Protein 8ES1 (pdb70)

Structure (mmCIF, N/CA/C/O backbone):
data_8ES1
#
_entry.id   8ES1
#
loop_
_atom_site.group_PDB
_atom_site.id
_atom_site.type_symbol
_atom_site.label_atom_id
_atom_site.label_alt_id
_atom_site.label_comp_id
_atom_site.label_asym_id
_atom_site.label_entity_id
_atom_site.label_seq_id
_atom_site.pdbx_PDB_ins_code
_atom_site.Cartn_x
_atom_site.Cartn_y
_atom_site.Cartn_z
_atom_site.occupancy
_atom_site.B_iso_or_equiv
_atom_site.auth_seq_id
_atom_site.auth_comp_id
_atom_site.auth_asym_id
_atom_site.auth_atom_id
_atom_site.pdbx_PDB_model_num
ATOM 7 N N . PRO A 1 2 ? 12.653 6.746 -1.863 1.00 0.81 1 PRO A N 1
ATOM 8 C CA . PRO A 1 2 ? 11.866 5.928 -0.945 1.00 0.60 1 PRO A CA 1
ATOM 9 C C . PRO A 1 2 ? 10.492 5.588 -1.531 1.00 0.54 1 PRO A C 1
ATOM 10 O O . PRO A 1 2 ? 9.908 6.392 -2.265 1.00 0.67 1 PRO A O 1
ATOM 21 N N . PRO A 1 3 ? 9.966 4.386 -1.232 1.00 0.36 2 PRO A N 1
ATOM 22 C CA . PRO A 1 3 ? 8.658 3.948 -1.737 1.00 0.33 2 PRO A CA 1
ATOM 23 C C . PRO A 1 3 ? 7.509 4.772 -1.150 1.00 0.33 2 PRO A C 1
ATOM 24 O O . PRO A 1 3 ? 7.521 5.116 0.035 1.00 0.36 2 PRO A O 1
ATOM 35 N N . LYS A 1 4 ? 6.525 5.089 -1.984 1.00 0.42 3 LYS A N 1
ATOM 36 C CA . LYS A 1 4 ? 5.409 5.939 -1.575 1.00 0.47 3 LYS A CA 1
ATOM 37 C C . LYS A 1 4 ? 4.412 5.178 -0.707 1.00 0.31 3 LYS A C 1
ATOM 38 O O . LYS A 1 4 ? 4.162 3.991 -0.922 1.00 0.29 3 LYS A O 1
ATOM 57 N N . LYS A 1 5 ? 3.853 5.872 0.278 1.00 0.32 4 LYS A N 1
ATOM 58 C CA . LYS A 1 5 ? 2.848 5.288 1.166 1.00 0.23 4 LYS A CA 1
ATOM 59 C C . LYS A 1 5 ? 1.474 5.344 0.501 1.00 0.19 4 LYS A C 1
ATOM 60 O O . LYS A 1 5 ? 0.974 6.434 0.202 1.00 0.24 4 LYS A O 1
ATOM 79 N N . PRO A 1 6 ? 0.853 4.178 0.238 1.00 0.15 5 PRO A N 1
ATOM 80 C CA . PRO A 1 6 ? -0.477 4.114 -0.382 1.00 0.18 5 PRO A CA 1
ATOM 81 C C . PRO A 1 6 ? -1.536 4.891 0.401 1.00 0.22 5 PRO A C 1
ATOM 82 O O . PRO A 1 6 ? -1.518 4.928 1.635 1.00 0.28 5 PRO A O 1
ATOM 93 N N . LYS A 1 7 ? -2.453 5.504 -0.335 1.00 0.30 6 LYS A N 1
ATOM 94 C CA . LYS A 1 7 ? -3.493 6.338 0.255 1.00 0.37 6 LYS A CA 1
ATOM 95 C C . LYS A 1 7 ? -4.629 5.495 0.833 1.00 0.29 6 LYS A C 1
ATOM 96 O O . LYS A 1 7 ? -4.967 4.434 0.305 1.00 0.32 6 LYS A O 1
ATOM 115 N N . LYS A 1 8 ? -5.200 5.980 1.931 1.00 0.34 7 LYS A N 1
ATOM 116 C CA . LYS A 1 8 ? -6.354 5.340 2.568 1.00 0.37 7 LYS A CA 1
ATOM 117 C C . LYS A 1 8 ? -7.634 5.700 1.816 1.00 0.35 7 LYS A C 1
ATOM 118 O O . LYS A 1 8 ? -8.026 6.869 1.779 1.00 0.40 7 LYS A O 1
ATOM 137 N N . PRO A 1 9 ? -8.294 4.713 1.185 1.00 0.34 8 PRO A N 1
ATOM 138 C CA . PRO A 1 9 ? -9.554 4.940 0.474 1.00 0.43 8 PRO A CA 1
ATOM 139 C C . PRO A 1 9 ? -10.702 5.241 1.437 1.00 0.56 8 PRO A C 1
ATOM 140 O O . PRO A 1 9 ? -11.247 4.335 2.071 1.00 0.72 8 PRO A O 1
ATOM 151 N N . GLY A 1 10 ? -11.049 6.516 1.561 1.00 0.64 9 GLY A N 1
ATOM 152 C CA . GLY A 1 10 ? -12.145 6.907 2.427 1.00 0.80 9 GLY A CA 1
ATOM 153 C C . GLY A 1 10 ? -13.368 7.320 1.632 1.00 0.83 9 GLY A C 1
ATOM 154 O O . GLY A 1 10 ? -13.241 7.806 0.506 1.00 1.14 9 GLY A O 1
ATOM 176 N N . ALA A 1 12 ? -15.543 2.863 1.277 1.00 0.57 11 ALA A N 1
ATOM 177 C CA . ALA A 1 12 ? -14.599 2.134 0.447 1.00 0.44 11 ALA A CA 1
ATOM 178 C C . ALA A 1 12 ? -15.124 0.744 0.117 1.00 0.39 11 ALA A C 1
ATOM 179 O O . ALA A 1 12 ? -15.746 0.087 0.953 1.00 0.44 11 ALA A O 1
ATOM 186 N N . THR A 1 13 ? -14.871 0.313 -1.104 1.00 0.33 12 THR A N 1
ATOM 187 C CA . THR A 1 13 ? -15.341 -0.975 -1.578 1.00 0.31 12 THR A CA 1
ATOM 188 C C . THR A 1 13 ? -14.271 -2.048 -1.367 1.00 0.24 12 THR A C 1
ATOM 189 O O . THR A 1 13 ? -13.087 -1.711 -1.296 1.00 0.21 12 THR A O 1
ATOM 200 N N . PRO A 1 14 ? -14.648 -3.338 -1.237 1.00 0.26 13 PRO A N 1
ATOM 201 C CA . PRO A 1 14 ? -13.677 -4.427 -1.048 1.00 0.26 13 PRO A CA 1
ATOM 202 C C . PRO A 1 14 ? -12.496 -4.368 -2.026 1.00 0.21 13 PRO A C 1
ATOM 203 O O . PRO A 1 14 ? -11.363 -4.654 -1.639 1.00 0.20 13 PRO A O 1
ATOM 214 N N . GLU A 1 15 ? -12.754 -3.979 -3.279 1.00 0.22 14 GLU A N 1
ATOM 215 C CA . GLU A 1 15 ? -11.682 -3.829 -4.272 1.00 0.24 14 GLU A CA 1
ATOM 216 C C . GLU A 1 15 ? -10.609 -2.867 -3.772 1.00 0.18 14 GLU A C 1
ATOM 217 O O . GLU A 1 15 ? -9.414 -3.138 -3.884 1.00 0.18 14 GLU A O 1
ATOM 229 N N . LYS A 1 16 ? -11.042 -1.755 -3.196 1.00 0.17 15 LYS A N 1
ATOM 230 C CA . LYS A 1 16 ? -10.126 -0.715 -2.764 1.00 0.18 15 LYS A CA 1
ATOM 231 C C . LYS A 1 16 ? -9.379 -1.155 -1.516 1.00 0.14 15 LYS A C 1
ATOM 232 O O . LYS A 1 16 ? -8.246 -0.748 -1.287 1.00 0.17 15 LYS A O 1
ATOM 251 N N . LEU A 1 17 ? -10.019 -1.998 -0.720 1.00 0.13 16 LEU A N 1
ATOM 252 C CA . LEU A 1 17 ? -9.383 -2.582 0.449 1.00 0.18 16 LEU A CA 1
ATOM 253 C C . LEU A 1 17 ? -8.332 -3.595 0.026 1.00 0.15 16 LEU A C 1
ATOM 254 O O . LEU A 1 17 ? -7.250 -3.658 0.600 1.00 0.17 16 LEU A O 1
ATOM 270 N N . ALA A 1 18 ? -8.666 -4.391 -0.980 1.00 0.15 17 ALA A N 1
ATOM 271 C CA . ALA A 1 18 ? -7.737 -5.368 -1.527 1.00 0.18 17 ALA A CA 1
ATOM 272 C C . ALA A 1 18 ? -6.532 -4.670 -2.142 1.00 0.16 17 ALA A C 1
ATOM 273 O O . ALA A 1 18 ? -5.392 -5.104 -1.970 1.00 0.18 17 ALA A O 1
ATOM 280 N N . ALA A 1 19 ? -6.800 -3.581 -2.851 1.00 0.13 18 ALA A N 1
ATOM 281 C CA . ALA A 1 19 ? -5.753 -2.771 -3.447 1.00 0.15 18 ALA A CA 1
ATOM 282 C C . ALA A 1 19 ? -4.908 -2.106 -2.370 1.00 0.13 18 ALA A C 1
ATOM 283 O O . ALA A 1 19 ? -3.687 -2.094 -2.454 1.00 0.16 18 ALA A O 1
ATOM 290 N N . TYR A 1 20 ? -5.569 -1.567 -1.354 1.00 0.09 19 TYR A N 1
ATOM 291 C CA . TYR A 1 20 ? -4.878 -0.943 -0.229 1.00 0.10 19 TYR A CA 1
ATOM 292 C C . TYR A 1 20 ? -3.997 -1.962 0.496 1.00 0.11 19 TYR A C 1
ATOM 293 O O . TYR A 1 20 ? -2.865 -1.658 0.879 1.00 0.11 19 TYR A O 1
ATOM 311 N N . GLU A 1 21 ? -4.504 -3.181 0.652 1.00 0.13 20 GLU A N 1
ATOM 312 C CA . GLU A 1 21 ? -3.745 -4.247 1.298 1.00 0.17 20 GLU A CA 1
ATOM 313 C C . GLU A 1 21 ? -2.550 -4.660 0.446 1.00 0.17 20 GLU A C 1
ATOM 314 O O . GLU A 1 21 ? -1.438 -4.798 0.956 1.00 0.18 20 GLU A O 1
ATOM 326 N N . LYS A 1 22 ? -2.773 -4.838 -0.852 1.00 0.18 21 LYS A N 1
ATOM 327 C CA . LYS A 1 22 ? -1.711 -5.258 -1.753 1.00 0.21 21 LYS A CA 1
ATOM 328 C C . LYS A 1 22 ? -0.653 -4.169 -1.882 1.00 0.18 21 LYS A C 1
ATOM 329 O O . LYS A 1 22 ? 0.542 -4.456 -1.913 1.00 0.17 21 LYS A O 1
ATOM 348 N N . GLU A 1 23 ? -1.095 -2.919 -1.939 1.00 0.17 22 GLU A N 1
ATOM 349 C CA . GLU A 1 23 ? -0.177 -1.789 -2.004 1.00 0.16 22 GLU A CA 1
ATOM 350 C C . GLU A 1 23 ? 0.589 -1.629 -0.698 1.00 0.14 22 GLU A C 1
ATOM 351 O O . GLU A 1 23 ? 1.750 -1.224 -0.703 1.00 0.14 22 GLU A O 1
ATOM 363 N N . LEU A 1 24 ? -0.061 -1.938 0.419 1.00 0.14 23 LEU A N 1
ATOM 364 C CA . LEU A 1 24 ? 0.600 -1.872 1.714 1.00 0.14 23 LEU A CA 1
ATOM 365 C C . LEU A 1 24 ? 1.648 -2.974 1.829 1.00 0.13 23 LEU A C 1
ATOM 366 O O . LEU A 1 24 ? 2.744 -2.750 2.339 1.00 0.12 23 LEU A O 1
ATOM 382 N N . ALA A 1 25 ? 1.312 -4.161 1.334 1.00 0.14 24 ALA A N 1
ATOM 383 C CA . ALA A 1 25 ? 2.249 -5.268 1.312 1.00 0.15 24 ALA A CA 1
ATOM 384 C C . ALA A 1 25 ? 3.418 -4.946 0.395 1.00 0.14 24 ALA A C 1
ATOM 385 O O . ALA A 1 25 ? 4.569 -5.249 0.706 1.00 0.14 24 ALA A O 1
ATOM 392 N N . ALA A 1 26 ? 3.107 -4.323 -0.733 1.00 0.14 25 ALA A N 1
ATOM 393 C CA . ALA A 1 26 ? 4.121 -3.872 -1.672 1.00 0.14 25 ALA A CA 1
ATOM 394 C C . ALA A 1 26 ? 5.015 -2.814 -1.032 1.00 0.11 25 ALA A C 1
ATOM 395 O O . ALA A 1 26 ? 6.226 -2.789 -1.253 1.00 0.11 25 ALA A O 1
ATOM 402 N N . TYR A 1 27 ? 4.402 -1.945 -0.238 1.00 0.10 26 TYR A N 1
ATOM 403 C CA . TYR A 1 27 ? 5.135 -0.922 0.502 1.00 0.10 26 TYR A CA 1
ATOM 404 C C . TYR A 1 27 ? 6.087 -1.567 1.505 1.00 0.08 26 TYR A C 1
ATOM 405 O O . TYR A 1 27 ? 7.246 -1.183 1.591 1.00 0.08 26 TYR A O 1
ATOM 423 N N . GLU A 1 28 ? 5.599 -2.560 2.246 1.00 0.10 27 GLU A N 1
ATOM 424 C CA . GLU A 1 28 ? 6.432 -3.271 3.217 1.00 0.13 27 GLU A CA 1
ATOM 425 C C . GLU A 1 28 ? 7.562 -4.027 2.515 1.00 0.12 27 GLU A C 1
ATOM 426 O O . GLU A 1 28 ? 8.706 -4.012 2.977 1.00 0.13 27 GLU A O 1
ATOM 438 N N . LYS A 1 29 ? 7.234 -4.674 1.398 1.00 0.13 28 LYS A N 1
ATOM 439 C CA . LYS A 1 29 ? 8.214 -5.400 0.600 1.00 0.16 28 LYS A CA 1
ATOM 440 C C . LYS A 1 29 ? 9.323 -4.468 0.107 1.00 0.13 28 LYS A C 1
ATOM 441 O O . LYS A 1 29 ? 10.509 -4.738 0.313 1.00 0.13 28 LYS A O 1
ATOM 460 N N . GLU A 1 30 ? 8.939 -3.360 -0.517 1.00 0.12 29 GLU A N 1
ATOM 461 C CA . GLU A 1 30 ? 9.925 -2.427 -1.058 1.00 0.15 29 GLU A CA 1
ATOM 462 C C . GLU A 1 30 ? 10.660 -1.679 0.049 1.00 0.12 29 GLU A C 1
ATOM 463 O O . GLU A 1 30 ? 11.833 -1.341 -0.099 1.00 0.14 29 GLU A O 1
ATOM 475 N N . LEU A 1 31 ? 9.981 -1.426 1.160 1.00 0.09 30 LEU A N 1
ATOM 476 C CA . LEU A 1 31 ? 10.602 -0.731 2.281 1.00 0.12 30 LEU A CA 1
ATOM 477 C C . LEU A 1 31 ? 11.675 -1.608 2.920 1.00 0.13 30 LEU A C 1
ATOM 478 O O . LEU A 1 31 ? 12.746 -1.123 3.284 1.00 0.17 30 LEU A O 1
ATOM 494 N N . ALA A 1 32 ? 11.386 -2.901 3.045 1.00 0.12 31 ALA A N 1
ATOM 495 C CA . ALA A 1 32 ? 12.363 -3.859 3.537 1.00 0.15 31 ALA A CA 1
ATOM 496 C C . ALA A 1 32 ? 13.527 -3.998 2.561 1.00 0.15 31 ALA A C 1
ATOM 497 O O . ALA A 1 32 ? 14.687 -4.031 2.968 1.00 0.19 31 ALA A O 1
ATOM 504 N N . ALA A 1 33 ? 13.207 -4.088 1.273 1.00 0.14 32 ALA A N 1
ATOM 505 C CA . ALA A 1 33 ? 14.222 -4.162 0.228 1.00 0.18 32 ALA A CA 1
ATOM 506 C C . ALA A 1 33 ? 15.107 -2.915 0.212 1.00 0.21 32 ALA A C 1
ATOM 507 O O . ALA A 1 33 ? 16.296 -2.988 -0.113 1.00 0.28 32 ALA A O 1
ATOM 514 N N . TYR A 1 34 ? 14.520 -1.775 0.549 1.00 0.18 33 TYR A N 1
ATOM 515 C CA . TYR A 1 34 ? 15.252 -0.517 0.582 1.00 0.25 33 TYR A CA 1
ATOM 516 C C . TYR A 1 34 ? 16.111 -0.438 1.844 1.00 0.28 33 TYR A C 1
ATOM 517 O O . TYR A 1 34 ? 17.338 -0.487 1.777 1.00 0.33 33 TYR A O 1
ATOM 544 N N . PRO A 1 2 ? 12.903 6.834 -2.008 1.00 0.81 1 PRO A N 2
ATOM 545 C CA . PRO A 1 2 ? 12.099 6.129 -1.009 1.00 0.60 1 PRO A CA 2
ATOM 546 C C . PRO A 1 2 ? 10.676 5.881 -1.512 1.00 0.54 1 PRO A C 2
ATOM 547 O O . PRO A 1 2 ? 10.072 6.764 -2.130 1.00 0.67 1 PRO A O 2
ATOM 558 N N . PRO A 1 3 ? 10.119 4.681 -1.267 1.00 0.36 2 PRO A N 2
ATOM 559 C CA . PRO A 1 3 ? 8.773 4.336 -1.731 1.00 0.33 2 PRO A CA 2
ATOM 560 C C . PRO A 1 3 ? 7.690 5.085 -0.954 1.00 0.33 2 PRO A C 2
ATOM 561 O O . PRO A 1 3 ? 7.740 5.167 0.276 1.00 0.36 2 PRO A O 2
ATOM 572 N N . LYS A 1 4 ? 6.721 5.635 -1.675 1.00 0.42 3 LYS A N 2
ATOM 573 C CA . LYS A 1 4 ? 5.659 6.422 -1.056 1.00 0.47 3 LYS A CA 2
ATOM 574 C C . LYS A 1 4 ? 4.567 5.514 -0.496 1.00 0.31 3 LYS A C 2
ATOM 575 O O . LYS A 1 4 ? 4.237 4.482 -1.084 1.00 0.29 3 LYS A O 2
ATOM 594 N N . LYS A 1 5 ? 4.019 5.910 0.645 1.00 0.32 4 LYS A N 2
ATOM 595 C CA . LYS A 1 5 ? 2.988 5.133 1.328 1.00 0.23 4 LYS A CA 2
ATOM 596 C C . LYS A 1 5 ? 1.642 5.275 0.615 1.00 0.19 4 LYS A C 2
ATOM 597 O O . LYS A 1 5 ? 1.210 6.392 0.327 1.00 0.24 4 LYS A O 2
ATOM 616 N N . PRO A 1 6 ? 0.972 4.148 0.298 1.00 0.15 5 PRO A N 2
ATOM 617 C CA . PRO A 1 6 ? -0.395 4.172 -0.236 1.00 0.18 5 PRO A CA 2
ATOM 618 C C . PRO A 1 6 ? -1.362 4.871 0.720 1.00 0.22 5 PRO A C 2
ATOM 619 O O . PRO A 1 6 ? -1.263 4.726 1.945 1.00 0.28 5 PRO A O 2
ATOM 630 N N . LYS A 1 7 ? -2.290 5.626 0.153 1.00 0.30 6 LYS A N 2
ATOM 631 C CA . LYS A 1 7 ? -3.231 6.410 0.935 1.00 0.37 6 LYS A CA 2
ATOM 632 C C . LYS A 1 7 ? -4.579 5.703 1.013 1.00 0.29 6 LYS A C 2
ATOM 633 O O . LYS A 1 7 ? -4.973 4.999 0.081 1.00 0.32 6 LYS A O 2
ATOM 652 N N . LYS A 1 8 ? -5.265 5.892 2.135 1.00 0.34 7 LYS A N 2
ATOM 653 C CA . LYS A 1 8 ? -6.605 5.334 2.338 1.00 0.37 7 LYS A CA 2
ATOM 654 C C . LYS A 1 8 ? -7.543 5.804 1.223 1.00 0.35 7 LYS A C 2
ATOM 655 O O . LYS A 1 8 ? -7.722 7.010 1.043 1.00 0.40 7 LYS A O 2
ATOM 674 N N . PRO A 1 9 ? -8.118 4.864 0.438 1.00 0.34 8 PRO A N 2
ATOM 675 C CA . PRO A 1 9 ? -9.045 5.194 -0.661 1.00 0.43 8 PRO A CA 2
ATOM 676 C C . PRO A 1 9 ? -10.341 5.854 -0.183 1.00 0.56 8 PRO A C 2
ATOM 677 O O . PRO A 1 9 ? -11.411 5.242 -0.223 1.00 0.72 8 PRO A O 2
ATOM 688 N N . GLY A 1 10 ? -10.232 7.103 0.256 1.00 0.64 9 GLY A N 2
ATOM 689 C CA . GLY A 1 10 ? -11.388 7.866 0.693 1.00 0.80 9 GLY A CA 2
ATOM 690 C C . GLY A 1 10 ? -12.164 7.181 1.794 1.00 0.83 9 GLY A C 2
ATOM 691 O O . GLY A 1 10 ? -11.599 6.441 2.604 1.00 1.14 9 GLY A O 2
ATOM 713 N N . ALA A 1 12 ? -15.319 3.096 0.652 1.00 0.57 11 ALA A N 2
ATOM 714 C CA . ALA A 1 12 ? -14.386 2.383 -0.219 1.00 0.44 11 ALA A CA 2
ATOM 715 C C . ALA A 1 12 ? -14.900 0.986 -0.550 1.00 0.39 11 ALA A C 2
ATOM 716 O O . ALA A 1 12 ? -15.483 0.298 0.292 1.00 0.44 11 ALA A O 2
ATOM 723 N N . THR A 1 13 ? -14.689 0.579 -1.788 1.00 0.33 12 THR A N 2
ATOM 724 C CA . THR A 1 13 ? -15.181 -0.700 -2.261 1.00 0.31 12 THR A CA 2
ATOM 725 C C . THR A 1 13 ? -14.202 -1.820 -1.901 1.00 0.24 12 THR A C 2
ATOM 726 O O . THR A 1 13 ? -13.003 -1.556 -1.800 1.00 0.21 12 THR A O 2
ATOM 737 N N . PRO A 1 14 ? -14.678 -3.061 -1.663 1.00 0.26 13 PRO A N 2
ATOM 738 C CA . PRO A 1 14 ? -13.806 -4.185 -1.281 1.00 0.26 13 PRO A CA 2
ATOM 739 C C . PRO A 1 14 ? -12.534 -4.284 -2.130 1.00 0.21 13 PRO A C 2
ATOM 740 O O . PRO A 1 14 ? -11.453 -4.567 -1.605 1.00 0.20 13 PRO A O 2
ATOM 751 N N . GLU A 1 15 ? -12.664 -4.033 -3.431 1.00 0.22 14 GLU A N 2
ATOM 752 C CA . GLU A 1 15 ? -11.521 -4.052 -4.346 1.00 0.24 14 GLU A CA 2
ATOM 753 C C . GLU A 1 15 ? -10.454 -3.041 -3.921 1.00 0.18 14 GLU A C 2
ATOM 754 O O . GLU A 1 15 ? -9.261 -3.320 -4.002 1.00 0.18 14 GLU A O 2
ATOM 766 N N . LYS A 1 16 ? -10.888 -1.879 -3.447 1.00 0.17 15 LYS A N 2
ATOM 767 C CA . LYS A 1 16 ? -9.964 -0.837 -3.019 1.00 0.18 15 LYS A CA 2
ATOM 768 C C . LYS A 1 16 ? -9.332 -1.187 -1.681 1.00 0.14 15 LYS A C 2
ATOM 769 O O . LYS A 1 16 ? -8.204 -0.797 -1.407 1.00 0.17 15 LYS A O 2
ATOM 788 N N . LEU A 1 17 ? -10.063 -1.917 -0.851 1.00 0.13 16 LEU A N 2
ATOM 789 C CA . LEU A 1 17 ? -9.521 -2.402 0.410 1.00 0.18 16 LEU A CA 2
ATOM 790 C C . LEU A 1 17 ? -8.462 -3.459 0.147 1.00 0.15 16 LEU A C 2
ATOM 791 O O . LEU A 1 17 ? -7.398 -3.461 0.766 1.00 0.17 16 LEU A O 2
ATOM 807 N N . ALA A 1 18 ? -8.767 -4.349 -0.784 1.00 0.15 17 ALA A N 2
ATOM 808 C CA . ALA A 1 18 ? -7.837 -5.389 -1.188 1.00 0.18 17 ALA A CA 2
ATOM 809 C C . ALA A 1 18 ? -6.609 -4.777 -1.849 1.00 0.16 17 ALA A C 2
ATOM 810 O O . ALA A 1 18 ? -5.477 -5.196 -1.598 1.00 0.18 17 ALA A O 2
ATOM 817 N N . ALA A 1 19 ? -6.845 -3.780 -2.690 1.00 0.13 18 ALA A N 2
ATOM 818 C CA . ALA A 1 19 ? -5.774 -3.055 -3.352 1.00 0.15 18 ALA A CA 2
ATOM 819 C C . ALA A 1 19 ? -4.926 -2.306 -2.340 1.00 0.13 18 ALA A C 2
ATOM 820 O O . ALA A 1 19 ? -3.707 -2.276 -2.449 1.00 0.16 18 ALA A O 2
ATOM 827 N N . TYR A 1 20 ? -5.586 -1.711 -1.357 1.00 0.09 19 TYR A N 2
ATOM 828 C CA . TYR A 1 20 ? -4.906 -1.026 -0.262 1.00 0.10 19 TYR A CA 2
ATOM 829 C C . TYR A 1 20 ? -4.027 -2.003 0.521 1.00 0.11 19 TYR A C 2
ATOM 830 O O . TYR A 1 20 ? -2.886 -1.688 0.859 1.00 0.11 19 TYR A O 2
ATOM 848 N N . GLU A 1 21 ? -4.546 -3.203 0.773 1.00 0.13 20 GLU A N 2
ATOM 849 C CA . GLU A 1 21 ? -3.780 -4.237 1.469 1.00 0.17 20 GLU A CA 2
ATOM 850 C C . GLU A 1 21 ? -2.595 -4.711 0.630 1.00 0.17 20 GLU A C 2
ATOM 851 O O . GLU A 1 21 ? -1.491 -4.883 1.148 1.00 0.18 20 GLU A O 2
ATOM 863 N N . LYS A 1 22 ? -2.823 -4.913 -0.663 1.00 0.18 21 LYS A N 2
ATOM 864 C CA . LYS A 1 22 ? -1.766 -5.363 -1.559 1.00 0.21 21 LYS A CA 2
ATOM 865 C C . LYS A 1 22 ? -0.698 -4.283 -1.719 1.00 0.18 21 LYS A C 2
ATOM 866 O O . LYS A 1 22 ? 0.493 -4.583 -1.738 1.00 0.17 21 LYS A O 2
ATOM 885 N N . GLU A 1 23 ? -1.126 -3.029 -1.811 1.00 0.17 22 GLU A N 2
ATOM 886 C CA . GLU A 1 23 ? -0.188 -1.918 -1.920 1.00 0.16 22 GLU A CA 2
ATOM 887 C C . GLU A 1 23 ? 0.575 -1.726 -0.621 1.00 0.14 22 GLU A C 2
ATOM 888 O O . GLU A 1 23 ? 1.730 -1.313 -0.633 1.00 0.14 22 GLU A O 2
ATOM 900 N N . LEU A 1 24 ? -0.073 -2.010 0.501 1.00 0.14 23 LEU A N 2
ATOM 901 C CA . LEU A 1 24 ? 0.592 -1.910 1.787 1.00 0.14 23 LEU A CA 2
ATOM 902 C C . LEU A 1 24 ? 1.636 -3.015 1.929 1.00 0.13 23 LEU A C 2
ATOM 903 O O . LEU A 1 24 ? 2.742 -2.774 2.410 1.00 0.12 23 LEU A O 2
ATOM 919 N N . ALA A 1 25 ? 1.288 -4.219 1.483 1.00 0.14 24 ALA A N 2
ATOM 920 C CA . ALA A 1 25 ? 2.223 -5.334 1.485 1.00 0.15 24 ALA A CA 2
ATOM 921 C C . ALA A 1 25 ? 3.390 -5.041 0.558 1.00 0.14 24 ALA A C 2
ATOM 922 O O . ALA A 1 25 ? 4.546 -5.331 0.878 1.00 0.14 24 ALA A O 2
ATOM 929 N N . ALA A 1 26 ? 3.071 -4.458 -0.590 1.00 0.14 25 ALA A N 2
ATOM 930 C CA . ALA A 1 26 ? 4.082 -4.033 -1.546 1.00 0.14 25 ALA A CA 2
ATOM 931 C C . ALA A 1 26 ? 4.960 -2.939 -0.949 1.00 0.11 25 ALA A C 2
ATOM 932 O O . ALA A 1 26 ? 6.166 -2.912 -1.165 1.00 0.11 25 ALA A O 2
ATOM 939 N N . TYR A 1 27 ? 4.343 -2.042 -0.192 1.00 0.10 26 TYR A N 2
ATOM 940 C CA . TYR A 1 27 ? 5.079 -0.985 0.494 1.00 0.10 26 TYR A CA 2
ATOM 941 C C . TYR A 1 27 ? 6.049 -1.585 1.501 1.00 0.08 26 TYR A C 2
ATOM 942 O O . TYR A 1 27 ? 7.198 -1.176 1.563 1.00 0.08 26 TYR A O 2
ATOM 960 N N . GLU A 1 28 ? 5.587 -2.563 2.274 1.00 0.10 27 GLU A N 2
ATOM 961 C CA . GLU A 1 28 ? 6.446 -3.225 3.253 1.00 0.13 27 GLU A CA 2
ATOM 962 C C . GLU A 1 28 ? 7.585 -3.979 2.563 1.00 0.12 27 GLU A C 2
ATOM 963 O O . GLU A 1 28 ? 8.730 -3.923 3.012 1.00 0.13 27 GLU A O 2
ATOM 975 N N . LYS A 1 29 ? 7.267 -4.666 1.467 1.00 0.13 28 LYS A N 2
ATOM 976 C CA . LYS A 1 29 ? 8.267 -5.398 0.697 1.00 0.16 28 LYS A CA 2
ATOM 977 C C . LYS A 1 29 ? 9.323 -4.447 0.129 1.00 0.13 28 LYS A C 2
ATOM 978 O O . LYS A 1 29 ? 10.522 -4.635 0.344 1.00 0.13 28 LYS A O 2
ATOM 997 N N . GLU A 1 30 ? 8.871 -3.419 -0.585 1.00 0.12 29 GLU A N 2
ATOM 998 C CA . GLU A 1 30 ? 9.783 -2.448 -1.190 1.00 0.15 29 GLU A CA 2
ATOM 999 C C . GLU A 1 30 ? 10.547 -1.666 -0.124 1.00 0.12 29 GLU A C 2
ATOM 1000 O O . GLU A 1 30 ? 11.710 -1.316 -0.315 1.00 0.14 29 GLU A O 2
ATOM 1012 N N . LEU A 1 31 ? 9.893 -1.401 1.000 1.00 0.09 30 LEU A N 2
ATOM 1013 C CA . LEU A 1 31 ? 10.521 -0.674 2.097 1.00 0.12 30 LEU A CA 2
ATOM 1014 C C . LEU A 1 31 ? 11.650 -1.500 2.706 1.00 0.13 30 LEU A C 2
ATOM 1015 O O . LEU A 1 31 ? 12.737 -0.981 2.975 1.00 0.17 30 LEU A O 2
ATOM 1031 N N . ALA A 1 32 ? 11.388 -2.786 2.917 1.00 0.12 31 ALA A N 2
ATOM 1032 C CA . ALA A 1 32 ? 12.392 -3.700 3.434 1.00 0.15 31 ALA A CA 2
ATOM 1033 C C . ALA A 1 32 ? 13.536 -3.871 2.438 1.00 0.15 31 ALA A C 2
ATOM 1034 O O . ALA A 1 32 ? 14.704 -3.937 2.826 1.00 0.19 31 ALA A O 2
ATOM 1041 N N . ALA A 1 33 ? 13.190 -3.954 1.157 1.00 0.14 32 ALA A N 2
ATOM 1042 C CA . ALA A 1 33 ? 14.181 -4.037 0.090 1.00 0.18 32 ALA A CA 2
ATOM 1043 C C . ALA A 1 33 ? 15.037 -2.771 0.022 1.00 0.21 32 ALA A C 2
ATOM 1044 O O . ALA A 1 33 ? 16.224 -2.833 -0.302 1.00 0.28 32 ALA A O 2
ATOM 1051 N N . TYR A 1 34 ? 14.430 -1.627 0.319 1.00 0.18 33 TYR A N 2
ATOM 1052 C CA . TYR A 1 34 ? 15.151 -0.358 0.335 1.00 0.25 33 TYR A CA 2
ATOM 1053 C C . TYR A 1 34 ? 16.122 -0.315 1.511 1.00 0.28 33 TYR A C 2
ATOM 1054 O O . TYR A 1 34 ? 17.335 -0.236 1.326 1.00 0.33 33 TYR A O 2
ATOM 1081 N N . PRO A 1 2 ? 12.805 5.971 -2.913 1.00 0.81 1 PRO A N 3
ATOM 1082 C CA . PRO A 1 2 ? 12.031 5.562 -1.743 1.00 0.60 1 PRO A CA 3
ATOM 1083 C C . PRO A 1 2 ? 10.607 5.161 -2.124 1.00 0.54 1 PRO A C 3
ATOM 1084 O O . PRO A 1 2 ? 9.982 5.805 -2.971 1.00 0.67 1 PRO A O 3
ATOM 1095 N N . PRO A 1 3 ? 10.073 4.091 -1.514 1.00 0.36 2 PRO A N 3
ATOM 1096 C CA . PRO A 1 3 ? 8.715 3.630 -1.805 1.00 0.33 2 PRO A CA 3
ATOM 1097 C C . PRO A 1 3 ? 7.656 4.572 -1.228 1.00 0.33 2 PRO A C 3
ATOM 1098 O O . PRO A 1 3 ? 7.775 5.038 -0.091 1.00 0.36 2 PRO A O 3
ATOM 1109 N N . LYS A 1 4 ? 6.633 4.864 -2.021 1.00 0.42 3 LYS A N 3
ATOM 1110 C CA . LYS A 1 4 ? 5.577 5.781 -1.604 1.00 0.47 3 LYS A CA 3
ATOM 1111 C C . LYS A 1 4 ? 4.537 5.068 -0.741 1.00 0.31 3 LYS A C 3
ATOM 1112 O O . LYS A 1 4 ? 4.208 3.902 -0.977 1.00 0.29 3 LYS A O 3
ATOM 1131 N N . LYS A 1 5 ? 4.025 5.780 0.258 1.00 0.32 4 LYS A N 3
ATOM 1132 C CA . LYS A 1 5 ? 3.033 5.224 1.176 1.00 0.23 4 LYS A CA 3
ATOM 1133 C C . LYS A 1 5 ? 1.628 5.361 0.587 1.00 0.19 4 LYS A C 3
ATOM 1134 O O . LYS A 1 5 ? 1.132 6.479 0.418 1.00 0.24 4 LYS A O 3
ATOM 1153 N N . PRO A 1 6 ? 0.972 4.233 0.258 1.00 0.15 5 PRO A N 3
ATOM 1154 C CA . PRO A 1 6 ? -0.399 4.244 -0.272 1.00 0.18 5 PRO A CA 3
ATOM 1155 C C . PRO A 1 6 ? -1.396 4.818 0.733 1.00 0.22 5 PRO A C 3
ATOM 1156 O O . PRO A 1 6 ? -1.266 4.608 1.943 1.00 0.28 5 PRO A O 3
ATOM 1167 N N . LYS A 1 7 ? -2.386 5.542 0.235 1.00 0.30 6 LYS A N 3
ATOM 1168 C CA . LYS A 1 7 ? -3.366 6.183 1.098 1.00 0.37 6 LYS A CA 3
ATOM 1169 C C . LYS A 1 7 ? -4.626 5.332 1.200 1.00 0.29 6 LYS A C 3
ATOM 1170 O O . LYS A 1 7 ? -4.974 4.609 0.267 1.00 0.32 6 LYS A O 3
ATOM 1189 N N . LYS A 1 8 ? -5.294 5.411 2.343 1.00 0.34 7 LYS A N 3
ATOM 1190 C CA . LYS A 1 8 ? -6.550 4.691 2.549 1.00 0.37 7 LYS A CA 3
ATOM 1191 C C . LYS A 1 8 ? -7.633 5.283 1.651 1.00 0.35 7 LYS A C 3
ATOM 1192 O O . LYS A 1 8 ? -7.861 6.496 1.678 1.00 0.40 7 LYS A O 3
ATOM 1211 N N . PRO A 1 9 ? -8.29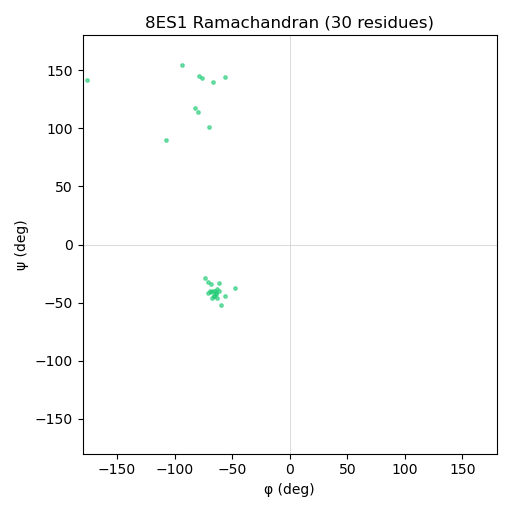0 4.443 0.826 1.00 0.34 8 PRO A N 3
ATOM 1212 C CA . PRO A 1 9 ? -9.351 4.892 -0.084 1.00 0.43 8 PRO A CA 3
ATOM 1213 C C . PRO A 1 9 ? -10.480 5.604 0.662 1.00 0.56 8 PRO A C 3
ATOM 1214 O O . PRO A 1 9 ? -11.340 4.962 1.270 1.00 0.72 8 PRO A O 3
ATOM 1225 N N . GLY A 1 10 ? -10.459 6.933 0.620 1.00 0.64 9 GLY A N 3
ATOM 1226 C CA . GLY A 1 10 ? -11.453 7.719 1.332 1.00 0.80 9 GLY A CA 3
ATOM 1227 C C . GLY A 1 10 ? -12.827 7.608 0.705 1.00 0.83 9 GLY A C 3
ATOM 1228 O O . GLY A 1 10 ? -12.949 7.426 -0.510 1.00 1.14 9 GLY A O 3
ATOM 1250 N N . ALA A 1 12 ? -15.719 3.185 0.177 1.00 0.57 11 ALA A N 3
ATOM 1251 C CA . ALA A 1 12 ? -14.763 2.375 -0.554 1.00 0.44 11 ALA A CA 3
ATOM 1252 C C . ALA A 1 12 ? -15.230 0.933 -0.620 1.00 0.39 11 ALA A C 3
ATOM 1253 O O . ALA A 1 12 ? -15.748 0.394 0.358 1.00 0.44 11 ALA A O 3
ATOM 1260 N N . THR A 1 13 ? -15.047 0.319 -1.771 1.00 0.33 12 THR A N 3
ATOM 1261 C CA . THR A 1 13 ? -15.492 -1.042 -1.990 1.00 0.31 12 THR A CA 3
ATOM 1262 C C . THR A 1 13 ? -14.396 -2.043 -1.614 1.00 0.24 12 THR A C 3
ATOM 1263 O O . THR A 1 13 ? -13.218 -1.689 -1.659 1.00 0.21 12 THR A O 3
ATOM 1274 N N . PRO A 1 14 ? -14.754 -3.279 -1.203 1.00 0.26 13 PRO A N 3
ATOM 1275 C CA . PRO A 1 14 ? -13.779 -4.312 -0.825 1.00 0.26 13 PRO A CA 3
ATOM 1276 C C . PRO A 1 14 ? -12.557 -4.378 -1.747 1.00 0.21 13 PRO A C 3
ATOM 1277 O O . PRO A 1 14 ? -11.430 -4.490 -1.271 1.00 0.20 13 PRO A O 3
ATOM 1288 N N . GLU A 1 15 ? -12.778 -4.282 -3.056 1.00 0.22 14 GLU A N 3
ATOM 1289 C CA . GLU A 1 15 ? -11.687 -4.346 -4.031 1.00 0.24 14 GLU A CA 3
ATOM 1290 C C . GLU A 1 15 ? -10.667 -3.231 -3.797 1.00 0.18 14 GLU A C 3
ATOM 1291 O O . GLU A 1 15 ? -9.465 -3.443 -3.945 1.00 0.18 14 GLU A O 3
ATOM 1303 N N . LYS A 1 16 ? -11.148 -2.054 -3.418 1.00 0.17 15 LYS A N 3
ATOM 1304 C CA . LYS A 1 16 ? -10.268 -0.926 -3.136 1.00 0.18 15 LYS A CA 3
ATOM 1305 C C . LYS A 1 16 ? -9.480 -1.174 -1.857 1.00 0.14 15 LYS A C 3
ATOM 1306 O O . LYS A 1 16 ? -8.317 -0.791 -1.752 1.00 0.17 15 LYS A O 3
ATOM 1325 N N . LEU A 1 17 ? -10.114 -1.829 -0.895 1.00 0.13 16 LEU A N 3
ATOM 1326 C CA . LEU A 1 17 ? -9.449 -2.190 0.347 1.00 0.18 16 LEU A CA 3
ATOM 1327 C C . LEU A 1 17 ? -8.393 -3.252 0.084 1.00 0.15 16 LEU A C 3
ATOM 1328 O O . LEU A 1 17 ? -7.302 -3.213 0.644 1.00 0.17 16 LEU A O 3
ATOM 1344 N N . ALA A 1 18 ? -8.731 -4.194 -0.785 1.00 0.15 17 ALA A N 3
ATOM 1345 C CA . ALA A 1 18 ? -7.803 -5.235 -1.198 1.00 0.18 17 ALA A CA 3
ATOM 1346 C C . ALA A 1 18 ? -6.613 -4.630 -1.929 1.00 0.16 17 ALA A C 3
ATOM 1347 O O . ALA A 1 18 ? -5.472 -5.044 -1.729 1.00 0.18 17 ALA A O 3
ATOM 1354 N N . ALA A 1 19 ? -6.894 -3.645 -2.774 1.00 0.13 18 ALA A N 3
ATOM 1355 C CA . ALA A 1 19 ? -5.853 -2.911 -3.476 1.00 0.15 18 ALA A CA 3
ATOM 1356 C C . ALA A 1 19 ? -4.979 -2.160 -2.485 1.00 0.13 18 ALA A C 3
ATOM 1357 O O . ALA A 1 19 ? -3.759 -2.132 -2.617 1.00 0.16 18 ALA A O 3
ATOM 1364 N N . TYR A 1 20 ? -5.619 -1.564 -1.487 1.00 0.09 19 TYR A N 3
ATOM 1365 C CA . TYR A 1 20 ? -4.909 -0.889 -0.407 1.00 0.10 19 TYR A CA 3
ATOM 1366 C C . TYR A 1 20 ? -4.007 -1.872 0.346 1.00 0.11 19 TYR A C 3
ATOM 1367 O O . TYR A 1 20 ? -2.867 -1.545 0.681 1.00 0.11 19 TYR A O 3
ATOM 1385 N N . GLU A 1 21 ? -4.506 -3.082 0.582 1.00 0.13 20 GLU A N 3
ATOM 1386 C CA . GLU A 1 21 ? -3.721 -4.108 1.267 1.00 0.17 20 GLU A CA 3
ATOM 1387 C C . GLU A 1 21 ? -2.555 -4.562 0.397 1.00 0.17 20 GLU A C 3
ATOM 1388 O O . GLU A 1 21 ? -1.434 -4.713 0.877 1.00 0.18 20 GLU A O 3
ATOM 1400 N N . LYS A 1 22 ? -2.821 -4.759 -0.886 1.00 0.18 21 LYS A N 3
ATOM 1401 C CA . LYS A 1 22 ? -1.800 -5.200 -1.823 1.00 0.21 21 LYS A CA 3
ATOM 1402 C C . LYS A 1 22 ? -0.706 -4.145 -1.969 1.00 0.18 21 LYS A C 3
ATOM 1403 O O . LYS A 1 22 ? 0.485 -4.472 -2.008 1.00 0.17 21 LYS A O 3
ATOM 1422 N N . GLU A 1 23 ? -1.111 -2.883 -2.026 1.00 0.17 22 GLU A N 3
ATOM 1423 C CA . GLU A 1 23 ? -0.161 -1.778 -2.104 1.00 0.16 22 GLU A CA 3
ATOM 1424 C C . GLU A 1 23 ? 0.601 -1.624 -0.795 1.00 0.14 22 GLU A C 3
ATOM 1425 O O . GLU A 1 23 ? 1.771 -1.252 -0.793 1.00 0.14 22 GLU A O 3
ATOM 1437 N N . LEU A 1 24 ? -0.058 -1.916 0.320 1.00 0.14 23 LEU A N 3
ATOM 1438 C CA . LEU A 1 24 ? 0.601 -1.843 1.615 1.00 0.14 23 LEU A CA 3
ATOM 1439 C C . LEU A 1 24 ? 1.637 -2.956 1.751 1.00 0.13 23 LEU A C 3
ATOM 1440 O O . LEU A 1 24 ? 2.728 -2.735 2.277 1.00 0.12 23 LEU A O 3
ATOM 1456 N N . ALA A 1 25 ? 1.300 -4.147 1.266 1.00 0.14 24 ALA A N 3
ATOM 1457 C CA . ALA A 1 25 ? 2.236 -5.258 1.260 1.00 0.15 24 ALA A CA 3
ATOM 1458 C C . ALA A 1 25 ? 3.413 -4.939 0.354 1.00 0.14 24 ALA A C 3
ATOM 1459 O O . ALA A 1 25 ? 4.564 -5.236 0.680 1.00 0.14 24 ALA A O 3
ATOM 1466 N N . ALA A 1 26 ? 3.111 -4.320 -0.779 1.00 0.14 25 ALA A N 3
ATOM 1467 C CA . ALA A 1 26 ? 4.141 -3.852 -1.695 1.00 0.14 25 ALA A CA 3
ATOM 1468 C C . ALA A 1 26 ? 5.045 -2.838 -1.006 1.00 0.11 25 ALA A C 3
ATOM 1469 O O . ALA A 1 26 ? 6.264 -2.890 -1.142 1.00 0.11 25 ALA A O 3
ATOM 1476 N N . TYR A 1 27 ? 4.431 -1.933 -0.255 1.00 0.10 26 TYR A N 3
ATOM 1477 C CA . TYR A 1 27 ? 5.163 -0.929 0.513 1.00 0.10 26 TYR A CA 3
ATOM 1478 C C . TYR A 1 27 ? 6.099 -1.593 1.518 1.00 0.08 26 TYR A C 3
ATOM 1479 O O . TYR A 1 27 ? 7.262 -1.219 1.623 1.00 0.08 26 TYR A O 3
ATOM 1497 N N . GLU A 1 28 ? 5.597 -2.593 2.239 1.00 0.10 27 GLU A N 3
ATOM 1498 C CA . GLU A 1 28 ? 6.413 -3.313 3.217 1.00 0.13 27 GLU A CA 3
ATOM 1499 C C . GLU A 1 28 ? 7.576 -4.026 2.528 1.00 0.12 27 GLU A C 3
ATOM 1500 O O . GLU A 1 28 ? 8.716 -3.964 2.999 1.00 0.13 27 GLU A O 3
ATOM 1512 N N . LYS A 1 29 ? 7.287 -4.689 1.410 1.00 0.13 28 LYS A N 3
ATOM 1513 C CA . LYS A 1 29 ? 8.303 -5.411 0.655 1.00 0.16 28 LYS A CA 3
ATOM 1514 C C . LYS A 1 29 ? 9.383 -4.459 0.137 1.00 0.13 28 LYS A C 3
ATOM 1515 O O . LYS A 1 29 ? 10.577 -4.697 0.334 1.00 0.13 28 LYS A O 3
ATOM 1534 N N . GLU A 1 30 ? 8.961 -3.373 -0.505 1.00 0.12 29 GLU A N 3
ATOM 1535 C CA . GLU A 1 30 ? 9.903 -2.394 -1.048 1.00 0.15 29 GLU A CA 3
ATOM 1536 C C . GLU A 1 30 ? 10.660 -1.674 0.064 1.00 0.12 29 GLU A C 3
ATOM 1537 O O . GLU A 1 30 ? 11.826 -1.316 -0.101 1.00 0.14 29 GLU A O 3
ATOM 1549 N N . LEU A 1 31 ? 9.994 -1.461 1.193 1.00 0.09 30 LEU A N 3
ATOM 1550 C CA . LEU A 1 31 ? 10.610 -0.784 2.331 1.00 0.12 30 LEU A CA 3
ATOM 1551 C C . LEU A 1 31 ? 11.712 -1.651 2.934 1.00 0.13 30 LEU A C 3
ATOM 1552 O O . LEU A 1 31 ? 12.795 -1.155 3.254 1.00 0.17 30 LEU A O 3
ATOM 1568 N N . ALA A 1 32 ? 11.437 -2.944 3.081 1.00 0.12 31 ALA A N 3
ATOM 1569 C CA . ALA A 1 32 ? 12.437 -3.885 3.559 1.00 0.15 31 ALA A CA 3
ATOM 1570 C C . ALA A 1 32 ? 13.592 -3.992 2.572 1.00 0.15 31 ALA A C 3
ATOM 1571 O O . ALA A 1 32 ? 14.760 -4.017 2.965 1.00 0.19 31 ALA A O 3
ATOM 1578 N N . ALA A 1 33 ? 13.255 -4.051 1.290 1.00 0.14 32 ALA A N 3
ATOM 1579 C CA . ALA A 1 33 ? 14.255 -4.091 0.233 1.00 0.18 32 ALA A CA 3
ATOM 1580 C C . ALA A 1 33 ? 15.141 -2.846 0.258 1.00 0.21 32 ALA A C 3
ATOM 1581 O O . ALA A 1 33 ? 16.348 -2.931 0.032 1.00 0.28 32 ALA A O 3
ATOM 1588 N N . TYR A 1 34 ? 14.539 -1.695 0.540 1.00 0.18 33 TYR A N 3
ATOM 1589 C CA . TYR A 1 34 ? 15.272 -0.433 0.571 1.00 0.25 33 TYR A CA 3
ATOM 1590 C C . TYR A 1 34 ? 16.188 -0.372 1.793 1.00 0.28 33 TYR A C 3
ATOM 1591 O O . TYR A 1 34 ? 17.412 -0.312 1.665 1.00 0.33 33 TYR A O 3
ATOM 1618 N N . PRO A 1 2 ? 13.042 6.268 -2.394 1.00 0.81 1 PRO A N 4
ATOM 1619 C CA . PRO A 1 2 ? 12.220 5.669 -1.338 1.00 0.60 1 PRO A CA 4
ATOM 1620 C C . PRO A 1 2 ? 10.779 5.435 -1.794 1.00 0.54 1 PRO A C 4
ATOM 1621 O O . PRO A 1 2 ? 10.214 6.247 -2.534 1.00 0.67 1 PRO A O 4
ATOM 1632 N N . PRO A 1 3 ? 10.169 4.319 -1.367 1.00 0.36 2 PRO A N 4
ATOM 1633 C CA . PRO A 1 3 ? 8.775 4.011 -1.694 1.00 0.33 2 PRO A CA 4
ATOM 1634 C C . PRO A 1 3 ? 7.811 4.881 -0.885 1.00 0.33 2 PRO A C 4
ATOM 1635 O O . PRO A 1 3 ? 8.030 5.119 0.305 1.00 0.36 2 PRO A O 4
ATOM 1646 N N . LYS A 1 4 ? 6.758 5.368 -1.528 1.00 0.42 3 LYS A N 4
ATOM 1647 C CA . LYS A 1 4 ? 5.817 6.264 -0.867 1.00 0.47 3 LYS A CA 4
ATOM 1648 C C . LYS A 1 4 ? 4.613 5.486 -0.340 1.00 0.31 3 LYS A C 4
ATOM 1649 O O . LYS A 1 4 ? 4.149 4.536 -0.975 1.00 0.29 3 LYS A O 4
ATOM 1668 N N . LYS A 1 5 ? 4.121 5.893 0.829 1.00 0.32 4 LYS A N 4
ATOM 1669 C CA . LYS A 1 5 ? 3.024 5.192 1.499 1.00 0.23 4 LYS A CA 4
ATOM 1670 C C . LYS A 1 5 ? 1.706 5.411 0.754 1.00 0.19 4 LYS A C 4
ATOM 1671 O O . LYS A 1 5 ? 1.278 6.554 0.574 1.00 0.24 4 LYS A O 4
ATOM 1690 N N . PRO A 1 6 ? 1.055 4.318 0.302 1.00 0.15 5 PRO A N 4
ATOM 1691 C CA . PRO A 1 6 ? -0.255 4.387 -0.361 1.00 0.18 5 PRO A CA 4
ATOM 1692 C C . PRO A 1 6 ? -1.305 5.081 0.504 1.00 0.22 5 PRO A C 4
ATOM 1693 O O . PRO A 1 6 ? -1.299 4.953 1.731 1.00 0.28 5 PRO A O 4
ATOM 1704 N N . LYS A 1 7 ? -2.203 5.816 -0.139 1.00 0.30 6 LYS A N 4
ATOM 1705 C CA . LYS A 1 7 ? -3.242 6.544 0.577 1.00 0.37 6 LYS A CA 4
ATOM 1706 C C . LYS A 1 7 ? -4.488 5.675 0.721 1.00 0.29 6 LYS A C 4
ATOM 1707 O O . LYS A 1 7 ? -4.805 4.880 -0.166 1.00 0.32 6 LYS A O 4
ATOM 1726 N N . LYS A 1 8 ? -5.176 5.821 1.846 1.00 0.34 7 LYS A N 4
ATOM 1727 C CA . LYS A 1 8 ? -6.376 5.027 2.124 1.00 0.37 7 LYS A CA 4
ATOM 1728 C C . LYS A 1 8 ? -7.544 5.504 1.267 1.00 0.35 7 LYS A C 4
ATOM 1729 O O . LYS A 1 8 ? -7.847 6.697 1.242 1.00 0.40 7 LYS A O 4
ATOM 1748 N N . PRO A 1 9 ? -8.203 4.586 0.536 1.00 0.34 8 PRO A N 4
ATOM 1749 C CA . PRO A 1 9 ? -9.389 4.919 -0.259 1.00 0.43 8 PRO A CA 4
ATOM 1750 C C . PRO A 1 9 ? -10.548 5.374 0.628 1.00 0.56 8 PRO A C 4
ATOM 1751 O O . PRO A 1 9 ? -11.232 4.554 1.242 1.00 0.72 8 PRO A O 4
ATOM 1762 N N . GLY A 1 10 ? -10.755 6.681 0.708 1.00 0.64 9 GLY A N 4
ATOM 1763 C CA . GLY A 1 10 ? -11.813 7.213 1.548 1.00 0.80 9 GLY A CA 4
ATOM 1764 C C . GLY A 1 10 ? -13.115 7.383 0.788 1.00 0.83 9 GLY A C 4
ATOM 1765 O O . GLY A 1 10 ? -13.107 7.550 -0.433 1.00 1.14 9 GLY A O 4
ATOM 1787 N N . ALA A 1 12 ? -15.167 2.762 0.956 1.00 0.57 11 ALA A N 4
ATOM 1788 C CA . ALA A 1 12 ? -14.336 2.033 0.016 1.00 0.44 11 ALA A CA 4
ATOM 1789 C C . ALA A 1 12 ? -14.870 0.629 -0.216 1.00 0.39 11 ALA A C 4
ATOM 1790 O O . ALA A 1 12 ? -15.303 -0.047 0.719 1.00 0.44 11 ALA A O 4
ATOM 1797 N N . THR A 1 13 ? -14.837 0.199 -1.461 1.00 0.33 12 THR A N 4
ATOM 1798 C CA . THR A 1 13 ? -15.326 -1.115 -1.832 1.00 0.31 12 THR A CA 4
ATOM 1799 C C . THR A 1 13 ? -14.269 -2.183 -1.539 1.00 0.24 12 THR A C 4
ATOM 1800 O O . THR A 1 13 ? -13.080 -1.861 -1.498 1.00 0.21 12 THR A O 4
ATOM 1811 N N . PRO A 1 14 ? -14.668 -3.450 -1.298 1.00 0.26 13 PRO A N 4
ATOM 1812 C CA . PRO A 1 14 ? -13.723 -4.533 -0.984 1.00 0.26 13 PRO A CA 4
ATOM 1813 C C . PRO A 1 14 ? -12.487 -4.557 -1.889 1.00 0.21 13 PRO A C 4
ATOM 1814 O O . PRO A 1 14 ? -11.367 -4.718 -1.402 1.00 0.20 13 PRO A O 4
ATOM 1825 N N . GLU A 1 15 ? -12.681 -4.376 -3.195 1.00 0.22 14 GLU A N 4
ATOM 1826 C CA . GLU A 1 15 ? -11.563 -4.398 -4.145 1.00 0.24 14 GLU A CA 4
ATOM 1827 C C . GLU A 1 15 ? -10.571 -3.271 -3.866 1.00 0.18 14 GLU A C 4
ATOM 1828 O O . GLU A 1 15 ? -9.367 -3.439 -4.058 1.00 0.18 14 GLU A O 4
ATOM 1840 N N . LYS A 1 16 ? -11.073 -2.130 -3.412 1.00 0.17 15 LYS A N 4
ATOM 1841 C CA . LYS A 1 16 ? -10.216 -1.004 -3.056 1.00 0.18 15 LYS A CA 4
ATOM 1842 C C . LYS A 1 16 ? -9.466 -1.285 -1.759 1.00 0.14 15 LYS A C 4
ATOM 1843 O O . LYS A 1 16 ? -8.323 -0.866 -1.599 1.00 0.17 15 LYS A O 4
ATOM 1862 N N . LEU A 1 17 ? -10.110 -1.991 -0.836 1.00 0.13 16 LEU A N 4
ATOM 1863 C CA . LEU A 1 17 ? -9.453 -2.407 0.397 1.00 0.18 16 LEU A CA 4
ATOM 1864 C C . LEU A 1 17 ? -8.358 -3.409 0.091 1.00 0.15 16 LEU A C 4
ATOM 1865 O O . LEU A 1 17 ? -7.267 -3.339 0.645 1.00 0.17 16 LEU A O 4
ATOM 1881 N N . ALA A 1 18 ? -8.662 -4.338 -0.801 1.00 0.15 17 ALA A N 4
ATOM 1882 C CA . ALA A 1 18 ? -7.696 -5.337 -1.229 1.00 0.18 17 ALA A CA 4
ATOM 1883 C C . ALA A 1 18 ? -6.534 -4.679 -1.962 1.00 0.16 17 ALA A C 4
ATOM 1884 O O . ALA A 1 18 ? -5.380 -5.066 -1.790 1.00 0.18 17 ALA A O 4
ATOM 1891 N N . ALA A 1 19 ? -6.854 -3.679 -2.776 1.00 0.13 18 ALA A N 4
ATOM 1892 C CA . ALA A 1 19 ? -5.843 -2.897 -3.470 1.00 0.15 18 ALA A CA 4
ATOM 1893 C C . ALA A 1 19 ? -4.974 -2.155 -2.469 1.00 0.13 18 ALA A C 4
ATOM 1894 O O . ALA A 1 19 ? -3.754 -2.115 -2.604 1.00 0.16 18 ALA A O 4
ATOM 1901 N N . TYR A 1 20 ? -5.615 -1.583 -1.460 1.00 0.09 19 TYR A N 4
ATOM 1902 C CA . TYR A 1 20 ? -4.910 -0.901 -0.380 1.00 0.10 19 TYR A CA 4
ATOM 1903 C C . TYR A 1 20 ? -4.016 -1.882 0.383 1.00 0.11 19 TYR A C 4
ATOM 1904 O O . TYR A 1 20 ? -2.890 -1.548 0.750 1.00 0.11 19 TYR A O 4
ATOM 1922 N N . GLU A 1 21 ? -4.509 -3.100 0.592 1.00 0.13 20 GLU A N 4
ATOM 1923 C CA . GLU A 1 21 ? -3.736 -4.130 1.285 1.00 0.17 20 GLU A CA 4
ATOM 1924 C C . GLU A 1 21 ? -2.544 -4.571 0.443 1.00 0.17 20 GLU A C 4
ATOM 1925 O O . GLU A 1 21 ? -1.448 -4.771 0.968 1.00 0.18 20 GLU A O 4
ATOM 1937 N N . LYS A 1 22 ? -2.760 -4.725 -0.857 1.00 0.18 21 LYS A N 4
ATOM 1938 C CA . LYS A 1 22 ? -1.702 -5.133 -1.767 1.00 0.21 21 LYS A CA 4
ATOM 1939 C C . LYS A 1 22 ? -0.660 -4.029 -1.914 1.00 0.18 21 LYS A C 4
ATOM 1940 O O . LYS A 1 22 ? 0.537 -4.300 -1.929 1.00 0.17 21 LYS A O 4
ATOM 1959 N N . GLU A 1 23 ? -1.116 -2.786 -1.998 1.00 0.17 22 GLU A N 4
ATOM 1960 C CA . GLU A 1 23 ? -0.204 -1.648 -2.066 1.00 0.16 22 GLU A CA 4
ATOM 1961 C C . GLU A 1 23 ? 0.565 -1.497 -0.760 1.00 0.14 22 GLU A C 4
ATOM 1962 O O . GLU A 1 23 ? 1.735 -1.119 -0.762 1.00 0.14 22 GLU A O 4
ATOM 1974 N N . LEU A 1 24 ? -0.093 -1.793 0.355 1.00 0.14 23 LEU A N 4
ATOM 1975 C CA . LEU A 1 24 ? 0.551 -1.712 1.657 1.00 0.14 23 LEU A CA 4
ATOM 1976 C C . LEU A 1 24 ? 1.580 -2.827 1.817 1.00 0.13 23 LEU A C 4
ATOM 1977 O O . LEU A 1 24 ? 2.663 -2.610 2.360 1.00 0.12 23 LEU A O 4
ATOM 1993 N N . ALA A 1 25 ? 1.245 -4.015 1.329 1.00 0.14 24 ALA A N 4
ATOM 1994 C CA . ALA A 1 25 ? 2.166 -5.136 1.353 1.00 0.15 24 ALA A CA 4
ATOM 1995 C C . ALA A 1 25 ? 3.356 -4.852 0.457 1.00 0.14 24 ALA A C 4
ATOM 1996 O O . ALA A 1 25 ? 4.498 -5.153 0.802 1.00 0.14 24 ALA A O 4
ATOM 2003 N N . ALA A 1 26 ? 3.074 -4.264 -0.696 1.00 0.14 25 ALA A N 4
ATOM 2004 C CA . ALA A 1 26 ? 4.113 -3.840 -1.619 1.00 0.14 25 ALA A CA 4
ATOM 2005 C C . ALA A 1 26 ? 5.000 -2.784 -0.974 1.00 0.11 25 ALA A C 4
ATOM 2006 O O . ALA A 1 26 ? 6.215 -2.790 -1.149 1.00 0.11 25 ALA A O 4
ATOM 2013 N N . TYR A 1 27 ? 4.380 -1.883 -0.220 1.00 0.10 26 TYR A N 4
ATOM 2014 C CA . TYR A 1 27 ? 5.115 -0.868 0.528 1.00 0.10 26 TYR A CA 4
ATOM 2015 C C . TYR A 1 27 ? 6.038 -1.520 1.552 1.00 0.08 26 TYR A C 4
ATOM 2016 O O . TYR A 1 27 ? 7.199 -1.144 1.667 1.00 0.08 26 TYR A O 4
ATOM 2034 N N . GLU A 1 28 ? 5.525 -2.505 2.282 1.00 0.10 27 GLU A N 4
ATOM 2035 C CA . GLU A 1 28 ? 6.332 -3.222 3.268 1.00 0.13 27 GLU A CA 4
ATOM 2036 C C . GLU A 1 28 ? 7.484 -3.970 2.590 1.00 0.12 27 GLU A C 4
ATOM 2037 O O . GLU A 1 28 ? 8.624 -3.913 3.056 1.00 0.13 27 GLU A O 4
ATOM 2049 N N . LYS A 1 29 ? 7.186 -4.655 1.488 1.00 0.13 28 LYS A N 4
ATOM 2050 C CA . LYS A 1 29 ? 8.200 -5.401 0.753 1.00 0.16 28 LYS A CA 4
ATOM 2051 C C . LYS A 1 29 ? 9.277 -4.470 0.196 1.00 0.13 28 LYS A C 4
ATOM 2052 O O . LYS A 1 29 ? 10.468 -4.708 0.387 1.00 0.13 28 LYS A O 4
ATOM 2071 N N . GLU A 1 30 ? 8.855 -3.403 -0.478 1.00 0.12 29 GLU A N 4
ATOM 2072 C CA . GLU A 1 30 ? 9.802 -2.456 -1.073 1.00 0.15 29 GLU A CA 4
ATOM 2073 C C . GLU A 1 30 ? 10.576 -1.698 0.001 1.00 0.12 29 GLU A C 4
ATOM 2074 O O . GLU A 1 30 ? 11.745 -1.360 -0.189 1.00 0.14 29 GLU A O 4
ATOM 2086 N N . LEU A 1 31 ? 9.923 -1.433 1.126 1.00 0.09 30 LEU A N 4
ATOM 2087 C CA . LEU A 1 31 ? 10.571 -0.751 2.240 1.00 0.12 30 LEU A CA 4
ATOM 2088 C C . LEU A 1 31 ? 11.661 -1.639 2.832 1.00 0.13 30 LEU A C 4
ATOM 2089 O O . LEU A 1 31 ? 12.766 -1.172 3.123 1.00 0.17 30 LEU A O 4
ATOM 2105 N N . ALA A 1 32 ? 11.346 -2.921 2.991 1.00 0.12 31 ALA A N 4
ATOM 2106 C CA . ALA A 1 32 ? 12.314 -3.902 3.452 1.00 0.15 31 ALA A CA 4
ATOM 2107 C C . ALA A 1 32 ? 13.471 -4.028 2.469 1.00 0.15 31 ALA A C 4
ATOM 2108 O O . ALA A 1 32 ? 14.634 -4.012 2.864 1.00 0.19 31 ALA A O 4
ATOM 2115 N N . ALA A 1 33 ? 13.140 -4.149 1.187 1.00 0.14 32 ALA A N 4
ATOM 2116 C CA . ALA A 1 33 ? 14.140 -4.238 0.130 1.00 0.18 32 ALA A CA 4
ATOM 2117 C C . ALA A 1 33 ? 15.036 -3.002 0.100 1.00 0.21 32 ALA A C 4
ATOM 2118 O O . ALA A 1 33 ? 16.223 -3.094 -0.211 1.00 0.28 32 ALA A O 4
ATOM 2125 N N . TYR A 1 34 ? 14.461 -1.850 0.422 1.00 0.18 33 TYR A N 4
ATOM 2126 C CA . TYR A 1 34 ? 15.212 -0.601 0.448 1.00 0.25 33 TYR A CA 4
ATOM 2127 C C . TYR A 1 34 ? 16.205 -0.607 1.608 1.00 0.28 33 TYR A C 4
ATOM 2128 O O . TYR A 1 34 ? 17.419 -0.533 1.407 1.00 0.33 33 TYR A O 4
ATOM 2155 N N . PRO A 1 2 ? 12.917 6.432 -2.158 1.00 0.81 1 PRO A N 5
ATOM 2156 C CA . PRO A 1 2 ? 12.132 5.852 -1.071 1.00 0.60 1 PRO A CA 5
ATOM 2157 C C . PRO A 1 2 ? 10.714 5.519 -1.536 1.00 0.54 1 PRO A C 5
ATOM 2158 O O . PRO A 1 2 ? 10.104 6.291 -2.281 1.00 0.67 1 PRO A O 5
ATOM 2169 N N . PRO A 1 3 ? 10.175 4.359 -1.128 1.00 0.36 2 PRO A N 5
ATOM 2170 C CA . PRO A 1 3 ? 8.837 3.931 -1.546 1.00 0.33 2 PRO A CA 5
ATOM 2171 C C . PRO A 1 3 ? 7.737 4.768 -0.894 1.00 0.33 2 PRO A C 5
ATOM 2172 O O . PRO A 1 3 ? 7.762 5.011 0.316 1.00 0.36 2 PRO A O 5
ATOM 2183 N N . LYS A 1 4 ? 6.780 5.215 -1.698 1.00 0.42 3 LYS A N 5
ATOM 2184 C CA . LYS A 1 4 ? 5.709 6.074 -1.205 1.00 0.47 3 LYS A CA 5
ATOM 2185 C C . LYS A 1 4 ? 4.578 5.250 -0.591 1.00 0.31 3 LYS A C 5
ATOM 2186 O O . LYS A 1 4 ? 4.235 4.173 -1.088 1.00 0.29 3 LYS A O 5
ATOM 2205 N N . LYS A 1 5 ? 4.016 5.765 0.498 1.00 0.32 4 LYS A N 5
ATOM 2206 C CA . LYS A 1 5 ? 2.940 5.085 1.222 1.00 0.23 4 LYS A CA 5
ATOM 2207 C C . LYS A 1 5 ? 1.601 5.302 0.511 1.00 0.19 4 LYS A C 5
ATOM 2208 O O . LYS A 1 5 ? 1.196 6.443 0.287 1.00 0.24 4 LYS A O 5
ATOM 2227 N N . PRO A 1 6 ? 0.912 4.212 0.125 1.00 0.15 5 PRO A N 5
ATOM 2228 C CA . PRO A 1 6 ? -0.416 4.293 -0.504 1.00 0.18 5 PRO A CA 5
ATOM 2229 C C . PRO A 1 6 ? -1.427 5.051 0.360 1.00 0.22 5 PRO A C 5
ATOM 2230 O O . PRO A 1 6 ? -1.419 4.941 1.586 1.00 0.28 5 PRO A O 5
ATOM 2241 N N . LYS A 1 7 ? -2.301 5.812 -0.292 1.00 0.30 6 LYS A N 5
ATOM 2242 C CA . LYS A 1 7 ? -3.293 6.614 0.416 1.00 0.37 6 LYS A CA 5
ATOM 2243 C C . LYS A 1 7 ? -4.589 5.830 0.611 1.00 0.29 6 LYS A C 5
ATOM 2244 O O . LYS A 1 7 ? -4.967 5.012 -0.233 1.00 0.32 6 LYS A O 5
ATOM 2263 N N . LYS A 1 8 ? -5.255 6.093 1.729 1.00 0.34 7 LYS A N 5
ATOM 2264 C CA . LYS A 1 8 ? -6.520 5.433 2.073 1.00 0.37 7 LYS A CA 5
ATOM 2265 C C . LYS A 1 8 ? -7.619 5.839 1.091 1.00 0.35 7 LYS A C 5
ATOM 2266 O O . LYS A 1 8 ? -7.918 7.025 0.954 1.00 0.40 7 LYS A O 5
ATOM 2285 N N . PRO A 1 9 ? -8.221 4.863 0.380 1.00 0.34 8 PRO A N 5
ATOM 2286 C CA . PRO A 1 9 ? -9.345 5.130 -0.528 1.00 0.43 8 PRO A CA 5
ATOM 2287 C C . PRO A 1 9 ? -10.542 5.727 0.213 1.00 0.56 8 PRO A C 5
ATOM 2288 O O . PRO A 1 9 ? -11.236 5.029 0.954 1.00 0.72 8 PRO A O 5
ATOM 2299 N N . GLY A 1 10 ? -10.771 7.021 0.024 1.00 0.64 9 GLY A N 5
ATOM 2300 C CA . GLY A 1 10 ? -11.863 7.691 0.710 1.00 0.80 9 GLY A CA 5
ATOM 2301 C C . GLY A 1 10 ? -13.101 7.793 -0.157 1.00 0.83 9 GLY A C 5
ATOM 2302 O O . GLY A 1 10 ? -12.993 7.937 -1.377 1.00 1.14 9 GLY A O 5
ATOM 2324 N N . ALA A 1 12 ? -15.237 3.109 0.812 1.00 0.57 11 ALA A N 5
ATOM 2325 C CA . ALA A 1 12 ? -14.327 2.224 0.106 1.00 0.44 11 ALA A CA 5
ATOM 2326 C C . ALA A 1 12 ? -14.884 0.810 0.032 1.00 0.39 11 ALA A C 5
ATOM 2327 O O . ALA A 1 12 ? -15.339 0.254 1.032 1.00 0.44 11 ALA A O 5
ATOM 2334 N N . THR A 1 13 ? -14.847 0.237 -1.158 1.00 0.33 12 THR A N 5
ATOM 2335 C CA . THR A 1 13 ? -15.366 -1.099 -1.378 1.00 0.31 12 THR A CA 5
ATOM 2336 C C . THR A 1 13 ? -14.265 -2.151 -1.202 1.00 0.24 12 THR A C 5
ATOM 2337 O O . THR A 1 13 ? -13.081 -1.806 -1.258 1.00 0.21 12 THR A O 5
ATOM 2348 N N . PRO A 1 14 ? -14.625 -3.428 -0.949 1.00 0.26 13 PRO A N 5
ATOM 2349 C CA . PRO A 1 14 ? -13.652 -4.513 -0.744 1.00 0.26 13 PRO A CA 5
ATOM 2350 C C . PRO A 1 14 ? -12.475 -4.496 -1.724 1.00 0.21 13 PRO A C 5
ATOM 2351 O O . PRO A 1 14 ? -11.332 -4.698 -1.317 1.00 0.20 13 PRO A O 5
ATOM 2362 N N . GLU A 1 15 ? -12.746 -4.239 -3.004 1.00 0.22 14 GLU A N 5
ATOM 2363 C CA . GLU A 1 15 ? -11.688 -4.221 -4.019 1.00 0.24 14 GLU A CA 5
ATOM 2364 C C . GLU A 1 15 ? -10.654 -3.136 -3.708 1.00 0.18 14 GLU A C 5
ATOM 2365 O O . GLU A 1 15 ? -9.454 -3.341 -3.895 1.00 0.18 14 GLU A O 5
ATOM 2377 N N . LYS A 1 16 ? -11.122 -1.997 -3.212 1.00 0.17 15 LYS A N 5
ATOM 2378 C CA . LYS A 1 16 ? -10.234 -0.901 -2.837 1.00 0.18 15 LYS A CA 5
ATOM 2379 C C . LYS A 1 16 ? -9.439 -1.248 -1.587 1.00 0.14 15 LYS A C 5
ATOM 2380 O O . LYS A 1 16 ? -8.290 -0.840 -1.444 1.00 0.17 15 LYS A O 5
ATOM 2399 N N . LEU A 1 17 ? -10.055 -1.996 -0.682 1.00 0.13 16 LEU A N 5
ATOM 2400 C CA . LEU A 1 17 ? -9.368 -2.474 0.509 1.00 0.18 16 LEU A CA 5
ATOM 2401 C C . LEU A 1 17 ? -8.296 -3.478 0.128 1.00 0.15 16 LEU A C 5
ATOM 2402 O O . LEU A 1 17 ? -7.194 -3.462 0.667 1.00 0.17 16 LEU A O 5
ATOM 2418 N N . ALA A 1 18 ? -8.633 -4.347 -0.811 1.00 0.15 17 ALA A N 5
ATOM 2419 C CA . ALA A 1 18 ? -7.696 -5.335 -1.315 1.00 0.18 17 ALA A CA 5
ATOM 2420 C C . ALA A 1 18 ? -6.545 -4.655 -2.046 1.00 0.16 17 ALA A C 5
ATOM 2421 O O . ALA A 1 18 ? -5.391 -5.054 -1.917 1.00 0.18 17 ALA A O 5
ATOM 2428 N N . ALA A 1 19 ? -6.872 -3.619 -2.808 1.00 0.13 18 ALA A N 5
ATOM 2429 C CA . ALA A 1 19 ? -5.865 -2.823 -3.493 1.00 0.15 18 ALA A CA 5
ATOM 2430 C C . ALA A 1 19 ? -4.973 -2.124 -2.480 1.00 0.13 18 ALA A C 5
ATOM 2431 O O . ALA A 1 19 ? -3.754 -2.101 -2.622 1.00 0.16 18 ALA A O 5
ATOM 2438 N N . TYR A 1 20 ? -5.597 -1.576 -1.448 1.00 0.09 19 TYR A N 5
ATOM 2439 C CA . TYR A 1 20 ? -4.878 -0.937 -0.353 1.00 0.10 19 TYR A CA 5
ATOM 2440 C C . TYR A 1 20 ? -3.965 -1.945 0.349 1.00 0.11 19 TYR A C 5
ATOM 2441 O O . TYR A 1 20 ? -2.845 -1.613 0.733 1.00 0.11 19 TYR A O 5
ATOM 2459 N N . GLU A 1 21 ? -4.433 -3.183 0.484 1.00 0.13 20 GLU A N 5
ATOM 2460 C CA . GLU A 1 21 ? -3.626 -4.242 1.087 1.00 0.17 20 GLU A CA 5
ATOM 2461 C C . GLU A 1 21 ? -2.459 -4.625 0.189 1.00 0.17 20 GLU A C 5
ATOM 2462 O O . GLU A 1 21 ? -1.345 -4.811 0.669 1.00 0.18 20 GLU A O 5
ATOM 2474 N N . LYS A 1 22 ? -2.716 -4.745 -1.111 1.00 0.18 21 LYS A N 5
ATOM 2475 C CA . LYS A 1 22 ? -1.675 -5.104 -2.062 1.00 0.21 21 LYS A CA 5
ATOM 2476 C C . LYS A 1 22 ? -0.612 -4.018 -2.133 1.00 0.18 21 LYS A C 5
ATOM 2477 O O . LYS A 1 22 ? 0.585 -4.310 -2.162 1.00 0.17 21 LYS A O 5
ATOM 2496 N N . GLU A 1 23 ? -1.053 -2.768 -2.144 1.00 0.17 22 GLU A N 5
ATOM 2497 C CA . GLU A 1 23 ? -0.131 -1.640 -2.182 1.00 0.16 22 GLU A CA 5
ATOM 2498 C C . GLU A 1 23 ? 0.613 -1.506 -0.862 1.00 0.14 22 GLU A C 5
ATOM 2499 O O . GLU A 1 23 ? 1.782 -1.128 -0.840 1.00 0.14 22 GLU A O 5
ATOM 2511 N N . LEU A 1 24 ? -0.058 -1.818 0.238 1.00 0.14 23 LEU A N 5
ATOM 2512 C CA . LEU A 1 24 ? 0.583 -1.770 1.544 1.00 0.14 23 LEU A CA 5
ATOM 2513 C C . LEU A 1 24 ? 1.604 -2.898 1.675 1.00 0.13 23 LEU A C 5
ATOM 2514 O O . LEU A 1 24 ? 2.682 -2.708 2.237 1.00 0.12 23 LEU A O 5
ATOM 2530 N N . ALA A 1 25 ? 1.271 -4.066 1.131 1.00 0.14 24 ALA A N 5
ATOM 2531 C CA . ALA A 1 25 ? 2.187 -5.191 1.112 1.00 0.15 24 ALA A CA 5
ATOM 2532 C C . ALA A 1 25 ? 3.382 -4.869 0.238 1.00 0.14 24 ALA A C 5
ATOM 2533 O O . ALA A 1 25 ? 4.519 -5.215 0.562 1.00 0.14 24 ALA A O 5
ATOM 2540 N N . ALA A 1 26 ? 3.107 -4.199 -0.875 1.00 0.14 25 ALA A N 5
ATOM 2541 C CA . ALA A 1 26 ? 4.148 -3.733 -1.774 1.00 0.14 25 ALA A CA 5
ATOM 2542 C C . ALA A 1 26 ? 5.031 -2.707 -1.079 1.00 0.11 25 ALA A C 5
ATOM 2543 O O . ALA A 1 26 ? 6.243 -2.677 -1.279 1.00 0.11 25 ALA A O 5
ATOM 2550 N N . TYR A 1 27 ? 4.410 -1.864 -0.265 1.00 0.10 26 TYR A N 5
ATOM 2551 C CA . TYR A 1 27 ? 5.138 -0.887 0.536 1.00 0.10 26 TYR A CA 5
ATOM 2552 C C . TYR A 1 27 ? 6.055 -1.588 1.534 1.00 0.08 26 TYR A C 5
ATOM 2553 O O . TYR A 1 27 ? 7.221 -1.233 1.653 1.00 0.08 26 TYR A O 5
ATOM 2571 N N . GLU A 1 28 ? 5.534 -2.594 2.229 1.00 0.10 27 GLU A N 5
ATOM 2572 C CA . GLU A 1 28 ? 6.338 -3.351 3.187 1.00 0.13 27 GLU A CA 5
ATOM 2573 C C . GLU A 1 28 ? 7.479 -4.085 2.476 1.00 0.12 27 GLU A C 5
ATOM 2574 O O . GLU A 1 28 ? 8.610 -4.109 2.969 1.00 0.13 27 GLU A O 5
ATOM 2586 N N . LYS A 1 29 ? 7.179 -4.665 1.313 1.00 0.13 28 LYS A N 5
ATOM 2587 C CA . LYS A 1 29 ? 8.177 -5.360 0.503 1.00 0.16 28 LYS A CA 5
ATOM 2588 C C . LYS A 1 29 ? 9.286 -4.400 0.057 1.00 0.13 28 LYS A C 5
ATOM 2589 O O . LYS A 1 29 ? 10.470 -4.664 0.278 1.00 0.13 28 LYS A O 5
ATOM 2608 N N . GLU A 1 30 ? 8.898 -3.279 -0.549 1.00 0.12 29 GLU A N 5
ATOM 2609 C CA . GLU A 1 30 ? 9.872 -2.302 -1.047 1.00 0.15 29 GLU A CA 5
ATOM 2610 C C . GLU A 1 30 ? 10.629 -1.637 0.099 1.00 0.12 29 GLU A C 5
ATOM 2611 O O . GLU A 1 30 ? 11.807 -1.315 -0.034 1.00 0.14 29 GLU A O 5
ATOM 2623 N N . LEU A 1 31 ? 9.953 -1.437 1.224 1.00 0.09 30 LEU A N 5
ATOM 2624 C CA . LEU A 1 31 ? 10.572 -0.795 2.380 1.00 0.12 30 LEU A CA 5
ATOM 2625 C C . LEU A 1 31 ? 11.631 -1.703 2.998 1.00 0.13 30 LEU A C 5
ATOM 2626 O O . LEU A 1 31 ? 12.733 -1.251 3.314 1.00 0.17 30 LEU A O 5
ATOM 2642 N N . ALA A 1 32 ? 11.302 -2.983 3.155 1.00 0.12 31 ALA A N 5
ATOM 2643 C CA . ALA A 1 32 ? 12.260 -3.957 3.659 1.00 0.15 31 ALA A CA 5
ATOM 2644 C C . ALA A 1 32 ? 13.434 -4.101 2.699 1.00 0.15 31 ALA A C 5
ATOM 2645 O O . ALA A 1 32 ? 14.589 -4.180 3.121 1.00 0.19 31 ALA A O 5
ATOM 2652 N N . ALA A 1 33 ? 13.126 -4.135 1.405 1.00 0.14 32 ALA A N 5
ATOM 2653 C CA . ALA A 1 33 ? 14.152 -4.187 0.374 1.00 0.18 32 ALA A CA 5
ATOM 2654 C C . ALA A 1 33 ? 15.080 -2.976 0.454 1.00 0.21 32 ALA A C 5
ATOM 2655 O O . ALA A 1 33 ? 16.297 -3.108 0.323 1.00 0.28 32 ALA A O 5
ATOM 2662 N N . TYR A 1 34 ? 14.501 -1.802 0.683 1.00 0.18 33 TYR A N 5
ATOM 2663 C CA . TYR A 1 34 ? 15.272 -0.563 0.759 1.00 0.25 33 TYR A CA 5
ATOM 2664 C C . TYR A 1 34 ? 16.166 -0.562 1.996 1.00 0.28 33 TYR A C 5
ATOM 2665 O O . TYR A 1 34 ? 17.393 -0.527 1.887 1.00 0.33 33 TYR A O 5
ATOM 2692 N N . PRO A 1 2 ? 12.976 6.020 -2.726 1.00 0.81 1 PRO A N 6
ATOM 2693 C CA . PRO A 1 2 ? 12.137 5.529 -1.628 1.00 0.60 1 PRO A CA 6
ATOM 2694 C C . PRO A 1 2 ? 10.700 5.260 -2.082 1.00 0.54 1 PRO A C 6
ATOM 2695 O O . PRO A 1 2 ? 10.147 6.005 -2.894 1.00 0.67 1 PRO A O 6
ATOM 2706 N N . PRO A 1 3 ? 10.079 4.180 -1.578 1.00 0.36 2 PRO A N 6
ATOM 2707 C CA . PRO A 1 3 ? 8.699 3.831 -1.927 1.00 0.33 2 PRO A CA 6
ATOM 2708 C C . PRO A 1 3 ? 7.679 4.743 -1.240 1.00 0.33 2 PRO A C 6
ATOM 2709 O O . PRO A 1 3 ? 7.840 5.099 -0.070 1.00 0.36 2 PRO A O 6
ATOM 2720 N N . LYS A 1 4 ? 6.635 5.122 -1.971 1.00 0.42 3 LYS A N 6
ATOM 2721 C CA . LYS A 1 4 ? 5.614 6.023 -1.443 1.00 0.47 3 LYS A CA 6
ATOM 2722 C C . LYS A 1 4 ? 4.592 5.264 -0.602 1.00 0.31 3 LYS A C 6
ATOM 2723 O O . LYS A 1 4 ? 4.333 4.081 -0.835 1.00 0.29 3 LYS A O 6
ATOM 2742 N N . LYS A 1 5 ? 4.022 5.957 0.375 1.00 0.32 4 LYS A N 6
ATOM 2743 C CA . LYS A 1 5 ? 3.010 5.377 1.253 1.00 0.23 4 LYS A CA 6
ATOM 2744 C C . LYS A 1 5 ? 1.624 5.510 0.614 1.00 0.19 4 LYS A C 6
ATOM 2745 O O . LYS A 1 5 ? 1.142 6.627 0.404 1.00 0.24 4 LYS A O 6
ATOM 2764 N N . PRO A 1 6 ? 0.974 4.377 0.278 1.00 0.15 5 PRO A N 6
ATOM 2765 C CA . PRO A 1 6 ? -0.367 4.374 -0.332 1.00 0.18 5 PRO A CA 6
ATOM 2766 C C . PRO A 1 6 ? -1.410 5.064 0.544 1.00 0.22 5 PRO A C 6
ATOM 2767 O O . PRO A 1 6 ? -1.308 5.059 1.772 1.00 0.28 5 PRO A O 6
ATOM 2778 N N . LYS A 1 7 ? -2.416 5.649 -0.094 1.00 0.30 6 LYS A N 6
ATOM 2779 C CA . LYS A 1 7 ? -3.433 6.420 0.612 1.00 0.37 6 LYS A CA 6
ATOM 2780 C C . LYS A 1 7 ? -4.588 5.535 1.072 1.00 0.29 6 LYS A C 6
ATOM 2781 O O . LYS A 1 7 ? -4.968 4.582 0.390 1.00 0.32 6 LYS A O 6
ATOM 2800 N N . LYS A 1 8 ? -5.132 5.859 2.236 1.00 0.34 7 LYS A N 6
ATOM 2801 C CA . LYS A 1 8 ? -6.326 5.192 2.752 1.00 0.37 7 LYS A CA 6
ATOM 2802 C C . LYS A 1 8 ? -7.556 5.670 1.984 1.00 0.35 7 LYS A C 6
ATOM 2803 O O . LYS A 1 8 ? -7.830 6.872 1.947 1.00 0.40 7 LYS A O 6
ATOM 2822 N N . PRO A 1 9 ? -8.293 4.749 1.334 1.00 0.34 8 PRO A N 6
ATOM 2823 C CA . PRO A 1 9 ? -9.540 5.093 0.642 1.00 0.43 8 PRO A CA 6
ATOM 2824 C C . PRO A 1 9 ? -10.593 5.624 1.616 1.00 0.56 8 PRO A C 6
ATOM 2825 O O . PRO A 1 9 ? -11.227 4.856 2.346 1.00 0.72 8 PRO A O 6
ATOM 2836 N N . GLY A 1 10 ? -10.754 6.947 1.636 1.00 0.64 9 GLY A N 6
ATOM 2837 C CA . GLY A 1 10 ? -11.697 7.579 2.547 1.00 0.80 9 GLY A CA 6
ATOM 2838 C C . GLY A 1 10 ? -13.133 7.210 2.237 1.00 0.83 9 GLY A C 6
ATOM 2839 O O . GLY A 1 10 ? -13.485 6.973 1.078 1.00 1.14 9 GLY A O 6
ATOM 2861 N N . ALA A 1 12 ? -15.335 2.268 1.873 1.00 0.57 11 ALA A N 6
ATOM 2862 C CA . ALA A 1 12 ? -14.590 1.780 0.727 1.00 0.44 11 ALA A CA 6
ATOM 2863 C C . ALA A 1 12 ? -15.017 0.368 0.362 1.00 0.39 11 ALA A C 6
ATOM 2864 O O . ALA A 1 12 ? -15.396 -0.427 1.228 1.00 0.44 11 ALA A O 6
ATOM 2871 N N . THR A 1 13 ? -14.949 0.061 -0.919 1.00 0.33 12 THR A N 6
ATOM 2872 C CA . THR A 1 13 ? -15.394 -1.225 -1.421 1.00 0.31 12 THR A CA 6
ATOM 2873 C C . THR A 1 13 ? -14.277 -2.264 -1.316 1.00 0.24 12 THR A C 6
ATOM 2874 O O . THR A 1 13 ? -13.105 -1.895 -1.393 1.00 0.21 12 THR A O 6
ATOM 2885 N N . PRO A 1 14 ? -14.606 -3.556 -1.106 1.00 0.26 13 PRO A N 6
ATOM 2886 C CA . PRO A 1 14 ? -13.603 -4.617 -0.924 1.00 0.26 13 PRO A CA 6
ATOM 2887 C C . PRO A 1 14 ? -12.434 -4.539 -1.910 1.00 0.21 13 PRO A C 6
ATOM 2888 O O . PRO A 1 14 ? -11.284 -4.711 -1.517 1.00 0.20 13 PRO A O 6
ATOM 2899 N N . GLU A 1 15 ? -12.729 -4.255 -3.178 1.00 0.22 14 GLU A N 6
ATOM 2900 C CA . GLU A 1 15 ? -11.692 -4.156 -4.206 1.00 0.24 14 GLU A CA 6
ATOM 2901 C C . GLU A 1 15 ? -10.660 -3.088 -3.830 1.00 0.18 14 GLU A C 6
ATOM 2902 O O . GLU A 1 15 ? -9.456 -3.294 -3.982 1.00 0.18 14 GLU A O 6
ATOM 2914 N N . LYS A 1 16 ? -11.135 -1.972 -3.292 1.00 0.17 15 LYS A N 6
ATOM 2915 C CA . LYS A 1 16 ? -10.255 -0.877 -2.897 1.00 0.18 15 LYS A CA 6
ATOM 2916 C C . LYS A 1 16 ? -9.457 -1.243 -1.649 1.00 0.14 15 LYS A C 6
ATOM 2917 O O . LYS A 1 16 ? -8.324 -0.803 -1.481 1.00 0.17 15 LYS A O 6
ATOM 2936 N N . LEU A 1 17 ? -10.051 -2.051 -0.779 1.00 0.13 16 LEU A N 6
ATOM 2937 C CA . LEU A 1 17 ? -9.356 -2.537 0.406 1.00 0.18 16 LEU A CA 6
ATOM 2938 C C . LEU A 1 17 ? -8.271 -3.524 0.015 1.00 0.15 16 LEU A C 6
ATOM 2939 O O . LEU A 1 17 ? -7.162 -3.473 0.532 1.00 0.17 16 LEU A O 6
ATOM 2955 N N . ALA A 1 18 ? -8.605 -4.417 -0.903 1.00 0.15 17 ALA A N 6
ATOM 2956 C CA . ALA A 1 18 ? -7.653 -5.390 -1.415 1.00 0.18 17 ALA A CA 6
ATOM 2957 C C . ALA A 1 18 ? -6.505 -4.683 -2.121 1.00 0.16 17 ALA A C 6
ATOM 2958 O O . ALA A 1 18 ? -5.346 -5.077 -1.998 1.00 0.18 17 ALA A O 6
ATOM 2965 N N . ALA A 1 19 ? -6.840 -3.629 -2.855 1.00 0.13 18 ALA A N 6
ATOM 2966 C CA . ALA A 1 19 ? -5.844 -2.810 -3.524 1.00 0.15 18 ALA A CA 6
ATOM 2967 C C . ALA A 1 19 ? -4.964 -2.105 -2.502 1.00 0.13 18 ALA A C 6
ATOM 2968 O O . ALA A 1 19 ? -3.743 -2.099 -2.625 1.00 0.16 18 ALA A O 6
ATOM 2975 N N . TYR A 1 20 ? -5.597 -1.529 -1.486 1.00 0.09 19 TYR A N 6
ATOM 2976 C CA . TYR A 1 20 ? -4.876 -0.884 -0.392 1.00 0.10 19 TYR A CA 6
ATOM 2977 C C . TYR A 1 20 ? -3.961 -1.885 0.318 1.00 0.11 19 TYR A C 6
ATOM 2978 O O . TYR A 1 20 ? -2.834 -1.555 0.681 1.00 0.11 19 TYR A O 6
ATOM 2996 N N . GLU A 1 21 ? -4.440 -3.114 0.488 1.00 0.13 20 GLU A N 6
ATOM 2997 C CA . GLU A 1 21 ? -3.652 -4.160 1.137 1.00 0.17 20 GLU A CA 6
ATOM 2998 C C . GLU A 1 21 ? -2.477 -4.581 0.267 1.00 0.17 20 GLU A C 6
ATOM 2999 O O . GLU A 1 21 ? -1.373 -4.787 0.770 1.00 0.18 20 GLU A O 6
ATOM 3011 N N . LYS A 1 22 ? -2.710 -4.707 -1.036 1.00 0.18 21 LYS A N 6
ATOM 3012 C CA . LYS A 1 22 ? -1.651 -5.068 -1.964 1.00 0.21 21 LYS A CA 6
ATOM 3013 C C . LYS A 1 22 ? -0.606 -3.960 -2.043 1.00 0.18 21 LYS A C 6
ATOM 3014 O O . LYS A 1 22 ? 0.595 -4.232 -2.067 1.00 0.17 21 LYS A O 6
ATOM 3033 N N . GLU A 1 23 ? -1.064 -2.713 -2.061 1.00 0.17 22 GLU A N 6
ATOM 3034 C CA . GLU A 1 23 ? -0.158 -1.570 -2.070 1.00 0.16 22 GLU A CA 6
ATOM 3035 C C . GLU A 1 23 ? 0.608 -1.483 -0.758 1.00 0.14 22 GLU A C 6
ATOM 3036 O O . GLU A 1 23 ? 1.784 -1.134 -0.742 1.00 0.14 22 GLU A O 6
ATOM 3048 N N . LEU A 1 24 ? -0.062 -1.799 0.342 1.00 0.14 23 LEU A N 6
ATOM 3049 C CA . LEU A 1 24 ? 0.572 -1.753 1.650 1.00 0.14 23 LEU A CA 6
ATOM 3050 C C . LEU A 1 24 ? 1.616 -2.856 1.783 1.00 0.13 23 LEU A C 6
ATOM 3051 O O . LEU A 1 24 ? 2.703 -2.630 2.311 1.00 0.12 23 LEU A O 6
ATOM 3067 N N . ALA A 1 25 ? 1.289 -4.043 1.286 1.00 0.14 24 ALA A N 6
ATOM 3068 C CA . ALA A 1 25 ? 2.223 -5.153 1.301 1.00 0.15 24 ALA A CA 6
ATOM 3069 C C . ALA A 1 25 ? 3.394 -4.856 0.382 1.00 0.14 24 ALA A C 6
ATOM 3070 O O . ALA A 1 25 ? 4.536 -5.197 0.683 1.00 0.14 24 ALA A O 6
ATOM 3077 N N . ALA A 1 26 ? 3.098 -4.209 -0.739 1.00 0.14 25 ALA A N 6
ATOM 3078 C CA . ALA A 1 26 ? 4.131 -3.756 -1.659 1.00 0.14 25 ALA A CA 6
ATOM 3079 C C . ALA A 1 26 ? 5.025 -2.727 -0.984 1.00 0.11 25 ALA A C 6
ATOM 3080 O O . ALA A 1 26 ? 6.239 -2.731 -1.161 1.00 0.11 25 ALA A O 6
ATOM 3087 N N . TYR A 1 27 ? 4.409 -1.844 -0.209 1.00 0.10 26 TYR A N 6
ATOM 3088 C CA . TYR A 1 27 ? 5.138 -0.834 0.548 1.00 0.10 26 TYR A CA 6
ATOM 3089 C C . TYR A 1 27 ? 6.066 -1.490 1.566 1.00 0.08 26 TYR A C 6
ATOM 3090 O O . TYR A 1 27 ? 7.233 -1.131 1.662 1.00 0.08 26 TYR A O 6
ATOM 3108 N N . GLU A 1 28 ? 5.550 -2.462 2.310 1.00 0.10 27 GLU A N 6
ATOM 3109 C CA . GLU A 1 28 ? 6.355 -3.168 3.304 1.00 0.13 27 GLU A CA 6
ATOM 3110 C C . GLU A 1 28 ? 7.485 -3.953 2.636 1.00 0.12 27 GLU A C 6
ATOM 3111 O O . GLU A 1 28 ? 8.632 -3.894 3.081 1.00 0.13 27 GLU A O 6
ATOM 3123 N N . LYS A 1 29 ? 7.155 -4.673 1.565 1.00 0.13 28 LYS A N 6
ATOM 3124 C CA . LYS A 1 29 ? 8.135 -5.453 0.819 1.00 0.16 28 LYS A CA 6
ATOM 3125 C C . LYS A 1 29 ? 9.240 -4.556 0.260 1.00 0.13 28 LYS A C 6
ATOM 3126 O O . LYS A 1 29 ? 10.429 -4.830 0.452 1.00 0.13 28 LYS A O 6
ATOM 3145 N N . GLU A 1 30 ? 8.847 -3.474 -0.407 1.00 0.12 29 GLU A N 6
ATOM 3146 C CA . GLU A 1 30 ? 9.812 -2.554 -1.010 1.00 0.15 29 GLU A CA 6
ATOM 3147 C C . GLU A 1 30 ? 10.596 -1.786 0.049 1.00 0.12 29 GLU A C 6
ATOM 3148 O O . GLU A 1 30 ? 11.775 -1.490 -0.141 1.00 0.14 29 GLU A O 6
ATOM 3160 N N . LEU A 1 31 ? 9.947 -1.467 1.161 1.00 0.09 30 LEU A N 6
ATOM 3161 C CA . LEU A 1 31 ? 10.602 -0.733 2.240 1.00 0.12 30 LEU A CA 6
ATOM 3162 C C . LEU A 1 31 ? 11.667 -1.605 2.893 1.00 0.13 30 LEU A C 6
ATOM 3163 O O . LEU A 1 31 ? 12.767 -1.139 3.195 1.00 0.17 30 LEU A O 6
ATOM 3179 N N . ALA A 1 32 ? 11.336 -2.874 3.094 1.00 0.12 31 ALA A N 6
ATOM 3180 C CA . ALA A 1 32 ? 12.285 -3.838 3.627 1.00 0.15 31 ALA A CA 6
ATOM 3181 C C . ALA A 1 32 ? 13.438 -4.057 2.654 1.00 0.15 31 ALA A C 6
ATOM 3182 O O . ALA A 1 32 ? 14.604 -4.084 3.055 1.00 0.19 31 ALA A O 6
ATOM 3189 N N . ALA A 1 33 ? 13.102 -4.209 1.376 1.00 0.14 32 ALA A N 6
ATOM 3190 C CA . ALA A 1 33 ? 14.101 -4.388 0.328 1.00 0.18 32 ALA A CA 6
ATOM 3191 C C . ALA A 1 33 ? 15.014 -3.170 0.207 1.00 0.21 32 ALA A C 6
ATOM 3192 O O . ALA A 1 33 ? 16.199 -3.302 -0.104 1.00 0.28 32 ALA A O 6
ATOM 3199 N N . TYR A 1 34 ? 14.460 -1.990 0.453 1.00 0.18 33 TYR A N 6
ATOM 3200 C CA . TYR A 1 34 ? 15.225 -0.751 0.368 1.00 0.25 33 TYR A CA 6
ATOM 3201 C C . TYR A 1 34 ? 16.140 -0.610 1.583 1.00 0.28 33 TYR A C 6
ATOM 3202 O O . TYR A 1 34 ? 17.363 -0.653 1.462 1.00 0.33 33 TYR A O 6
ATOM 3229 N N . PRO A 1 2 ? 12.549 6.890 -1.821 1.00 0.81 1 PRO A N 7
ATOM 3230 C CA . PRO A 1 2 ? 11.790 6.055 -0.894 1.00 0.60 1 PRO A CA 7
ATOM 3231 C C . PRO A 1 2 ? 10.374 5.783 -1.410 1.00 0.54 1 PRO A C 7
ATOM 3232 O O . PRO A 1 2 ? 9.762 6.646 -2.046 1.00 0.67 1 PRO A O 7
ATOM 3243 N N . PRO A 1 3 ? 9.837 4.578 -1.161 1.00 0.36 2 PRO A N 7
ATOM 3244 C CA . PRO A 1 3 ? 8.491 4.210 -1.610 1.00 0.33 2 PRO A CA 7
ATOM 3245 C C . PRO A 1 3 ? 7.404 4.957 -0.831 1.00 0.33 2 PRO A C 7
ATOM 3246 O O . PRO A 1 3 ? 7.400 4.960 0.399 1.00 0.36 2 PRO A O 7
ATOM 3257 N N . LYS A 1 4 ? 6.487 5.592 -1.555 1.00 0.42 3 LYS A N 7
ATOM 3258 C CA . LYS A 1 4 ? 5.432 6.396 -0.937 1.00 0.47 3 LYS A CA 7
ATOM 3259 C C . LYS A 1 4 ? 4.333 5.503 -0.364 1.00 0.31 3 LYS A C 7
ATOM 3260 O O . LYS A 1 4 ? 3.946 4.511 -0.985 1.00 0.29 3 LYS A O 7
ATOM 3279 N N . LYS A 1 5 ? 3.832 5.858 0.817 1.00 0.32 4 LYS A N 7
ATOM 3280 C CA . LYS A 1 5 ? 2.779 5.080 1.471 1.00 0.23 4 LYS A CA 7
ATOM 3281 C C . LYS A 1 5 ? 1.456 5.255 0.724 1.00 0.19 4 LYS A C 7
ATOM 3282 O O . LYS A 1 5 ? 0.962 6.377 0.597 1.00 0.24 4 LYS A O 7
ATOM 3301 N N . PRO A 1 6 ? 0.873 4.149 0.211 1.00 0.15 5 PRO A N 7
ATOM 3302 C CA . PRO A 1 6 ? -0.407 4.179 -0.518 1.00 0.18 5 PRO A CA 7
ATOM 3303 C C . PRO A 1 6 ? -1.512 4.900 0.250 1.00 0.22 5 PRO A C 7
ATOM 3304 O O . PRO A 1 6 ? -1.646 4.742 1.465 1.00 0.28 5 PRO A O 7
ATOM 3315 N N . LYS A 1 7 ? -2.297 5.688 -0.475 1.00 0.30 6 LYS A N 7
ATOM 3316 C CA . LYS A 1 7 ? -3.380 6.465 0.118 1.00 0.37 6 LYS A CA 7
ATOM 3317 C C . LYS A 1 7 ? -4.511 5.558 0.594 1.00 0.29 6 LYS A C 7
ATOM 3318 O O . LYS A 1 7 ? -4.847 4.565 -0.058 1.00 0.32 6 LYS A O 7
ATOM 3337 N N . LYS A 1 8 ? -5.090 5.908 1.731 1.00 0.34 7 LYS A N 7
ATOM 3338 C CA . LYS A 1 8 ? -6.203 5.153 2.292 1.00 0.37 7 LYS A CA 7
ATOM 3339 C C . LYS A 1 8 ? -7.504 5.575 1.614 1.00 0.35 7 LYS A C 7
ATOM 3340 O O . LYS A 1 8 ? -7.829 6.763 1.581 1.00 0.40 7 LYS A O 7
ATOM 3359 N N . PRO A 1 9 ? -8.250 4.621 1.033 1.00 0.34 8 PRO A N 7
ATOM 3360 C CA . PRO A 1 9 ? -9.534 4.913 0.389 1.00 0.43 8 PRO A CA 7
ATOM 3361 C C . PRO A 1 9 ? -10.613 5.282 1.409 1.00 0.56 8 PRO A C 7
ATOM 3362 O O . PRO A 1 9 ? -11.115 4.420 2.134 1.00 0.72 8 PRO A O 7
ATOM 3373 N N . GLY A 1 10 ? -10.956 6.563 1.474 1.00 0.64 9 GLY A N 7
ATOM 3374 C CA . GLY A 1 10 ? -11.960 7.011 2.421 1.00 0.80 9 GLY A CA 7
ATOM 3375 C C . GLY A 1 10 ? -13.276 7.349 1.745 1.00 0.83 9 GLY A C 7
ATOM 3376 O O . GLY A 1 10 ? -13.290 7.822 0.605 1.00 1.14 9 GLY A O 7
ATOM 3398 N N . ALA A 1 12 ? -15.310 2.693 1.367 1.00 0.57 11 ALA A N 7
ATOM 3399 C CA . ALA A 1 12 ? -14.425 2.044 0.419 1.00 0.44 11 ALA A CA 7
ATOM 3400 C C . ALA A 1 12 ? -14.948 0.667 0.043 1.00 0.39 11 ALA A C 7
ATOM 3401 O O . ALA A 1 12 ? -15.471 -0.065 0.886 1.00 0.44 11 ALA A O 7
ATOM 3408 N N . THR A 1 13 ? -14.804 0.327 -1.221 1.00 0.33 12 THR A N 7
ATOM 3409 C CA . THR A 1 13 ? -15.278 -0.941 -1.734 1.00 0.31 12 THR A CA 7
ATOM 3410 C C . THR A 1 13 ? -14.214 -2.027 -1.555 1.00 0.24 12 THR A C 7
ATOM 3411 O O . THR A 1 13 ? -13.025 -1.707 -1.531 1.00 0.21 12 THR A O 7
ATOM 3422 N N . PRO A 1 14 ? -14.609 -3.307 -1.379 1.00 0.26 13 PRO A N 7
ATOM 3423 C CA . PRO A 1 14 ? -13.665 -4.412 -1.150 1.00 0.26 13 PRO A CA 7
ATOM 3424 C C . PRO A 1 14 ? -12.418 -4.367 -2.042 1.00 0.21 13 PRO A C 7
ATOM 3425 O O . PRO A 1 14 ? -11.308 -4.586 -1.556 1.00 0.20 13 PRO A O 7
ATOM 3436 N N . GLU A 1 15 ? -12.590 -4.066 -3.332 1.00 0.22 14 GLU A N 7
ATOM 3437 C CA . GLU A 1 15 ? -11.449 -4.001 -4.250 1.00 0.24 14 GLU A CA 7
ATOM 3438 C C . GLU A 1 15 ? -10.454 -2.924 -3.811 1.00 0.18 14 GLU A C 7
ATOM 3439 O O . GLU A 1 15 ? -9.248 -3.108 -3.923 1.00 0.18 14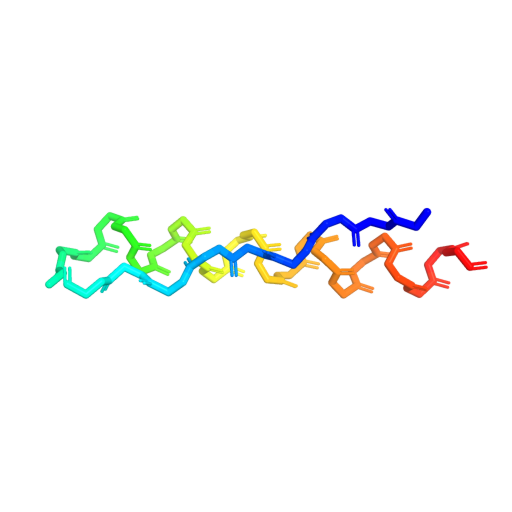 GLU A O 7
ATOM 3451 N N . LYS A 1 16 ? -10.963 -1.811 -3.296 1.00 0.17 15 LYS A N 7
ATOM 3452 C CA . LYS A 1 16 ? -10.107 -0.735 -2.810 1.00 0.18 15 LYS A CA 7
ATOM 3453 C C . LYS A 1 16 ? -9.377 -1.152 -1.540 1.00 0.14 15 LYS A C 7
ATOM 3454 O O . LYS A 1 16 ? -8.233 -0.765 -1.324 1.00 0.17 15 LYS A O 7
ATOM 3473 N N . LEU A 1 17 ? -10.041 -1.942 -0.703 1.00 0.13 16 LEU A N 7
ATOM 3474 C CA . LEU A 1 17 ? -9.417 -2.464 0.506 1.00 0.18 16 LEU A CA 7
ATOM 3475 C C . LEU A 1 17 ? -8.318 -3.447 0.151 1.00 0.15 16 LEU A C 7
ATOM 3476 O O . LEU A 1 17 ? -7.218 -3.382 0.687 1.00 0.17 16 LEU A O 7
ATOM 3492 N N . ALA A 1 18 ? -8.626 -4.345 -0.770 1.00 0.15 17 ALA A N 7
ATOM 3493 C CA . ALA A 1 18 ? -7.671 -5.345 -1.217 1.00 0.18 17 ALA A CA 7
ATOM 3494 C C . ALA A 1 18 ? -6.504 -4.689 -1.935 1.00 0.16 17 ALA A C 7
ATOM 3495 O O . ALA A 1 18 ? -5.359 -5.121 -1.809 1.00 0.18 17 ALA A O 7
ATOM 3502 N N . ALA A 1 19 ? -6.807 -3.647 -2.698 1.00 0.13 18 ALA A N 7
ATOM 3503 C CA . ALA A 1 19 ? -5.789 -2.865 -3.372 1.00 0.15 18 ALA A CA 7
ATOM 3504 C C . ALA A 1 19 ? -4.927 -2.138 -2.354 1.00 0.13 18 ALA A C 7
ATOM 3505 O O . ALA A 1 19 ? -3.711 -2.084 -2.487 1.00 0.16 18 ALA A O 7
ATOM 3512 N N . TYR A 1 20 ? -5.569 -1.592 -1.332 1.00 0.09 19 TYR A N 7
ATOM 3513 C CA . TYR A 1 20 ? -4.856 -0.933 -0.244 1.00 0.10 19 TYR A CA 7
ATOM 3514 C C . TYR A 1 20 ? -3.962 -1.935 0.489 1.00 0.11 19 TYR A C 7
ATOM 3515 O O . TYR A 1 20 ? -2.827 -1.621 0.841 1.00 0.11 19 TYR A O 7
ATOM 3533 N N . GLU A 1 21 ? -4.464 -3.151 0.681 1.00 0.13 20 GLU A N 7
ATOM 3534 C CA . GLU A 1 21 ? -3.692 -4.201 1.343 1.00 0.17 20 GLU A CA 7
ATOM 3535 C C . GLU A 1 21 ? -2.529 -4.661 0.469 1.00 0.17 20 GLU A C 7
ATOM 3536 O O . GLU A 1 21 ? -1.424 -4.878 0.964 1.00 0.18 20 GLU A O 7
ATOM 3548 N N . LYS A 1 22 ? -2.773 -4.800 -0.829 1.00 0.18 21 LYS A N 7
ATOM 3549 C CA . LYS A 1 22 ? -1.735 -5.227 -1.755 1.00 0.21 21 LYS A CA 7
ATOM 3550 C C . LYS A 1 22 ? -0.662 -4.155 -1.893 1.00 0.18 21 LYS A C 7
ATOM 3551 O O . LYS A 1 22 ? 0.528 -4.458 -1.889 1.00 0.17 21 LYS A O 7
ATOM 3570 N N . GLU A 1 23 ? -1.084 -2.901 -1.996 1.00 0.17 22 GLU A N 7
ATOM 3571 C CA . GLU A 1 23 ? -0.139 -1.797 -2.102 1.00 0.16 22 GLU A CA 7
ATOM 3572 C C . GLU A 1 23 ? 0.604 -1.604 -0.785 1.00 0.14 22 GLU A C 7
ATOM 3573 O O . GLU A 1 23 ? 1.750 -1.155 -0.775 1.00 0.14 22 GLU A O 7
ATOM 3585 N N . LEU A 1 24 ? -0.048 -1.940 0.325 1.00 0.14 23 LEU A N 7
ATOM 3586 C CA . LEU A 1 24 ? 0.594 -1.857 1.629 1.00 0.14 23 LEU A CA 7
ATOM 3587 C C . LEU A 1 24 ? 1.623 -2.973 1.790 1.00 0.13 23 LEU A C 7
ATOM 3588 O O . LEU A 1 24 ? 2.715 -2.748 2.313 1.00 0.12 23 LEU A O 7
ATOM 3604 N N . ALA A 1 25 ? 1.281 -4.172 1.328 1.00 0.14 24 ALA A N 7
ATOM 3605 C CA . ALA A 1 25 ? 2.204 -5.291 1.360 1.00 0.15 24 ALA A CA 7
ATOM 3606 C C . ALA A 1 25 ? 3.387 -5.016 0.450 1.00 0.14 24 ALA A C 7
ATOM 3607 O O . ALA A 1 25 ? 4.531 -5.333 0.783 1.00 0.14 24 ALA A O 7
ATOM 3614 N N . ALA A 1 26 ? 3.095 -4.416 -0.695 1.00 0.14 25 ALA A N 7
ATOM 3615 C CA . ALA A 1 26 ? 4.124 -3.984 -1.626 1.00 0.14 25 ALA A CA 7
ATOM 3616 C C . ALA A 1 26 ? 4.996 -2.904 -0.996 1.00 0.11 25 ALA A C 7
ATOM 3617 O O . ALA A 1 26 ? 6.210 -2.890 -1.178 1.00 0.11 25 ALA A O 7
ATOM 3624 N N . TYR A 1 27 ? 4.363 -2.005 -0.251 1.00 0.10 26 TYR A N 7
ATOM 3625 C CA . TYR A 1 27 ? 5.080 -0.964 0.485 1.00 0.10 26 TYR A CA 7
ATOM 3626 C C . TYR A 1 27 ? 6.032 -1.587 1.498 1.00 0.08 26 TYR A C 7
ATOM 3627 O O . TYR A 1 27 ? 7.187 -1.188 1.585 1.00 0.08 26 TYR A O 7
ATOM 3645 N N . GLU A 1 28 ? 5.553 -2.573 2.249 1.00 0.10 27 GLU A N 7
ATOM 3646 C CA . GLU A 1 28 ? 6.392 -3.259 3.229 1.00 0.13 27 GLU A CA 7
ATOM 3647 C C . GLU A 1 28 ? 7.535 -4.001 2.539 1.00 0.12 27 GLU A C 7
ATOM 3648 O O . GLU A 1 28 ? 8.686 -3.916 2.970 1.00 0.13 27 GLU A O 7
ATOM 3660 N N . LYS A 1 29 ? 7.217 -4.714 1.459 1.00 0.13 28 LYS A N 7
ATOM 3661 C CA . LYS A 1 29 ? 8.217 -5.461 0.707 1.00 0.16 28 LYS A CA 7
ATOM 3662 C C . LYS A 1 29 ? 9.299 -4.528 0.160 1.00 0.13 28 LYS A C 7
ATOM 3663 O O . LYS A 1 29 ? 10.493 -4.768 0.352 1.00 0.13 28 LYS A O 7
ATOM 3682 N N . GLU A 1 30 ? 8.875 -3.456 -0.502 1.00 0.12 29 GLU A N 7
ATOM 3683 C CA . GLU A 1 30 ? 9.815 -2.508 -1.101 1.00 0.15 29 GLU A CA 7
ATOM 3684 C C . GLU A 1 30 ? 10.559 -1.707 -0.034 1.00 0.12 29 GLU A C 7
ATOM 3685 O O . GLU A 1 30 ? 11.719 -1.338 -0.227 1.00 0.14 29 GLU A O 7
ATOM 3697 N N . LEU A 1 31 ? 9.896 -1.440 1.085 1.00 0.09 30 LEU A N 7
ATOM 3698 C CA . LEU A 1 31 ? 10.523 -0.723 2.194 1.00 0.12 30 LEU A CA 7
ATOM 3699 C C . LEU A 1 31 ? 11.637 -1.572 2.803 1.00 0.13 30 LEU A C 7
ATOM 3700 O O . LEU A 1 31 ? 12.729 -1.075 3.079 1.00 0.17 30 LEU A O 7
ATOM 3716 N N . ALA A 1 32 ? 11.356 -2.857 2.999 1.00 0.12 31 ALA A N 7
ATOM 3717 C CA . ALA A 1 32 ? 12.355 -3.797 3.486 1.00 0.15 31 ALA A CA 7
ATOM 3718 C C . ALA A 1 32 ? 13.493 -3.947 2.482 1.00 0.15 31 ALA A C 7
ATOM 3719 O O . ALA A 1 32 ? 14.662 -4.010 2.860 1.00 0.19 31 ALA A O 7
ATOM 3726 N N . ALA A 1 33 ? 13.140 -4.005 1.202 1.00 0.14 32 ALA A N 7
ATOM 3727 C CA . ALA A 1 33 ? 14.125 -4.066 0.130 1.00 0.18 32 ALA A CA 7
ATOM 3728 C C . ALA A 1 33 ? 14.989 -2.807 0.087 1.00 0.21 32 ALA A C 7
ATOM 3729 O O . ALA A 1 33 ? 16.150 -2.856 -0.321 1.00 0.28 32 ALA A O 7
ATOM 3736 N N . TYR A 1 34 ? 14.412 -1.679 0.481 1.00 0.18 33 TYR A N 7
ATOM 3737 C CA . TYR A 1 34 ? 15.156 -0.426 0.554 1.00 0.25 33 TYR A CA 7
ATOM 3738 C C . TYR A 1 34 ? 16.132 -0.468 1.726 1.00 0.28 33 TYR A C 7
ATOM 3739 O O . TYR A 1 34 ? 17.346 -0.483 1.536 1.00 0.33 33 TYR A O 7
ATOM 3766 N N . PRO A 1 2 ? 13.283 5.410 -2.725 1.00 0.81 1 PRO A N 8
ATOM 3767 C CA . PRO A 1 2 ? 12.286 5.474 -1.651 1.00 0.60 1 PRO A CA 8
ATOM 3768 C C . PRO A 1 2 ? 10.883 5.099 -2.142 1.00 0.54 1 PRO A C 8
ATOM 3769 O O . PRO A 1 2 ? 10.393 5.656 -3.129 1.00 0.67 1 PRO A O 8
ATOM 3780 N N . PRO A 1 3 ? 10.221 4.147 -1.469 1.00 0.36 2 PRO A N 8
ATOM 3781 C CA . PRO A 1 3 ? 8.883 3.697 -1.856 1.00 0.33 2 PRO A CA 8
ATOM 3782 C C . PRO A 1 3 ? 7.780 4.653 -1.389 1.00 0.33 2 PRO A C 8
ATOM 3783 O O . PRO A 1 3 ? 7.885 5.272 -0.328 1.00 0.36 2 PRO A O 8
ATOM 3794 N N . LYS A 1 4 ? 6.728 4.775 -2.193 1.00 0.42 3 LYS A N 8
ATOM 3795 C CA . LYS A 1 4 ? 5.605 5.656 -1.870 1.00 0.47 3 LYS A CA 8
ATOM 3796 C C . LYS A 1 4 ? 4.619 4.966 -0.929 1.00 0.31 3 LYS A C 8
ATOM 3797 O O . LYS A 1 4 ? 4.351 3.771 -1.069 1.00 0.29 3 LYS A O 8
ATOM 3816 N N . LYS A 1 5 ? 4.083 5.723 0.024 1.00 0.32 4 LYS A N 8
ATOM 3817 C CA . LYS A 1 5 ? 3.074 5.199 0.946 1.00 0.23 4 LYS A CA 8
ATOM 3818 C C . LYS A 1 5 ? 1.678 5.361 0.342 1.00 0.19 4 LYS A C 8
ATOM 3819 O O . LYS A 1 5 ? 1.233 6.484 0.103 1.00 0.24 4 LYS A O 8
ATOM 3838 N N . PRO A 1 6 ? 0.972 4.247 0.074 1.00 0.15 5 PRO A N 8
ATOM 3839 C CA . PRO A 1 6 ? -0.408 4.297 -0.428 1.00 0.18 5 PRO A CA 8
ATOM 3840 C C . PRO A 1 6 ? -1.352 4.972 0.566 1.00 0.22 5 PRO A C 8
ATOM 3841 O O . PRO A 1 6 ? -1.290 4.720 1.774 1.00 0.28 5 PRO A O 8
ATOM 3852 N N . LYS A 1 7 ? -2.227 5.823 0.050 1.00 0.30 6 LYS A N 8
ATOM 3853 C CA . LYS A 1 7 ? -3.123 6.609 0.888 1.00 0.37 6 LYS A CA 8
ATOM 3854 C C . LYS A 1 7 ? -4.375 5.815 1.240 1.00 0.29 6 LYS A C 8
ATOM 3855 O O . LYS A 1 7 ? -4.883 5.040 0.427 1.00 0.32 6 LYS A O 8
ATOM 3874 N N . LYS A 1 8 ? -4.850 6.007 2.464 1.00 0.34 7 LYS A N 8
ATOM 3875 C CA . LYS A 1 8 ? -6.081 5.375 2.936 1.00 0.37 7 LYS A CA 8
ATOM 3876 C C . LYS A 1 8 ? -7.275 5.884 2.131 1.00 0.35 7 LYS A C 8
ATOM 3877 O O . LYS A 1 8 ? -7.535 7.088 2.112 1.00 0.40 7 LYS A O 8
ATOM 3896 N N . PRO A 1 9 ? -7.996 4.984 1.432 1.00 0.34 8 PRO A N 8
ATOM 3897 C CA . PRO A 1 9 ? -9.219 5.351 0.706 1.00 0.43 8 PRO A CA 8
ATOM 3898 C C . PRO A 1 9 ? -10.243 6.000 1.638 1.00 0.56 8 PRO A C 8
ATOM 3899 O O . PRO A 1 9 ? -10.896 5.317 2.430 1.00 0.72 8 PRO A O 8
ATOM 3910 N N . GLY A 1 10 ? -10.352 7.322 1.559 1.00 0.64 9 GLY A N 8
ATOM 3911 C CA . GLY A 1 10 ? -11.220 8.057 2.457 1.00 0.80 9 GLY A CA 8
ATOM 3912 C C . GLY A 1 10 ? -12.686 7.846 2.161 1.00 0.83 9 GLY A C 8
ATOM 3913 O O . GLY A 1 10 ? -13.150 8.121 1.050 1.00 1.14 9 GLY A O 8
ATOM 3935 N N . ALA A 1 12 ? -15.219 3.001 1.179 1.00 0.57 11 ALA A N 8
ATOM 3936 C CA . ALA A 1 12 ? -14.196 2.162 0.595 1.00 0.44 11 ALA A CA 8
ATOM 3937 C C . ALA A 1 12 ? -14.759 0.780 0.318 1.00 0.39 11 ALA A C 8
ATOM 3938 O O . ALA A 1 12 ? -15.276 0.119 1.219 1.00 0.44 11 ALA A O 8
ATOM 3945 N N . THR A 1 13 ? -14.681 0.357 -0.926 1.00 0.33 12 THR A N 8
ATOM 3946 C CA . THR A 1 13 ? -15.238 -0.921 -1.326 1.00 0.31 12 THR A CA 8
ATOM 3947 C C . THR A 1 13 ? -14.219 -2.040 -1.112 1.00 0.24 12 THR A C 8
ATOM 3948 O O . THR A 1 13 ? -13.018 -1.762 -1.064 1.00 0.21 12 THR A O 8
ATOM 3959 N N . PRO A 1 14 ? -14.658 -3.304 -0.939 1.00 0.26 13 PRO A N 8
ATOM 3960 C CA . PRO A 1 14 ? -13.741 -4.440 -0.771 1.00 0.26 13 PRO A CA 8
ATOM 3961 C C . PRO A 1 14 ? -12.584 -4.431 -1.777 1.00 0.21 13 PRO A C 8
ATOM 3962 O O . PRO A 1 14 ? -11.441 -4.722 -1.418 1.00 0.20 13 PRO A O 8
ATOM 3973 N N . GLU A 1 15 ? -1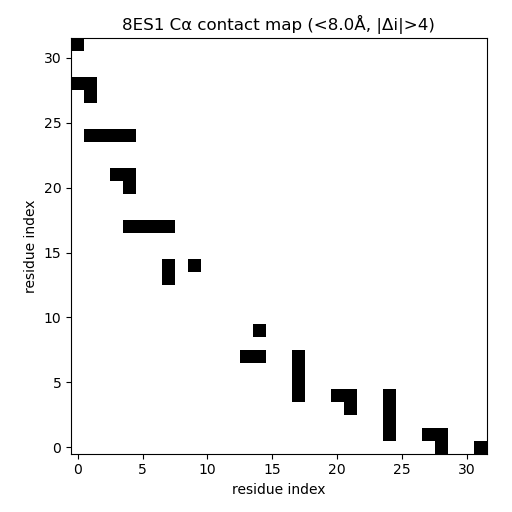2.883 -4.067 -3.026 1.00 0.22 14 GLU A N 8
ATOM 3974 C CA . GLU A 1 15 ? -11.863 -3.963 -4.073 1.00 0.24 14 GLU A CA 8
ATOM 3975 C C . GLU A 1 15 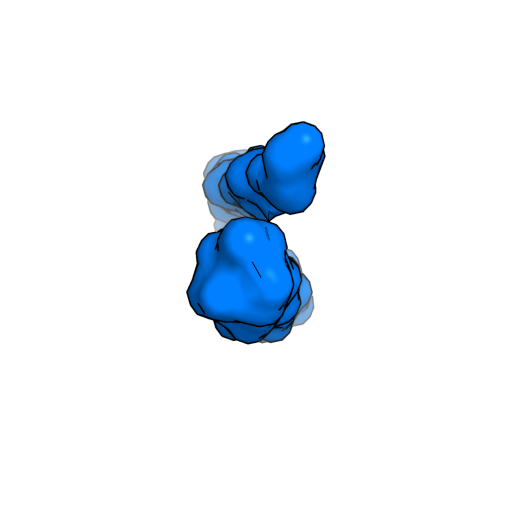? -10.739 -3.017 -3.654 1.00 0.18 14 GLU A C 8
ATOM 3976 O O . GLU A 1 15 ? -9.560 -3.318 -3.836 1.00 0.18 14 GLU A O 8
ATOM 3988 N N . LYS A 1 16 ? -11.112 -1.885 -3.071 1.00 0.17 15 LYS A N 8
ATOM 3989 C CA . LYS A 1 16 ? -10.146 -0.867 -2.697 1.00 0.18 15 LYS A CA 8
ATOM 3990 C C . LYS A 1 16 ? -9.392 -1.277 -1.443 1.00 0.14 15 LYS A C 8
ATOM 3991 O O . LYS A 1 16 ? -8.271 -0.837 -1.219 1.00 0.17 15 LYS A O 8
ATOM 4010 N N . LEU A 1 17 ? -10.014 -2.117 -0.630 1.00 0.13 16 LEU A N 8
ATOM 4011 C CA . LEU A 1 17 ? -9.345 -2.694 0.525 1.00 0.18 16 LEU A CA 8
ATOM 4012 C C . LEU A 1 17 ? -8.295 -3.691 0.072 1.00 0.15 16 LEU A C 8
ATOM 4013 O O . LEU A 1 17 ? -7.176 -3.696 0.574 1.00 0.17 16 LEU A O 8
ATOM 4029 N N . ALA A 1 18 ? -8.667 -4.526 -0.888 1.00 0.15 17 ALA A N 8
ATOM 4030 C CA . ALA A 1 18 ? -7.747 -5.497 -1.458 1.00 0.18 17 ALA A CA 8
ATOM 4031 C C . ALA A 1 18 ? -6.585 -4.789 -2.140 1.00 0.16 17 ALA A C 8
ATOM 4032 O O . ALA A 1 18 ? -5.429 -5.190 -2.005 1.00 0.18 17 ALA A O 8
ATOM 4039 N N . ALA A 1 19 ? -6.905 -3.728 -2.869 1.00 0.13 18 ALA A N 8
ATOM 4040 C CA . ALA A 1 19 ? -5.897 -2.915 -3.529 1.00 0.15 18 ALA A CA 8
ATOM 4041 C C . ALA A 1 19 ? -5.005 -2.232 -2.503 1.00 0.13 18 ALA A C 8
ATOM 4042 O O . ALA A 1 19 ? -3.788 -2.223 -2.641 1.00 0.16 18 ALA A O 8
ATOM 4049 N N . TYR A 1 20 ? -5.621 -1.674 -1.467 1.00 0.09 19 TYR A N 8
ATOM 4050 C CA . TYR A 1 20 ? -4.880 -1.035 -0.383 1.00 0.10 19 TYR A CA 8
ATOM 4051 C C . TYR A 1 20 ? -3.960 -2.042 0.309 1.00 0.11 19 TYR A C 8
ATOM 4052 O O . TYR A 1 20 ? -2.829 -1.715 0.659 1.00 0.11 19 TYR A O 8
ATOM 4070 N N . GLU A 1 21 ? -4.440 -3.270 0.483 1.00 0.13 20 GLU A N 8
ATOM 4071 C CA . GLU A 1 21 ? -3.638 -4.327 1.096 1.00 0.17 20 GLU A CA 8
ATOM 4072 C C . GLU A 1 21 ? -2.463 -4.708 0.201 1.00 0.17 20 GLU A C 8
ATOM 4073 O O . GLU A 1 21 ? -1.347 -4.877 0.681 1.00 0.18 20 GLU A O 8
ATOM 4085 N N . LYS A 1 22 ? -2.712 -4.830 -1.098 1.00 0.18 21 LYS A N 8
ATOM 4086 C CA . LYS A 1 22 ? -1.652 -5.178 -2.039 1.00 0.21 21 LYS A CA 8
ATOM 4087 C C . LYS A 1 22 ? -0.627 -4.055 -2.152 1.00 0.18 21 LYS A C 8
ATOM 4088 O O . LYS A 1 22 ? 0.578 -4.310 -2.188 1.00 0.17 21 LYS A O 8
ATOM 4107 N N . GLU A 1 23 ? -1.101 -2.820 -2.200 1.00 0.17 22 GLU A N 8
ATOM 4108 C CA . GLU A 1 23 ? -0.211 -1.664 -2.245 1.00 0.16 22 GLU A CA 8
ATOM 4109 C C . GLU A 1 23 ? 0.571 -1.539 -0.944 1.00 0.14 22 GL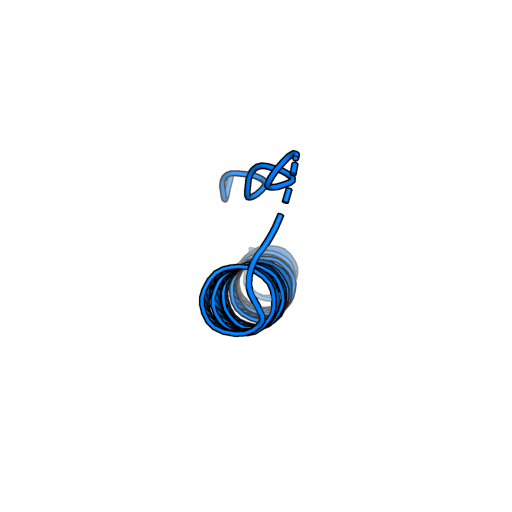U A C 8
ATOM 4110 O O . GLU A 1 23 ? 1.736 -1.148 -0.945 1.00 0.14 22 GLU A O 8
ATOM 4122 N N . LEU A 1 24 ? -0.072 -1.878 0.164 1.00 0.14 23 LEU A N 8
ATOM 4123 C CA . LEU A 1 24 ? 0.580 -1.819 1.463 1.00 0.14 23 LEU A CA 8
ATOM 4124 C C . LEU A 1 24 ? 1.629 -2.921 1.586 1.00 0.13 23 LEU A C 8
ATOM 4125 O O . LEU A 1 24 ? 2.704 -2.702 2.137 1.00 0.12 23 LEU A O 8
ATOM 4141 N N . ALA A 1 25 ? 1.314 -4.101 1.059 1.00 0.14 24 ALA A N 8
ATOM 4142 C CA . ALA A 1 25 ? 2.256 -5.205 1.040 1.00 0.15 24 ALA A CA 8
ATOM 4143 C C . ALA A 1 25 ? 3.439 -4.859 0.156 1.00 0.14 24 ALA A C 8
ATOM 4144 O O . ALA A 1 25 ? 4.582 -5.180 0.474 1.00 0.14 24 ALA A O 8
ATOM 4151 N N . ALA A 1 26 ? 3.150 -4.196 -0.956 1.00 0.14 25 ALA A N 8
ATOM 4152 C CA . ALA A 1 26 ? 4.185 -3.703 -1.848 1.00 0.14 25 ALA A CA 8
ATOM 4153 C C . ALA A 1 26 ? 5.056 -2.678 -1.135 1.00 0.11 25 ALA A C 8
ATOM 4154 O O . ALA A 1 26 ? 6.278 -2.686 -1.268 1.00 0.11 25 ALA A O 8
ATOM 4161 N N . TYR A 1 27 ? 4.414 -1.806 -0.367 1.00 0.10 26 TYR A N 8
ATOM 4162 C CA . TYR A 1 27 ? 5.123 -0.799 0.420 1.00 0.10 26 TYR A CA 8
ATOM 4163 C C . TYR A 1 27 ? 6.036 -1.459 1.450 1.00 0.08 26 TYR A C 8
ATOM 4164 O O . TYR A 1 27 ? 7.198 -1.090 1.570 1.00 0.08 26 TYR A O 8
ATOM 4182 N N . GLU A 1 28 ? 5.513 -2.444 2.175 1.00 0.10 27 GLU A N 8
ATOM 4183 C CA . GLU A 1 28 ? 6.298 -3.148 3.188 1.00 0.13 27 GLU A CA 8
ATOM 4184 C C . GLU A 1 28 ? 7.439 -3.938 2.541 1.00 0.12 27 GLU A C 8
ATOM 4185 O O . GLU A 1 28 ? 8.551 -3.981 3.072 1.00 0.13 27 GLU A O 8
ATOM 4197 N N . LYS A 1 29 ? 7.162 -4.558 1.396 1.00 0.13 28 LYS A N 8
ATOM 4198 C CA . LYS A 1 29 ? 8.173 -5.305 0.656 1.00 0.16 28 LYS A CA 8
ATOM 4199 C C . LYS A 1 29 ? 9.295 -4.382 0.181 1.00 0.13 28 LYS A C 8
ATOM 4200 O O . LYS A 1 29 ? 10.477 -4.653 0.420 1.00 0.13 28 LYS A O 8
ATOM 4219 N N . GLU A 1 30 ? 8.920 -3.287 -0.474 1.00 0.12 29 GLU A N 8
ATOM 4220 C CA . GLU A 1 30 ? 9.898 -2.330 -0.993 1.00 0.15 29 GLU A CA 8
ATOM 4221 C C . GLU A 1 30 ? 10.634 -1.624 0.143 1.00 0.12 29 GLU A C 8
ATOM 4222 O O . GLU A 1 30 ? 11.813 -1.298 0.019 1.00 0.14 29 GLU A O 8
ATOM 4234 N N . LEU A 1 31 ? 9.938 -1.394 1.249 1.00 0.09 30 LEU A N 8
ATOM 4235 C CA . LEU A 1 31 ? 10.538 -0.741 2.409 1.00 0.12 30 LEU A CA 8
ATOM 4236 C C . LEU A 1 31 ? 11.577 -1.654 3.060 1.00 0.13 30 LEU A C 8
ATOM 4237 O O . LEU A 1 31 ? 12.655 -1.200 3.454 1.00 0.17 30 LEU A O 8
ATOM 4253 N N . ALA A 1 32 ? 11.252 -2.941 3.167 1.00 0.12 31 ALA A N 8
ATOM 4254 C CA . ALA A 1 32 ? 12.187 -3.928 3.690 1.00 0.15 31 ALA A CA 8
ATOM 4255 C C . ALA A 1 32 ? 13.379 -4.105 2.753 1.00 0.15 31 ALA A C 8
ATOM 4256 O O . ALA A 1 32 ? 14.512 -4.286 3.201 1.00 0.19 31 ALA A O 8
ATOM 4263 N N . ALA A 1 33 ? 13.112 -4.069 1.450 1.00 0.14 32 ALA A N 8
ATOM 4264 C CA . ALA A 1 33 ? 14.167 -4.140 0.446 1.00 0.18 32 ALA A CA 8
ATOM 4265 C C . ALA A 1 33 ? 15.099 -2.933 0.533 1.00 0.21 32 ALA A C 8
ATOM 4266 O O . ALA A 1 33 ? 16.319 -3.074 0.445 1.00 0.28 32 ALA A O 8
ATOM 4273 N N . TYR A 1 34 ? 14.516 -1.752 0.709 1.00 0.18 33 TYR A N 8
ATOM 4274 C CA . TYR A 1 34 ? 15.291 -0.522 0.841 1.00 0.25 33 TYR A CA 8
ATOM 4275 C C . TYR A 1 34 ? 16.157 -0.584 2.096 1.00 0.28 33 TYR A C 8
ATOM 4276 O O . TYR A 1 34 ? 17.383 -0.555 2.020 1.00 0.33 33 TYR A O 8
ATOM 4303 N N . PRO A 1 2 ? 12.923 5.550 -3.242 1.00 0.81 1 PRO A N 9
ATOM 4304 C CA . PRO A 1 2 ? 12.065 5.378 -2.078 1.00 0.60 1 PRO A CA 9
ATOM 4305 C C . PRO A 1 2 ? 10.650 4.947 -2.467 1.00 0.54 1 PRO A C 9
ATOM 4306 O O . PRO A 1 2 ? 10.075 5.473 -3.421 1.00 0.67 1 PRO A O 9
ATOM 4317 N N . PRO A 1 3 ? 10.070 3.974 -1.746 1.00 0.36 2 PRO A N 9
ATOM 4318 C CA . PRO A 1 3 ? 8.710 3.508 -2.015 1.00 0.33 2 PRO A CA 9
ATOM 4319 C C . PRO A 1 3 ? 7.660 4.472 -1.462 1.00 0.33 2 PRO A C 9
ATOM 4320 O O . PRO A 1 3 ? 7.794 4.970 -0.343 1.00 0.36 2 PRO A O 9
ATOM 4331 N N . LYS A 1 4 ? 6.620 4.740 -2.245 1.00 0.42 3 LYS A N 9
ATOM 4332 C CA . LYS A 1 4 ? 5.590 5.691 -1.836 1.00 0.47 3 LYS A CA 9
ATOM 4333 C C . LYS A 1 4 ? 4.574 5.034 -0.908 1.00 0.31 3 LYS A C 9
ATOM 4334 O O . LYS A 1 4 ? 4.193 3.877 -1.103 1.00 0.29 3 LYS A O 9
ATOM 4353 N N . LYS A 1 5 ? 4.144 5.785 0.098 1.00 0.32 4 LYS A N 9
ATOM 4354 C CA . LYS A 1 5 ? 3.155 5.308 1.063 1.00 0.23 4 LYS A CA 9
ATOM 4355 C C . LYS A 1 5 ? 1.749 5.449 0.480 1.00 0.19 4 LYS A C 9
ATOM 4356 O O . LYS A 1 5 ? 1.290 6.565 0.225 1.00 0.24 4 LYS A O 9
ATOM 4375 N N . PRO A 1 6 ? 1.054 4.323 0.234 1.00 0.15 5 PRO A N 9
ATOM 4376 C CA . PRO A 1 6 ? -0.317 4.345 -0.293 1.00 0.18 5 PRO A CA 9
ATOM 4377 C C . PRO A 1 6 ? -1.300 4.998 0.676 1.00 0.22 5 PRO A C 9
ATOM 4378 O O . PRO A 1 6 ? -1.204 4.818 1.894 1.00 0.28 5 PRO A O 9
ATOM 4389 N N . LYS A 1 7 ? -2.242 5.754 0.130 1.00 0.30 6 LYS A N 9
ATOM 4390 C CA . LYS A 1 7 ? -3.245 6.435 0.941 1.00 0.37 6 LYS A CA 9
ATOM 4391 C C . LYS A 1 7 ? -4.457 5.539 1.173 1.00 0.29 6 LYS A C 9
ATOM 4392 O O . LYS A 1 7 ? -4.715 4.612 0.403 1.00 0.32 6 LYS A O 9
ATOM 4411 N N . LYS A 1 8 ? -5.182 5.821 2.246 1.00 0.34 7 LYS A N 9
ATOM 4412 C 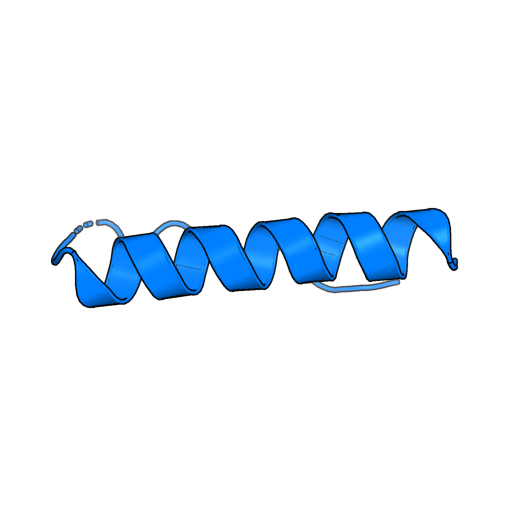CA . LYS A 1 8 ? -6.437 5.133 2.541 1.00 0.37 7 LYS A CA 9
ATOM 4413 C C . LYS A 1 8 ? -7.550 5.686 1.657 1.00 0.35 7 LYS A C 9
ATOM 4414 O O . LYS A 1 8 ? -7.899 6.864 1.765 1.00 0.40 7 LYS A O 9
ATOM 4433 N N . PRO A 1 9 ? -8.107 4.859 0.755 1.00 0.34 8 PRO A N 9
ATOM 4434 C CA . PRO A 1 9 ? -9.229 5.271 -0.084 1.00 0.43 8 PRO A CA 9
ATOM 4435 C C . PRO A 1 9 ? -10.467 5.551 0.768 1.00 0.56 8 PRO A C 9
ATOM 4436 O O . PRO A 1 9 ? -11.042 4.637 1.365 1.00 0.72 8 PRO A O 9
ATOM 4447 N N . GLY A 1 10 ? -10.849 6.817 0.855 1.00 0.64 9 GLY A N 9
ATOM 4448 C CA . GLY A 1 10 ? -11.961 7.200 1.705 1.00 0.80 9 GLY A CA 9
ATOM 4449 C C . GLY A 1 10 ? -13.217 7.485 0.910 1.00 0.83 9 GLY A C 9
ATOM 4450 O O . GLY A 1 10 ? -13.145 7.759 -0.288 1.00 1.14 9 GLY A O 9
ATOM 4472 N N . ALA A 1 12 ? -15.255 2.949 0.998 1.00 0.57 11 ALA A N 9
ATOM 4473 C CA . ALA A 1 12 ? -14.362 2.194 0.140 1.00 0.44 11 ALA A CA 9
ATOM 4474 C C . ALA A 1 12 ? -14.927 0.808 -0.141 1.00 0.39 11 ALA A C 9
ATOM 4475 O O . ALA A 1 12 ? -15.485 0.160 0.749 1.00 0.44 11 ALA A O 9
AT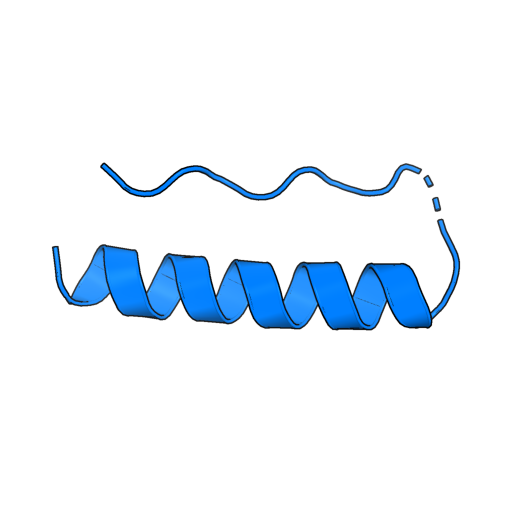OM 4482 N N . THR A 1 13 ? -14.792 0.368 -1.379 1.00 0.33 12 THR A N 9
ATOM 4483 C CA . THR A 1 13 ? -15.278 -0.939 -1.782 1.00 0.31 12 THR A CA 9
ATOM 4484 C C . THR A 1 13 ? -14.258 -2.021 -1.416 1.00 0.24 12 THR A C 9
ATOM 4485 O O . THR A 1 13 ? -13.071 -1.716 -1.288 1.00 0.21 12 THR A O 9
ATOM 4496 N N . PRO A 1 14 ? -14.685 -3.282 -1.212 1.00 0.26 13 PRO A N 9
ATOM 4497 C CA . PRO A 1 14 ? -13.760 -4.381 -0.901 1.00 0.26 13 PRO A CA 9
ATOM 4498 C C . PRO A 1 14 ? -12.550 -4.436 -1.846 1.00 0.21 13 PRO A C 9
ATOM 4499 O O . PRO A 1 14 ? -11.431 -4.693 -1.407 1.00 0.20 13 PRO A O 9
ATOM 4510 N N . GLU A 1 15 ? -12.775 -4.173 -3.135 1.00 0.22 14 GLU A N 9
ATOM 4511 C CA . GLU A 1 15 ? -11.686 -4.169 -4.118 1.00 0.24 14 GLU A CA 9
ATOM 4512 C C . GLU A 1 15 ? -10.644 -3.098 -3.776 1.00 0.18 14 GLU A C 9
ATOM 4513 O O . GLU A 1 15 ? -9.443 -3.336 -3.895 1.00 0.18 14 GLU A O 9
ATOM 4525 N N . LYS A 1 16 ? -11.105 -1.929 -3.334 1.00 0.17 15 LYS A N 9
ATOM 4526 C CA . LYS A 1 16 ? -10.203 -0.855 -2.922 1.00 0.18 15 LYS A CA 9
ATOM 4527 C C . LYS A 1 16 ? -9.448 -1.234 -1.656 1.00 0.14 15 LYS A C 9
ATOM 4528 O O . LYS A 1 16 ? -8.302 -0.837 -1.473 1.00 0.17 15 LYS A O 9
ATOM 4547 N N . LEU A 1 17 ? -10.096 -1.993 -0.783 1.00 0.13 16 LEU A N 9
ATOM 4548 C CA . LEU A 1 17 ? -9.448 -2.496 0.419 1.00 0.18 16 LEU A CA 9
ATOM 4549 C C . LEU A 1 17 ? -8.361 -3.488 0.055 1.00 0.15 16 LEU A C 9
ATOM 4550 O O . LEU A 1 17 ? -7.252 -3.417 0.569 1.00 0.17 16 LEU A O 9
ATOM 4566 N N . ALA A 1 18 ? -8.688 -4.406 -0.846 1.00 0.15 17 ALA A N 9
ATOM 4567 C CA . ALA A 1 18 ? -7.732 -5.401 -1.309 1.00 0.18 17 ALA A CA 9
ATOM 4568 C C . ALA A 1 18 ? -6.567 -4.731 -2.025 1.00 0.16 17 ALA A C 9
ATOM 4569 O O . ALA A 1 18 ? -5.417 -5.156 -1.901 1.00 0.18 17 ALA A O 9
ATOM 4576 N N . ALA A 1 19 ? -6.881 -3.678 -2.770 1.00 0.13 18 ALA A N 9
ATOM 4577 C CA . ALA A 1 19 ? -5.873 -2.888 -3.458 1.00 0.15 18 ALA A CA 9
ATOM 4578 C C . ALA A 1 19 ? -4.989 -2.168 -2.453 1.00 0.13 18 ALA A C 9
ATOM 4579 O O . ALA A 1 19 ? -3.768 -2.163 -2.585 1.00 0.16 18 ALA A O 9
ATOM 4586 N N . TYR A 1 20 ? -5.615 -1.575 -1.445 1.00 0.09 19 TYR A N 9
ATOM 4587 C CA . TYR A 1 20 ? -4.891 -0.919 -0.362 1.00 0.10 19 TYR A CA 9
ATOM 4588 C C . TYR A 1 20 ? -4.008 -1.928 0.379 1.00 0.11 19 TYR A C 9
ATOM 4589 O O . TYR A 1 20 ? -2.873 -1.625 0.738 1.00 0.11 19 TYR A O 9
ATOM 4607 N N . GLU A 1 21 ? -4.522 -3.140 0.563 1.00 0.13 20 GLU A N 9
ATOM 4608 C CA . GLU A 1 21 ? -3.774 -4.199 1.236 1.00 0.17 20 GLU A CA 9
ATOM 4609 C C . GLU A 1 21 ? -2.586 -4.645 0.390 1.00 0.17 20 GLU A C 9
ATOM 4610 O O . GLU A 1 21 ? -1.491 -4.856 0.913 1.00 0.18 20 GLU A O 9
ATOM 4622 N N . LYS A 1 22 ? -2.794 -4.783 -0.916 1.00 0.18 21 LYS A N 9
ATOM 4623 C CA . LYS A 1 22 ? -1.723 -5.203 -1.806 1.00 0.21 21 LYS A CA 9
ATOM 4624 C C . LYS A 1 22 ? -0.677 -4.105 -1.949 1.00 0.18 21 LYS A C 9
ATOM 4625 O O . LYS A 1 22 ? 0.520 -4.382 -1.995 1.00 0.17 21 LYS A O 9
ATOM 4644 N N . GLU A 1 23 ? -1.128 -2.862 -2.015 1.00 0.17 22 GLU A N 9
ATOM 4645 C CA . GLU A 1 23 ? -0.217 -1.729 -2.083 1.00 0.16 22 GLU A CA 9
ATOM 4646 C C . GLU A 1 23 ? 0.558 -1.585 -0.783 1.00 0.14 22 GLU A C 9
ATOM 4647 O O . GLU A 1 23 ? 1.728 -1.209 -0.791 1.00 0.14 22 GLU A O 9
ATOM 4659 N N . LEU A 1 24 ? -0.089 -1.889 0.331 1.00 0.14 23 LEU A N 9
ATOM 4660 C CA . LEU A 1 24 ? 0.574 -1.827 1.621 1.00 0.14 23 LEU A CA 9
ATOM 4661 C C . LEU A 1 24 ? 1.597 -2.953 1.755 1.00 0.13 23 LEU A C 9
ATOM 4662 O O . LEU A 1 24 ? 2.694 -2.745 2.270 1.00 0.12 23 LEU A O 9
ATOM 4678 N N . ALA A 1 25 ? 1.242 -4.140 1.272 1.00 0.14 24 ALA A N 9
ATOM 4679 C CA . ALA A 1 25 ? 2.163 -5.265 1.266 1.00 0.15 24 ALA A CA 9
ATOM 4680 C C . ALA A 1 25 ? 3.353 -4.961 0.372 1.00 0.14 24 ALA A C 9
ATOM 4681 O O . ALA A 1 25 ? 4.501 -5.260 0.716 1.00 0.14 24 ALA A O 9
ATOM 4688 N N . ALA A 1 26 ? 3.066 -4.361 -0.774 1.00 0.14 25 ALA A N 9
ATOM 4689 C CA . ALA A 1 26 ? 4.100 -3.924 -1.695 1.00 0.14 25 ALA A CA 9
ATOM 4690 C C . ALA A 1 26 ? 4.997 -2.886 -1.035 1.00 0.11 25 ALA A C 9
ATOM 4691 O O . ALA A 1 26 ? 6.215 -2.911 -1.197 1.00 0.11 25 ALA A O 9
ATOM 4698 N N . TYR A 1 27 ? 4.381 -1.987 -0.277 1.00 0.10 26 TYR A N 9
ATOM 4699 C CA . TYR A 1 27 ? 5.116 -0.974 0.470 1.00 0.10 26 TYR A CA 9
ATOM 4700 C C . TYR A 1 27 ? 6.049 -1.622 1.489 1.00 0.08 26 TYR A C 9
ATOM 4701 O O . TYR A 1 27 ? 7.199 -1.223 1.611 1.00 0.08 26 TYR A O 9
ATOM 4719 N N . GLU A 1 28 ? 5.559 -2.630 2.210 1.00 0.10 27 GLU A N 9
ATOM 4720 C CA . GLU A 1 28 ? 6.391 -3.334 3.188 1.00 0.13 27 GLU A CA 9
ATOM 4721 C C . GLU A 1 28 ? 7.542 -4.076 2.505 1.00 0.12 27 GLU A C 9
ATOM 4722 O O . GLU A 1 28 ? 8.677 -4.053 2.993 1.00 0.13 27 GLU A O 9
ATOM 4734 N N . LYS A 1 29 ? 7.252 -4.732 1.383 1.00 0.13 28 LYS A N 9
ATOM 4735 C CA . LYS A 1 29 ? 8.276 -5.448 0.629 1.00 0.16 28 LYS A CA 9
ATOM 4736 C C . LYS A 1 29 ? 9.351 -4.486 0.119 1.00 0.13 28 LYS A C 9
ATOM 4737 O O . LYS A 1 29 ? 10.547 -4.706 0.330 1.00 0.13 28 LYS A O 9
ATOM 4756 N N . GLU A 1 30 ? 8.925 -3.405 -0.530 1.00 0.12 29 GLU A N 9
ATOM 4757 C CA . GLU A 1 30 ? 9.865 -2.421 -1.061 1.00 0.15 29 GLU A CA 9
ATOM 4758 C C . GLU A 1 30 ? 10.594 -1.678 0.059 1.00 0.12 29 GLU A C 9
ATOM 4759 O O . GLU A 1 30 ? 11.757 -1.298 -0.098 1.00 0.14 29 GLU A O 9
ATOM 4771 N N . LEU A 1 31 ? 9.915 -1.476 1.182 1.00 0.09 30 LEU A N 9
ATOM 4772 C CA . LEU A 1 31 ? 10.515 -0.801 2.329 1.00 0.12 30 LEU A CA 9
ATOM 4773 C C . LEU A 1 31 ? 11.630 -1.659 2.920 1.00 0.13 30 LEU A C 9
ATOM 4774 O O . LEU A 1 31 ? 12.700 -1.152 3.259 1.00 0.17 30 LEU A O 9
ATOM 4790 N N . ALA A 1 32 ? 11.374 -2.960 3.030 1.00 0.12 31 ALA A N 9
ATOM 4791 C CA . ALA A 1 32 ? 12.384 -3.905 3.482 1.00 0.15 31 ALA A CA 9
ATOM 4792 C C . ALA A 1 32 ? 13.558 -3.942 2.511 1.00 0.15 31 ALA A C 9
ATOM 4793 O O . ALA A 1 32 ? 14.719 -3.916 2.923 1.00 0.19 31 ALA A O 9
ATOM 4800 N N . ALA A 1 33 ? 13.244 -3.999 1.220 1.00 0.14 32 ALA A N 9
ATOM 4801 C CA . ALA A 1 33 ? 14.262 -3.967 0.176 1.00 0.18 32 ALA A CA 9
ATOM 4802 C C . ALA A 1 33 ? 15.105 -2.692 0.250 1.00 0.21 32 ALA A C 9
ATOM 4803 O O . ALA A 1 33 ? 16.301 -2.709 -0.048 1.00 0.28 32 ALA A O 9
ATOM 4810 N N . TYR A 1 34 ? 14.476 -1.591 0.640 1.00 0.18 33 TYR A N 9
ATOM 4811 C CA . TYR A 1 34 ? 15.178 -0.322 0.790 1.00 0.25 33 TYR A CA 9
ATOM 4812 C C . TYR A 1 34 ? 16.083 -0.355 2.018 1.00 0.28 33 TYR A C 9
ATOM 4813 O O . TYR A 1 34 ? 17.305 -0.295 1.903 1.00 0.33 33 TYR A O 9
ATOM 4840 N N . PRO A 1 2 ? 12.628 6.254 -2.632 1.00 0.81 1 PRO A N 10
ATOM 4841 C CA . PRO A 1 2 ? 11.845 5.749 -1.497 1.00 0.60 1 PRO A CA 10
ATOM 4842 C C . PRO A 1 2 ? 10.420 5.391 -1.911 1.00 0.54 1 PRO A C 10
ATOM 4843 O O . PRO A 1 2 ? 9.771 6.149 -2.637 1.00 0.67 1 PRO A O 10
ATOM 4854 N N . PRO A 1 3 ? 9.912 4.232 -1.465 1.00 0.36 2 PRO A N 10
ATOM 4855 C CA . PRO A 1 3 ? 8.572 3.776 -1.832 1.00 0.33 2 PRO A CA 10
ATOM 4856 C C . PRO A 1 3 ? 7.484 4.616 -1.167 1.00 0.33 2 PRO A C 10
ATOM 4857 O O . PRO A 1 3 ? 7.541 4.892 0.033 1.00 0.36 2 PRO A O 10
ATOM 4868 N N . LYS A 1 4 ? 6.501 5.025 -1.954 1.00 0.42 3 LYS A N 10
ATOM 4869 C CA . LYS A 1 4 ? 5.436 5.891 -1.466 1.00 0.47 3 LYS A CA 10
ATOM 4870 C C . LYS A 1 4 ? 4.432 5.105 -0.635 1.00 0.31 3 LYS A C 10
ATOM 4871 O O . LYS A 1 4 ? 4.085 3.972 -0.970 1.00 0.29 3 LYS A O 10
ATOM 4890 N N . LYS A 1 5 ? 3.980 5.713 0.453 1.00 0.32 4 LYS A N 10
ATOM 4891 C CA . LYS A 1 5 ? 2.986 5.095 1.325 1.00 0.23 4 LYS A CA 10
ATOM 4892 C C . LYS A 1 5 ? 1.603 5.212 0.688 1.00 0.19 4 LYS A C 10
ATOM 4893 O O . LYS A 1 5 ? 1.100 6.322 0.508 1.00 0.24 4 LYS A O 10
ATOM 4912 N N . PRO A 1 6 ? 0.976 4.080 0.318 1.00 0.15 5 PRO A N 10
ATOM 4913 C CA . PRO A 1 6 ? -0.364 4.091 -0.275 1.00 0.18 5 PRO A CA 10
ATOM 4914 C C . PRO A 1 6 ? -1.391 4.724 0.658 1.00 0.22 5 PRO A C 10
ATOM 4915 O O . PRO A 1 6 ? -1.407 4.454 1.862 1.00 0.28 5 PRO A O 10
ATOM 4926 N N . LYS A 1 7 ? -2.240 5.566 0.097 1.00 0.30 6 LYS A N 10
ATOM 4927 C CA . LYS A 1 7 ? -3.222 6.296 0.884 1.00 0.37 6 LYS A CA 10
ATOM 4928 C C . LYS A 1 7 ? -4.468 5.444 1.083 1.00 0.29 6 LYS A C 10
ATOM 4929 O O . LYS A 1 7 ? -4.843 4.667 0.203 1.00 0.32 6 LYS A O 10
ATOM 4948 N N . LYS A 1 8 ? -5.094 5.581 2.244 1.00 0.34 7 LYS A N 10
ATOM 4949 C CA . LYS A 1 8 ? -6.313 4.833 2.546 1.00 0.37 7 LYS A CA 10
ATOM 4950 C C . LYS A 1 8 ? -7.478 5.427 1.763 1.00 0.35 7 LYS A C 10
ATOM 4951 O O . LYS A 1 8 ? -7.802 6.606 1.934 1.00 0.40 7 LYS A O 10
ATOM 4970 N N . PRO A 1 9 ? -8.102 4.626 0.874 1.00 0.34 8 PRO A N 10
ATOM 4971 C CA . PRO A 1 9 ? -9.190 5.097 0.005 1.00 0.43 8 PRO A CA 10
ATOM 4972 C C . PRO A 1 9 ? -10.356 5.680 0.804 1.00 0.56 8 PRO A C 10
ATOM 4973 O O . PRO A 1 9 ? -11.113 4.947 1.442 1.00 0.72 8 PRO A O 10
ATOM 4984 N N . GLY A 1 10 ? -10.488 7.002 0.776 1.00 0.64 9 GLY A N 10
ATOM 4985 C CA . GLY A 1 10 ? -11.530 7.663 1.542 1.00 0.80 9 GLY A CA 10
ATOM 4986 C C . GLY A 1 10 ? -12.748 7.980 0.697 1.00 0.83 9 GLY A C 10
ATOM 4987 O O . GLY A 1 10 ? -12.622 8.273 -0.497 1.00 1.14 9 GLY A O 10
ATOM 5009 N N . ALA A 1 12 ? -15.143 3.390 0.804 1.00 0.57 11 ALA A N 10
ATOM 5010 C CA . ALA A 1 12 ? -14.334 2.564 -0.072 1.00 0.44 11 ALA A CA 10
ATOM 5011 C C . ALA A 1 12 ? -14.930 1.173 -0.211 1.00 0.39 11 ALA A C 10
ATOM 5012 O O . ALA A 1 12 ? -15.466 0.616 0.747 1.00 0.44 11 ALA A O 10
ATOM 5019 N N . THR A 1 13 ? -14.830 0.620 -1.404 1.00 0.33 12 THR A N 10
ATOM 5020 C CA . THR A 1 13 ? -15.378 -0.693 -1.688 1.00 0.31 12 THR A CA 10
ATOM 5021 C C . THR A 1 13 ? -14.323 -1.777 -1.448 1.00 0.24 12 THR A C 10
ATOM 5022 O O . THR A 1 13 ? -13.128 -1.490 -1.545 1.00 0.21 12 THR A O 10
ATOM 5033 N N . PRO A 1 14 ? -14.732 -3.017 -1.101 1.00 0.26 13 PRO A N 10
ATOM 5034 C CA . PRO A 1 14 ? -13.797 -4.113 -0.792 1.00 0.26 13 PRO A CA 10
ATOM 5035 C C . PRO A 1 14 ? -12.603 -4.212 -1.749 1.00 0.21 13 PRO A C 10
ATOM 5036 O O . PRO A 1 14 ? -11.472 -4.402 -1.306 1.00 0.20 13 PRO A O 10
ATOM 5047 N N . GLU A 1 15 ? -12.848 -4.062 -3.051 1.00 0.22 14 GLU A N 10
ATOM 5048 C CA . GLU A 1 15 ? -11.778 -4.160 -4.049 1.00 0.24 14 GLU A CA 10
ATOM 5049 C C . GLU A 1 15 ? -10.708 -3.091 -3.825 1.00 0.18 14 GLU A C 10
ATOM 5050 O O . GLU A 1 15 ? -9.516 -3.346 -3.997 1.00 0.18 14 GLU A O 10
ATOM 5062 N N . LYS A 1 16 ? -11.136 -1.902 -3.422 1.00 0.17 15 LYS A N 10
ATOM 5063 C CA . LYS A 1 16 ? -10.211 -0.808 -3.163 1.00 0.18 15 LYS A CA 10
ATOM 5064 C C . LYS A 1 16 ? -9.399 -1.084 -1.903 1.00 0.14 15 LYS A C 10
ATOM 5065 O O . LYS A 1 16 ? -8.231 -0.705 -1.810 1.00 0.17 15 LYS A O 10
ATOM 5084 N N . LEU A 1 17 ? -10.022 -1.750 -0.937 1.00 0.13 16 LEU A N 10
ATOM 5085 C CA . LEU A 1 17 ? -9.335 -2.144 0.283 1.00 0.18 16 LEU A CA 10
ATOM 5086 C C . LEU A 1 17 ? -8.342 -3.256 -0.011 1.00 0.15 16 LEU A C 10
ATOM 5087 O O . LEU A 1 17 ? -7.246 -3.285 0.541 1.00 0.17 16 LEU A O 10
ATOM 5103 N N . ALA A 1 18 ? -8.739 -4.165 -0.890 1.00 0.15 17 ALA A N 10
ATOM 5104 C CA . ALA A 1 18 ? -7.865 -5.239 -1.336 1.00 0.18 17 ALA A CA 10
ATOM 5105 C C . ALA A 1 18 ? -6.643 -4.666 -2.041 1.00 0.16 17 ALA A C 10
ATOM 5106 O O . ALA A 1 18 ? -5.516 -5.120 -1.824 1.00 0.18 17 ALA A O 10
ATOM 5113 N N . ALA A 1 19 ? -6.878 -3.661 -2.876 1.00 0.13 18 ALA A N 10
ATOM 5114 C CA . ALA A 1 19 ? -5.802 -2.949 -3.546 1.00 0.15 18 ALA A CA 10
ATOM 5115 C C . ALA A 1 19 ? -4.913 -2.249 -2.528 1.00 0.13 18 ALA A C 10
ATOM 5116 O O . ALA A 1 19 ? -3.690 -2.262 -2.642 1.00 0.16 18 ALA A O 10
ATOM 5123 N N . TYR A 1 20 ? -5.541 -1.646 -1.525 1.00 0.09 19 TYR A N 10
ATOM 5124 C CA . TYR A 1 20 ? -4.815 -1.024 -0.423 1.00 0.10 19 TYR A CA 10
ATOM 5125 C C . TYR A 1 20 ? -3.963 -2.060 0.319 1.00 0.11 19 TYR A C 10
ATOM 5126 O O . TYR A 1 20 ? -2.839 -1.768 0.723 1.00 0.11 19 TYR A O 10
ATOM 5144 N N . GLU A 1 21 ? -4.488 -3.274 0.464 1.00 0.13 20 GLU A N 10
ATOM 5145 C CA . GLU A 1 21 ? -3.751 -4.351 1.123 1.00 0.17 20 GLU A CA 10
ATOM 5146 C C . GLU A 1 21 ? -2.555 -4.785 0.282 1.00 0.17 20 GLU A C 10
ATOM 5147 O O . GLU A 1 21 ? -1.448 -4.935 0.802 1.00 0.18 20 GLU A O 10
ATOM 5159 N N . LYS A 1 22 ? -2.769 -4.969 -1.018 1.00 0.18 21 LYS A N 10
ATOM 5160 C CA . LYS A 1 22 ? -1.688 -5.378 -1.908 1.00 0.21 21 LYS A CA 10
ATOM 5161 C C . LYS A 1 22 ? -0.611 -4.306 -1.974 1.00 0.18 21 LYS A C 10
ATOM 5162 O O . LYS A 1 22 ? 0.582 -4.609 -1.933 1.00 0.17 21 LYS A O 10
ATOM 5181 N N . GLU A 1 23 ? -1.036 -3.051 -2.054 1.00 0.17 22 GLU A N 10
ATOM 5182 C CA . GLU A 1 23 ? -0.096 -1.938 -2.085 1.00 0.16 22 GLU A CA 10
ATOM 5183 C C . GLU A 1 23 ? 0.614 -1.782 -0.747 1.00 0.14 22 GLU A C 10
ATOM 5184 O O . GLU A 1 23 ? 1.766 -1.360 -0.704 1.00 0.14 22 GLU A O 10
ATOM 5196 N N . LEU A 1 24 ? -0.064 -2.116 0.343 1.00 0.14 23 LEU A N 10
ATOM 5197 C CA . LEU A 1 24 ? 0.553 -2.033 1.658 1.00 0.14 23 LEU A CA 10
ATOM 5198 C C . LEU A 1 24 ? 1.619 -3.114 1.817 1.00 0.13 23 LEU A C 10
ATOM 5199 O O . LEU A 1 24 ? 2.699 -2.858 2.353 1.00 0.12 23 LEU A O 10
ATOM 5215 N N . ALA A 1 25 ? 1.319 -4.316 1.334 1.00 0.14 24 ALA A N 10
ATOM 5216 C CA . ALA A 1 25 ? 2.281 -5.402 1.355 1.00 0.15 24 ALA A CA 10
ATOM 5217 C C . ALA A 1 25 ? 3.462 -5.069 0.459 1.00 0.14 24 ALA A C 10
ATOM 5218 O O . ALA A 1 25 ? 4.616 -5.351 0.796 1.00 0.14 24 ALA A O 10
ATOM 5225 N N . ALA A 1 26 ? 3.161 -4.463 -0.684 1.00 0.14 25 ALA A N 10
ATOM 5226 C CA . ALA A 1 26 ? 4.186 -3.997 -1.604 1.00 0.14 25 ALA A CA 10
ATOM 5227 C C . ALA A 1 26 ? 5.038 -2.911 -0.957 1.00 0.11 25 ALA A C 10
ATOM 5228 O O . ALA A 1 26 ? 6.246 -2.856 -1.162 1.00 0.11 25 ALA A O 10
ATOM 5235 N N . TYR A 1 27 ? 4.393 -2.049 -0.183 1.00 0.10 26 TYR A N 10
ATOM 5236 C CA . TYR A 1 27 ? 5.096 -1.004 0.554 1.00 0.10 26 TYR A CA 10
ATOM 5237 C C . TYR A 1 27 ? 6.051 -1.613 1.570 1.00 0.08 26 TYR A C 10
ATOM 5238 O O . TYR A 1 27 ? 7.207 -1.214 1.644 1.00 0.08 26 TYR A O 10
ATOM 5256 N N . GLU A 1 28 ? 5.576 -2.590 2.336 1.00 0.10 27 GLU A N 10
ATOM 5257 C CA . GLU A 1 28 ? 6.421 -3.251 3.329 1.00 0.13 27 GLU A CA 10
ATOM 5258 C C . GLU A 1 28 ? 7.590 -3.972 2.659 1.00 0.12 27 GLU A C 10
ATOM 5259 O O . GLU A 1 28 ? 8.732 -3.869 3.113 1.00 0.13 27 GLU A O 10
ATOM 5271 N N . LYS A 1 29 ? 7.303 -4.688 1.573 1.00 0.13 28 LYS A N 10
ATOM 5272 C CA . LYS A 1 29 ? 8.328 -5.418 0.835 1.00 0.16 28 LYS A CA 10
ATOM 5273 C C . LYS A 1 29 ? 9.370 -4.461 0.248 1.00 0.13 28 LYS A C 10
ATOM 5274 O O . LYS A 1 29 ? 10.574 -4.659 0.422 1.00 0.13 28 LYS A O 10
ATOM 5293 N N . GLU A 1 30 ? 8.904 -3.415 -0.426 1.00 0.12 29 GLU A N 10
ATOM 5294 C CA . GLU A 1 30 ? 9.806 -2.436 -1.034 1.00 0.15 29 GLU A CA 10
ATOM 5295 C C . GLU A 1 30 ? 10.558 -1.634 0.024 1.00 0.12 29 GLU A C 10
ATOM 5296 O O . GLU A 1 30 ? 11.700 -1.228 -0.195 1.00 0.14 29 GLU A O 10
ATOM 5308 N N . LEU A 1 31 ? 9.923 -1.405 1.167 1.00 0.09 30 LEU A N 10
ATOM 5309 C CA . LEU A 1 31 ? 10.544 -0.645 2.246 1.00 0.12 30 LEU A CA 10
ATOM 5310 C C . LEU A 1 31 ? 11.657 -1.461 2.888 1.00 0.13 30 LEU A C 10
ATOM 5311 O O . LEU A 1 31 ? 12.720 -0.928 3.217 1.00 0.17 30 LEU A O 10
ATOM 5327 N N . ALA A 1 32 ? 11.410 -2.754 3.054 1.00 0.12 31 ALA A N 10
ATOM 5328 C CA . ALA A 1 32 ? 12.419 -3.665 3.563 1.00 0.15 31 ALA A CA 10
ATOM 5329 C C . ALA A 1 32 ? 13.577 -3.789 2.578 1.00 0.15 31 ALA A C 10
ATOM 5330 O O . ALA A 1 32 ? 14.743 -3.745 2.968 1.00 0.19 31 ALA A O 10
ATOM 5337 N N . ALA A 1 33 ? 13.244 -3.942 1.300 1.00 0.14 32 ALA A N 10
ATOM 5338 C CA . ALA A 1 33 ? 14.247 -4.010 0.245 1.00 0.18 32 ALA A CA 10
ATOM 5339 C C . ALA A 1 33 ? 15.080 -2.732 0.179 1.00 0.21 32 ALA A C 10
ATOM 5340 O O . ALA A 1 33 ? 16.284 -2.776 -0.073 1.00 0.28 32 ALA A O 10
ATOM 5347 N N . TYR A 1 34 ? 14.435 -1.593 0.410 1.00 0.18 33 TYR A N 10
ATOM 5348 C CA . TYR A 1 34 ? 15.119 -0.305 0.369 1.00 0.25 33 TYR A CA 10
ATOM 5349 C C . TYR A 1 34 ? 16.040 -0.162 1.577 1.00 0.28 33 TYR A C 10
ATOM 5350 O O . TYR A 1 34 ? 17.261 -0.140 1.440 1.00 0.33 33 TYR A O 10
ATOM 5377 N N . PRO A 1 2 ? 13.056 6.039 -2.480 1.00 0.81 1 PRO A N 11
ATOM 5378 C CA . PRO A 1 2 ? 12.186 5.466 -1.450 1.00 0.60 1 PRO A CA 11
ATOM 5379 C C . PRO A 1 2 ? 10.764 5.245 -1.973 1.00 0.54 1 PRO A C 11
ATOM 5380 O O . PRO A 1 2 ? 10.252 6.052 -2.754 1.00 0.67 1 PRO A O 11
ATOM 5391 N N . PRO A 1 3 ? 10.117 4.139 -1.565 1.00 0.36 2 PRO A N 11
ATOM 5392 C CA . PRO A 1 3 ? 8.749 3.816 -1.994 1.00 0.33 2 PRO A CA 11
ATOM 5393 C C . PRO A 1 3 ? 7.711 4.745 -1.359 1.00 0.33 2 PRO A C 11
ATOM 5394 O O . PRO A 1 3 ? 7.880 5.193 -0.222 1.00 0.36 2 PRO A O 11
ATOM 5405 N N . LYS A 1 4 ? 6.644 5.037 -2.096 1.00 0.42 3 LYS A N 11
ATOM 5406 C CA . LYS A 1 4 ? 5.595 5.925 -1.607 1.00 0.47 3 LYS A CA 11
ATOM 5407 C C . LYS A 1 4 ? 4.566 5.154 -0.784 1.00 0.31 3 LYS A C 11
ATOM 5408 O O . LYS A 1 4 ? 4.247 4.004 -1.086 1.00 0.29 3 LYS A O 11
ATOM 5427 N N . LYS A 1 5 ? 4.054 5.799 0.258 1.00 0.32 4 LYS A N 11
ATOM 5428 C CA . LYS A 1 5 ? 2.997 5.222 1.084 1.00 0.23 4 LYS A CA 11
ATOM 5429 C C . LYS A 1 5 ? 1.649 5.354 0.374 1.00 0.19 4 LYS A C 11
ATOM 5430 O O . LYS A 1 5 ? 1.262 6.457 -0.019 1.00 0.24 4 LYS A O 11
ATOM 5449 N N . PRO A 1 6 ? 0.935 4.232 0.159 1.00 0.15 5 PRO A N 11
ATOM 5450 C CA . PRO A 1 6 ? -0.432 4.258 -0.379 1.00 0.18 5 PRO A CA 11
ATOM 5451 C C . PRO A 1 6 ? -1.394 5.019 0.533 1.00 0.22 5 PRO A C 11
ATOM 5452 O O . PRO A 1 6 ? -1.186 5.099 1.750 1.00 0.28 5 PRO A O 11
ATOM 5463 N N . LYS A 1 7 ? -2.437 5.587 -0.058 1.00 0.30 6 LYS A N 11
ATOM 5464 C CA . LYS A 1 7 ? -3.427 6.346 0.695 1.00 0.37 6 LYS A CA 11
ATOM 5465 C C . LYS A 1 7 ? -4.524 5.425 1.229 1.00 0.29 6 LYS A C 11
ATOM 5466 O O . LYS A 1 7 ? -4.834 4.398 0.625 1.00 0.32 6 LYS A O 11
ATOM 5485 N N . LYS A 1 8 ? -5.087 5.794 2.370 1.00 0.34 7 LYS A N 11
ATOM 5486 C CA . LYS A 1 8 ? -6.217 5.067 2.949 1.00 0.37 7 LYS A CA 11
ATOM 5487 C C . LYS A 1 8 ? -7.514 5.500 2.273 1.00 0.35 7 LYS A C 11
ATOM 5488 O O . LYS A 1 8 ? -7.884 6.674 2.338 1.00 0.40 7 LYS A O 11
ATOM 5507 N N . PRO A 1 9 ? -8.216 4.575 1.596 1.00 0.34 8 PRO A N 11
ATOM 5508 C CA . PRO A 1 9 ? -9.517 4.869 0.996 1.00 0.43 8 PRO A CA 11
ATOM 5509 C C . PRO A 1 9 ? -10.593 5.042 2.066 1.00 0.56 8 PRO A C 11
ATOM 5510 O O . PRO A 1 9 ? -11.354 4.120 2.359 1.00 0.72 8 PRO A O 11
ATOM 5521 N N . GLY A 1 10 ? -10.629 6.221 2.669 1.00 0.64 9 GLY A N 11
ATOM 5522 C CA . GLY A 1 10 ? -11.603 6.493 3.707 1.00 0.80 9 GLY A CA 11
ATOM 5523 C C . GLY A 1 10 ? -12.859 7.121 3.143 1.00 0.83 9 GLY A C 11
ATOM 5524 O O . GLY A 1 10 ? -12.781 7.972 2.253 1.00 1.14 9 GLY A O 11
ATOM 5546 N N . ALA A 1 12 ? -15.354 2.607 1.782 1.00 0.57 11 ALA A N 11
ATOM 5547 C CA . ALA A 1 12 ? -14.516 2.027 0.747 1.00 0.44 11 ALA A CA 11
ATOM 5548 C C . ALA A 1 12 ? -15.084 0.702 0.269 1.00 0.39 11 ALA A C 11
ATOM 5549 O O . ALA A 1 12 ? -15.733 -0.016 1.031 1.00 0.44 11 ALA A O 11
ATOM 5556 N N . THR A 1 13 ? -14.846 0.390 -0.992 1.00 0.33 12 THR A N 11
ATOM 5557 C CA . THR A 1 13 ? -15.322 -0.851 -1.578 1.00 0.31 12 THR A CA 11
ATOM 5558 C C . THR A 1 13 ? -14.293 -1.967 -1.382 1.00 0.24 12 THR A C 11
ATOM 5559 O O . THR A 1 13 ? -13.102 -1.674 -1.252 1.00 0.21 12 THR A O 11
ATOM 5570 N N . PRO A 1 14 ? -14.714 -3.249 -1.326 1.00 0.26 13 PRO A N 11
ATOM 5571 C CA . PRO A 1 14 ? -13.786 -4.372 -1.122 1.00 0.26 13 PRO A CA 11
ATOM 5572 C C . PRO A 1 14 ? -12.548 -4.312 -2.027 1.00 0.21 13 PRO A C 11
ATOM 5573 O O . PRO A 1 14 ? -11.433 -4.590 -1.577 1.00 0.20 13 PRO A O 11
ATOM 5584 N N . GLU A 1 15 ? -12.742 -3.927 -3.290 1.00 0.22 14 GLU A N 11
ATOM 5585 C CA . GLU A 1 15 ? -11.631 -3.832 -4.240 1.00 0.24 14 GLU A CA 11
ATOM 5586 C C . GLU A 1 15 ? -10.597 -2.808 -3.771 1.00 0.18 14 GLU A C 11
ATOM 5587 O O . GLU A 1 15 ? -9.396 -3.020 -3.924 1.00 0.18 14 GLU A O 11
ATOM 5599 N N . LYS A 1 16 ? -11.062 -1.715 -3.178 1.00 0.17 15 LYS A N 11
ATOM 5600 C CA . LYS A 1 16 ? -10.165 -0.682 -2.673 1.00 0.18 15 LYS A CA 11
ATOM 5601 C C . LYS A 1 16 ? -9.398 -1.181 -1.457 1.00 0.14 15 LYS A C 11
ATOM 5602 O O . LYS A 1 16 ? -8.246 -0.818 -1.252 1.00 0.17 15 LYS A O 11
ATOM 5621 N N . LEU A 1 17 ? -10.045 -2.014 -0.653 1.00 0.13 16 LEU A N 11
ATOM 5622 C CA . LEU A 1 17 ? -9.404 -2.604 0.515 1.00 0.18 16 LEU A CA 11
ATOM 5623 C C . LEU A 1 17 ? -8.337 -3.597 0.093 1.00 0.15 16 LEU A C 11
ATOM 5624 O O . LEU A 1 17 ? -7.238 -3.610 0.640 1.00 0.17 16 LEU A O 11
ATOM 5640 N N . ALA A 1 18 ? -8.670 -4.426 -0.886 1.00 0.15 17 ALA A N 11
ATOM 5641 C CA . ALA A 1 18 ? -7.728 -5.406 -1.407 1.00 0.18 17 ALA A CA 11
ATOM 5642 C C . ALA A 1 18 ? -6.553 -4.709 -2.075 1.00 0.16 17 ALA A C 11
ATOM 5643 O O . ALA A 1 18 ? -5.400 -5.116 -1.916 1.00 0.18 17 ALA A O 11
ATOM 5650 N N . ALA A 1 19 ? -6.854 -3.648 -2.816 1.00 0.13 18 ALA A N 11
ATOM 5651 C CA . ALA A 1 19 ? -5.828 -2.836 -3.449 1.00 0.15 18 ALA A CA 11
ATOM 5652 C C . ALA A 1 19 ? -4.951 -2.177 -2.398 1.00 0.13 18 ALA A C 11
ATOM 5653 O O . ALA A 1 19 ? -3.730 -2.165 -2.519 1.00 0.16 18 ALA A O 11
ATOM 5660 N N . TYR A 1 20 ? -5.584 -1.645 -1.361 1.00 0.09 19 TYR A N 11
ATOM 5661 C CA . TYR A 1 20 ? -4.860 -1.035 -0.254 1.00 0.10 19 TYR A CA 11
ATOM 5662 C C . TYR A 1 20 ? -3.961 -2.063 0.435 1.00 0.11 19 TYR A C 11
ATOM 5663 O O . TYR A 1 20 ? -2.821 -1.758 0.781 1.00 0.11 19 TYR A O 11
ATOM 5681 N N . GLU A 1 21 ? -4.460 -3.285 0.601 1.00 0.13 20 GLU A N 11
ATOM 5682 C CA . GLU A 1 21 ? -3.678 -4.347 1.236 1.00 0.17 20 GLU A CA 11
ATOM 5683 C C . GLU A 1 21 ? -2.490 -4.747 0.371 1.00 0.17 20 GLU A C 11
ATOM 5684 O O . GLU A 1 21 ? -1.373 -4.874 0.871 1.00 0.18 20 GLU A O 11
ATOM 5696 N N . LYS A 1 22 ? -2.722 -4.932 -0.924 1.00 0.18 21 LYS A N 11
ATOM 5697 C CA . LYS A 1 22 ? -1.656 -5.338 -1.827 1.00 0.21 21 LYS A CA 11
ATOM 5698 C C . LYS A 1 22 ? -0.620 -4.229 -1.976 1.00 0.18 21 LYS A C 11
ATOM 5699 O O . LYS A 1 22 ? 0.581 -4.486 -1.969 1.00 0.17 21 LYS A O 11
ATOM 5718 N N . GLU A 1 23 ? -1.087 -2.992 -2.084 1.00 0.17 22 GLU A N 11
ATOM 5719 C CA . GLU A 1 23 ? -0.188 -1.847 -2.172 1.00 0.16 22 GLU A CA 11
ATOM 5720 C C . GLU A 1 23 ? 0.581 -1.661 -0.870 1.00 0.14 22 GLU A C 11
ATOM 5721 O O . GLU A 1 23 ? 1.741 -1.246 -0.879 1.00 0.14 22 GLU A O 11
ATOM 5733 N N . LEU A 1 24 ? -0.064 -1.972 0.247 1.00 0.14 23 LEU A N 11
ATOM 5734 C CA . LEU A 1 24 ? 0.580 -1.879 1.550 1.00 0.14 23 LEU A CA 11
ATOM 5735 C C . LEU A 1 24 ? 1.629 -2.976 1.714 1.00 0.13 23 LEU A C 11
ATOM 5736 O O . LEU A 1 24 ? 2.706 -2.739 2.259 1.00 0.12 23 LEU A O 11
ATOM 5752 N N . ALA A 1 25 ? 1.314 -4.177 1.240 1.00 0.14 24 ALA A N 11
ATOM 5753 C CA . ALA A 1 25 ? 2.257 -5.281 1.271 1.00 0.15 24 ALA A CA 11
ATOM 5754 C C . ALA A 1 25 ? 3.441 -4.977 0.372 1.00 0.14 24 ALA A C 11
ATOM 5755 O O . ALA A 1 25 ? 4.587 -5.258 0.716 1.00 0.14 24 ALA A O 11
ATOM 5762 N N . ALA A 1 26 ? 3.147 -4.383 -0.775 1.00 0.14 25 ALA A N 11
ATOM 5763 C CA . ALA A 1 26 ? 4.177 -3.929 -1.690 1.00 0.14 25 ALA A CA 11
ATOM 5764 C C . ALA A 1 26 ? 5.032 -2.847 -1.037 1.00 0.11 25 ALA A C 11
ATOM 5765 O O . ALA A 1 26 ? 6.245 -2.807 -1.223 1.00 0.11 25 ALA A O 11
ATOM 5772 N N . TYR A 1 27 ? 4.387 -1.974 -0.270 1.00 0.10 26 TYR A N 11
ATOM 5773 C CA . TYR A 1 27 ? 5.093 -0.936 0.475 1.00 0.10 26 TYR A CA 11
ATOM 5774 C C . TYR A 1 27 ? 6.033 -1.557 1.505 1.00 0.08 26 TYR A C 11
ATOM 5775 O O . TYR A 1 27 ? 7.188 -1.163 1.604 1.00 0.08 26 TYR A O 11
ATOM 5793 N N . GLU A 1 28 ? 5.542 -2.541 2.253 1.00 0.10 27 GLU A N 11
ATOM 5794 C CA . GLU A 1 28 ? 6.364 -3.215 3.258 1.00 0.13 27 GLU A CA 11
ATOM 5795 C C . GLU A 1 28 ? 7.526 -3.963 2.600 1.00 0.12 27 GLU A C 11
ATOM 5796 O O . GLU A 1 28 ? 8.667 -3.874 3.059 1.00 0.13 27 GLU A O 11
ATOM 5808 N N . LYS A 1 29 ? 7.230 -4.690 1.524 1.00 0.13 28 LYS A N 11
ATOM 5809 C CA . LYS A 1 29 ? 8.245 -5.422 0.776 1.00 0.16 28 LYS A CA 11
ATOM 5810 C C . LYS A 1 29 ? 9.318 -4.476 0.233 1.00 0.13 28 LYS A C 11
ATOM 5811 O O . LYS A 1 29 ? 10.514 -4.697 0.434 1.00 0.13 28 LYS A O 11
ATOM 5830 N N . GLU A 1 30 ? 8.886 -3.414 -0.438 1.00 0.12 29 GLU A N 11
ATOM 5831 C CA . GLU A 1 30 ? 9.818 -2.447 -1.018 1.00 0.15 29 GLU A CA 11
ATOM 5832 C C . GLU A 1 30 ? 10.571 -1.678 0.064 1.00 0.12 29 GLU A C 11
ATOM 5833 O O . GLU A 1 30 ? 11.734 -1.317 -0.120 1.00 0.14 29 GLU A O 11
ATOM 5845 N N . LEU A 1 31 ? 9.912 -1.431 1.188 1.00 0.09 30 LEU A N 11
ATOM 5846 C CA . LEU A 1 31 ? 10.529 -0.701 2.288 1.00 0.12 30 LEU A CA 11
ATOM 5847 C C . LEU A 1 31 ? 11.645 -1.534 2.909 1.00 0.13 30 LEU A C 11
ATOM 5848 O O . LEU A 1 31 ? 12.732 -1.025 3.181 1.00 0.17 30 LEU A O 11
ATOM 5864 N N . ALA A 1 32 ? 11.374 -2.820 3.111 1.00 0.12 31 ALA A N 11
ATOM 5865 C CA . ALA A 1 32 ? 12.379 -3.747 3.605 1.00 0.15 31 ALA A CA 11
ATOM 5866 C C . ALA A 1 32 ? 13.520 -3.892 2.604 1.00 0.15 31 ALA A C 11
ATOM 5867 O O . ALA A 1 32 ? 14.693 -3.885 2.976 1.00 0.19 31 ALA A O 11
ATOM 5874 N N . ALA A 1 33 ? 13.162 -4.019 1.329 1.00 0.14 32 ALA A N 11
ATOM 5875 C CA . ALA A 1 33 ? 14.144 -4.103 0.255 1.00 0.18 32 ALA A CA 11
ATOM 5876 C C . ALA A 1 33 ? 15.009 -2.848 0.184 1.00 0.21 32 ALA A C 11
ATOM 5877 O O . ALA A 1 33 ? 16.174 -2.909 -0.215 1.00 0.28 32 ALA A O 11
ATOM 5884 N N . TYR A 1 34 ? 14.438 -1.709 0.552 1.00 0.18 33 TYR A N 11
ATOM 5885 C CA . TYR A 1 34 ? 15.182 -0.459 0.553 1.00 0.25 33 TYR A CA 11
ATOM 5886 C C . TYR A 1 34 ? 16.089 -0.387 1.779 1.00 0.28 33 TYR A C 11
ATOM 5887 O O . TYR A 1 34 ? 17.310 -0.456 1.663 1.00 0.33 33 TYR A O 11
ATOM 5914 N N . PRO A 1 2 ? 12.541 6.066 -3.289 1.00 0.81 1 PRO A N 12
ATOM 5915 C CA . PRO A 1 2 ? 11.792 5.615 -2.122 1.00 0.60 1 PRO A CA 12
ATOM 5916 C C . PRO A 1 2 ? 10.379 5.171 -2.504 1.00 0.54 1 PRO A C 12
ATOM 5917 O O . PRO A 1 2 ? 9.726 5.815 -3.327 1.00 0.67 1 PRO A O 12
ATOM 5928 N N . PRO A 1 3 ? 9.889 4.063 -1.925 1.00 0.36 2 PRO A N 12
ATOM 5929 C CA . PRO A 1 3 ? 8.551 3.549 -2.235 1.00 0.33 2 PRO A CA 12
ATOM 5930 C C . PRO A 1 3 ? 7.445 4.432 -1.652 1.00 0.33 2 PRO A C 12
ATOM 5931 O O . PRO A 1 3 ? 7.539 4.886 -0.510 1.00 0.36 2 PRO A O 12
ATOM 5942 N N . LYS A 1 4 ? 6.406 4.677 -2.446 1.00 0.42 3 LYS A N 12
ATOM 5943 C CA . LYS A 1 4 ? 5.304 5.548 -2.033 1.00 0.47 3 LYS A CA 12
ATOM 5944 C C . LYS A 1 4 ? 4.443 4.893 -0.956 1.00 0.31 3 LYS A C 12
ATOM 5945 O O . LYS A 1 4 ? 4.178 3.687 -1.003 1.00 0.29 3 LYS A O 12
ATOM 5964 N N . LYS A 1 5 ? 4.005 5.700 0.005 1.00 0.32 4 LYS A N 12
ATOM 5965 C CA . LYS A 1 5 ? 3.093 5.237 1.047 1.00 0.23 4 LYS A CA 12
ATOM 5966 C C . LYS A 1 5 ? 1.648 5.368 0.561 1.00 0.19 4 LYS A C 12
ATOM 5967 O O . LYS A 1 5 ? 1.168 6.482 0.338 1.00 0.24 4 LYS A O 12
ATOM 5986 N N . PRO A 1 6 ? 0.941 4.239 0.368 1.00 0.15 5 PRO A N 12
ATOM 5987 C CA . PRO A 1 6 ? -0.464 4.254 -0.062 1.00 0.18 5 PRO A CA 12
ATOM 5988 C C . PRO A 1 6 ? -1.381 4.916 0.966 1.00 0.22 5 PRO A C 12
ATOM 5989 O O . PRO A 1 6 ? -1.116 4.884 2.172 1.00 0.28 5 PRO A O 12
ATOM 6000 N N . LYS A 1 7 ? -2.455 5.519 0.483 1.00 0.30 6 LYS A N 12
ATOM 6001 C CA . LYS A 1 7 ? -3.404 6.202 1.347 1.00 0.37 6 LYS A CA 12
ATOM 6002 C C . LYS A 1 7 ? -4.694 5.396 1.448 1.00 0.29 6 LYS A C 12
ATOM 6003 O O . LYS A 1 7 ? -5.115 4.759 0.480 1.00 0.32 6 LYS A O 12
ATOM 6022 N N . LYS A 1 8 ? -5.307 5.408 2.627 1.00 0.34 7 LYS A N 12
ATOM 6023 C CA . LYS A 1 8 ? -6.546 4.665 2.847 1.00 0.37 7 LYS A CA 12
ATOM 6024 C C . LYS A 1 8 ? -7.684 5.279 2.040 1.00 0.35 7 LYS A C 12
ATOM 6025 O O . LYS A 1 8 ? -7.929 6.485 2.126 1.00 0.40 7 LYS A O 12
ATOM 6044 N N . PRO A 1 9 ? -8.378 4.460 1.231 1.00 0.34 8 PRO A N 12
ATOM 6045 C CA . PRO A 1 9 ? -9.556 4.908 0.487 1.00 0.43 8 PRO A CA 12
ATOM 6046 C C . PRO A 1 9 ? -10.680 5.315 1.439 1.00 0.56 8 PRO A C 12
ATOM 6047 O O . PRO A 1 9 ? -11.343 4.461 2.034 1.00 0.72 8 PRO A O 12
ATOM 6058 N N . GLY A 1 10 ? -10.870 6.614 1.606 1.00 0.64 9 GLY A N 12
ATOM 6059 C CA . GLY A 1 10 ? -11.888 7.102 2.516 1.00 0.80 9 GLY A CA 12
ATOM 6060 C C . GLY A 1 10 ? -13.181 7.434 1.800 1.00 0.83 9 GLY A C 12
ATOM 6061 O O . GLY A 1 10 ? -13.159 7.874 0.649 1.00 1.14 9 GLY A O 12
ATOM 6083 N N . ALA A 1 12 ? -15.394 2.673 1.290 1.00 0.57 11 ALA A N 12
ATOM 6084 C CA . ALA A 1 12 ? -14.517 2.021 0.335 1.00 0.44 11 ALA A CA 12
ATOM 6085 C C . ALA A 1 12 ? -15.054 0.650 -0.046 1.00 0.39 11 ALA A C 12
ATOM 6086 O O . ALA A 1 12 ? -15.632 -0.054 0.784 1.00 0.44 11 ALA A O 12
ATOM 6093 N N . THR A 1 13 ? -14.865 0.280 -1.297 1.00 0.33 12 THR A N 12
ATOM 6094 C CA . THR A 1 13 ? -15.353 -0.992 -1.799 1.00 0.31 12 THR A CA 12
ATOM 6095 C C . THR A 1 13 ? -14.294 -2.085 -1.630 1.00 0.24 12 THR A C 12
ATOM 6096 O O . THR A 1 13 ? -13.101 -1.769 -1.585 1.00 0.21 12 THR A O 12
ATOM 6107 N N . PRO A 1 14 ? -14.694 -3.368 -1.501 1.00 0.26 13 PRO A N 12
ATOM 6108 C CA . PRO A 1 14 ? -13.750 -4.482 -1.306 1.00 0.26 13 PRO A CA 12
ATOM 6109 C C . PRO A 1 14 ? -12.512 -4.421 -2.213 1.00 0.21 13 PRO A C 12
ATOM 6110 O O . PRO A 1 14 ? -11.396 -4.684 -1.756 1.00 0.20 13 PRO A O 12
ATOM 6121 N N . GLU A 1 15 ? -12.705 -4.060 -3.484 1.00 0.22 14 GLU A N 12
ATOM 6122 C CA . GLU A 1 15 ? -11.590 -3.967 -4.434 1.00 0.24 14 GLU A CA 12
ATOM 6123 C C . GLU A 1 15 ? -10.553 -2.947 -3.963 1.00 0.18 14 GLU A C 12
ATOM 6124 O O . GLU A 1 15 ? -9.347 -3.172 -4.092 1.00 0.18 14 GLU A O 12
ATOM 6136 N N . LYS A 1 16 ? -11.020 -1.840 -3.397 1.00 0.17 15 LYS A N 12
ATOM 6137 C CA . LYS A 1 16 ? -10.131 -0.783 -2.939 1.00 0.18 15 LYS A CA 12
ATOM 6138 C C . LYS A 1 16 ? -9.420 -1.199 -1.660 1.00 0.14 15 LYS A C 12
ATOM 6139 O O . LYS A 1 16 ? -8.279 -0.812 -1.425 1.00 0.17 15 LYS A O 12
ATOM 6158 N N . LEU A 1 17 ? -10.096 -1.994 -0.839 1.00 0.13 16 LEU A N 12
ATOM 6159 C CA . LEU A 1 17 ? -9.484 -2.537 0.365 1.00 0.18 16 LEU A CA 12
ATOM 6160 C C . LEU A 1 17 ? -8.391 -3.521 -0.006 1.00 0.15 16 LEU A C 12
ATOM 6161 O O . LEU A 1 17 ? -7.311 -3.517 0.580 1.00 0.17 16 LEU A O 12
ATOM 6177 N N . ALA A 1 18 ? -8.684 -4.357 -0.990 1.00 0.15 17 ALA A N 12
ATOM 6178 C CA . ALA A 1 18 ? -7.722 -5.327 -1.485 1.00 0.18 17 ALA A CA 12
ATOM 6179 C C . ALA A 1 18 ? -6.525 -4.623 -2.109 1.00 0.16 17 ALA A C 12
ATOM 6180 O O . ALA A 1 18 ? -5.381 -5.024 -1.906 1.00 0.18 17 ALA A O 12
ATOM 6187 N N . ALA A 1 19 ? -6.799 -3.563 -2.862 1.00 0.13 18 ALA A N 12
ATOM 6188 C CA . ALA A 1 19 ? -5.748 -2.757 -3.467 1.00 0.15 18 ALA A CA 12
ATOM 6189 C C . ALA A 1 19 ? -4.914 -2.071 -2.391 1.00 0.13 18 ALA A C 12
ATOM 6190 O O . ALA A 1 19 ? -3.693 -2.000 -2.490 1.00 0.16 18 ALA A O 12
ATOM 6197 N N . TYR A 1 20 ? -5.589 -1.573 -1.365 1.00 0.09 19 TYR A N 12
ATOM 6198 C CA . TYR A 1 20 ? -4.921 -0.957 -0.222 1.00 0.10 19 TYR A CA 12
ATOM 6199 C C . TYR A 1 20 ? -4.018 -1.969 0.484 1.00 0.11 19 TYR A C 12
ATOM 6200 O O . TYR A 1 20 ? -2.875 -1.659 0.824 1.00 0.11 19 TYR A O 12
ATOM 6218 N N . GLU A 1 21 ? -4.519 -3.185 0.668 1.00 0.13 20 GLU A N 12
ATOM 6219 C CA . GLU A 1 21 ? -3.738 -4.245 1.300 1.00 0.17 20 GLU A CA 12
ATOM 6220 C C . GLU A 1 21 ? -2.545 -4.630 0.433 1.00 0.17 20 GLU A C 12
ATOM 6221 O O . GLU A 1 21 ? -1.429 -4.777 0.930 1.00 0.18 20 GLU A O 12
ATOM 6233 N N . LYS A 1 22 ? -2.783 -4.773 -0.866 1.00 0.18 21 LYS A N 12
ATOM 6234 C CA . LYS A 1 22 ? -1.734 -5.147 -1.802 1.00 0.21 21 LYS A CA 12
ATOM 6235 C C . LYS A 1 22 ? -0.647 -4.081 -1.854 1.00 0.18 21 LYS A C 12
ATOM 6236 O O . LYS A 1 22 ? 0.542 -4.398 -1.833 1.00 0.17 21 LYS A O 12
ATOM 6255 N N . GLU A 1 23 ? -1.056 -2.819 -1.902 1.00 0.17 22 GLU A N 12
ATOM 6256 C CA . GLU A 1 23 ? -0.103 -1.717 -1.951 1.00 0.16 22 GLU A CA 12
ATOM 6257 C C . GLU A 1 23 ? 0.620 -1.551 -0.622 1.00 0.14 22 GLU A C 12
ATOM 6258 O O . GLU A 1 23 ? 1.772 -1.125 -0.591 1.00 0.14 22 GLU A O 12
ATOM 6270 N N . LEU A 1 24 ? -0.050 -1.879 0.474 1.00 0.14 23 LEU A N 12
ATOM 6271 C CA . LEU A 1 24 ? 0.576 -1.792 1.784 1.00 0.14 23 LEU A CA 12
ATOM 6272 C C . LEU A 1 24 ? 1.602 -2.909 1.959 1.00 0.13 23 LEU A C 12
ATOM 6273 O O . LEU A 1 24 ? 2.695 -2.681 2.479 1.00 0.12 23 LEU A O 12
ATOM 6289 N N . ALA A 1 25 ? 1.260 -4.111 1.504 1.00 0.14 24 ALA A N 12
ATOM 6290 C CA . ALA A 1 25 ? 2.180 -5.231 1.555 1.00 0.15 24 ALA A CA 12
ATOM 6291 C C . ALA A 1 25 ? 3.359 -4.979 0.630 1.00 0.14 24 ALA A C 12
ATOM 6292 O O . ALA A 1 25 ? 4.505 -5.309 0.952 1.00 0.14 24 ALA A O 12
ATOM 6299 N N . ALA A 1 26 ? 3.063 -4.396 -0.524 1.00 0.14 25 ALA A N 12
ATOM 6300 C CA . ALA A 1 26 ? 4.092 -4.000 -1.471 1.00 0.14 25 ALA A CA 12
ATOM 6301 C C . ALA A 1 26 ? 4.990 -2.934 -0.862 1.00 0.11 25 ALA A C 12
ATOM 6302 O O . ALA A 1 26 ? 6.204 -2.971 -1.024 1.00 0.11 25 ALA A O 12
ATOM 6309 N N . TYR A 1 27 ? 4.379 -1.994 -0.150 1.00 0.10 26 TYR A N 12
ATOM 6310 C CA . TYR A 1 27 ? 5.123 -0.945 0.539 1.00 0.10 26 TYR A CA 12
ATOM 6311 C C . TYR A 1 27 ? 6.077 -1.544 1.566 1.00 0.08 26 TYR A C 12
ATOM 6312 O O . TYR A 1 27 ? 7.245 -1.179 1.611 1.00 0.08 26 TYR A O 12
ATOM 6330 N N . GLU A 1 28 ? 5.581 -2.475 2.374 1.00 0.10 27 GLU A N 12
ATOM 6331 C CA . GLU A 1 28 ? 6.409 -3.118 3.389 1.00 0.13 27 GLU A CA 12
ATOM 6332 C C . GLU A 1 28 ? 7.565 -3.883 2.744 1.00 0.12 27 GLU A C 12
ATOM 6333 O O . GLU A 1 28 ? 8.718 -3.746 3.160 1.00 0.13 27 GLU A O 12
ATOM 6345 N N . LYS A 1 29 ? 7.257 -4.667 1.712 1.00 0.13 28 LYS A N 12
ATOM 6346 C CA . LYS A 1 29 ? 8.272 -5.460 1.030 1.00 0.16 28 LYS A CA 12
ATOM 6347 C C . LYS A 1 29 ? 9.315 -4.564 0.354 1.00 0.13 28 LYS A C 12
ATOM 6348 O O . LYS A 1 29 ? 10.520 -4.765 0.524 1.00 0.13 28 LYS A O 12
ATOM 6367 N N . GLU A 1 30 ? 8.855 -3.562 -0.394 1.00 0.12 29 GLU A N 12
ATOM 6368 C CA . GLU A 1 30 ? 9.767 -2.642 -1.081 1.00 0.15 29 GLU A CA 12
ATOM 6369 C C . GLU A 1 30 ? 10.565 -1.810 -0.080 1.00 0.12 29 GLU A C 12
ATOM 6370 O O . GLU A 1 30 ? 11.732 -1.494 -0.319 1.00 0.14 29 GLU A O 12
ATOM 6382 N N . LEU A 1 31 ? 9.940 -1.461 1.038 1.00 0.09 30 LEU A N 12
ATOM 6383 C CA . LEU A 1 31 ? 10.604 -0.672 2.072 1.00 0.12 30 LEU A CA 12
ATOM 6384 C C . LEU A 1 31 ? 11.721 -1.481 2.723 1.00 0.13 30 LEU A C 12
ATOM 6385 O O . LEU A 1 31 ? 12.821 -0.968 2.944 1.00 0.17 30 LEU A O 12
ATOM 6401 N N . ALA A 1 32 ? 11.439 -2.744 3.021 1.00 0.12 31 ALA A N 12
ATOM 6402 C CA . ALA A 1 32 ? 12.443 -3.645 3.560 1.00 0.15 31 ALA A CA 12
ATOM 6403 C C . ALA A 1 32 ? 13.582 -3.845 2.566 1.00 0.15 31 ALA A C 12
ATOM 6404 O O . ALA A 1 32 ? 14.756 -3.794 2.933 1.00 0.19 31 ALA A O 12
ATOM 6411 N N . ALA A 1 33 ? 13.223 -4.070 1.306 1.00 0.14 32 ALA A N 12
ATOM 6412 C CA . ALA A 1 33 ? 14.205 -4.247 0.242 1.00 0.18 32 ALA A CA 12
ATOM 6413 C C . ALA A 1 33 ? 15.037 -2.983 0.017 1.00 0.21 32 ALA A C 12
ATOM 6414 O O . ALA A 1 33 ? 16.201 -3.061 -0.379 1.00 0.28 32 ALA A O 12
ATOM 6421 N N . TYR A 1 34 ? 14.437 -1.822 0.258 1.00 0.18 33 TYR A N 12
ATOM 6422 C CA . TYR A 1 34 ? 15.135 -0.551 0.080 1.00 0.25 33 TYR A CA 12
ATOM 6423 C C . TYR A 1 34 ? 16.126 -0.325 1.218 1.00 0.28 33 TYR A C 12
ATOM 6424 O O . TYR A 1 34 ? 17.332 -0.220 0.997 1.00 0.33 33 TYR A O 12
ATOM 6451 N N . PRO A 1 2 ? 12.635 6.659 -2.601 1.00 0.81 1 PRO A N 13
ATOM 6452 C CA . PRO A 1 2 ? 11.916 5.950 -1.543 1.00 0.60 1 PRO A CA 13
ATOM 6453 C C . PRO A 1 2 ? 10.505 5.564 -1.989 1.00 0.54 1 PRO A C 13
ATOM 6454 O O . PRO A 1 2 ? 9.855 6.315 -2.723 1.00 0.67 1 PRO A O 13
ATOM 6465 N N . PRO A 1 3 ? 10.009 4.387 -1.564 1.00 0.36 2 PRO A N 13
ATOM 6466 C CA . PRO A 1 3 ? 8.670 3.924 -1.936 1.00 0.33 2 PRO A CA 13
ATOM 6467 C C . PRO A 1 3 ? 7.575 4.756 -1.266 1.00 0.33 2 PRO A C 13
ATOM 6468 O O . PRO A 1 3 ? 7.615 4.988 -0.056 1.00 0.36 2 PRO A O 13
ATOM 6479 N N . LYS A 1 4 ? 6.605 5.207 -2.053 1.00 0.42 3 LYS A N 13
ATOM 6480 C CA . LYS A 1 4 ? 5.546 6.071 -1.538 1.00 0.47 3 LYS A CA 13
ATOM 6481 C C . LYS A 1 4 ? 4.508 5.265 -0.758 1.00 0.31 3 LYS A C 13
ATOM 6482 O O . LYS A 1 4 ? 4.149 4.148 -1.141 1.00 0.29 3 LYS A O 13
ATOM 6501 N N . LYS A 1 5 ? 4.039 5.848 0.337 1.00 0.32 4 LYS A N 13
ATOM 6502 C CA . LYS A 1 5 ? 3.081 5.194 1.228 1.00 0.23 4 LYS A CA 13
ATOM 6503 C C . LYS A 1 5 ? 1.663 5.337 0.676 1.00 0.19 4 LYS A C 13
ATOM 6504 O O . LYS A 1 5 ? 1.165 6.456 0.532 1.00 0.24 4 LYS A O 13
ATOM 6523 N N . PRO A 1 6 ? 0.997 4.215 0.344 1.00 0.15 5 PRO A N 13
ATOM 6524 C CA . PRO A 1 6 ? -0.386 4.238 -0.148 1.00 0.18 5 PRO A CA 13
ATOM 6525 C C . PRO A 1 6 ? -1.346 4.856 0.866 1.00 0.22 5 PRO A C 13
ATOM 6526 O O . PRO A 1 6 ? -1.203 4.653 2.074 1.00 0.28 5 PRO A O 13
ATOM 6537 N N . LYS A 1 7 ? -2.316 5.610 0.372 1.00 0.30 6 LYS A N 13
ATOM 6538 C CA . LYS A 1 7 ? -3.285 6.270 1.234 1.00 0.37 6 LYS A CA 13
ATOM 6539 C C . LYS A 1 7 ? -4.591 5.483 1.245 1.00 0.29 6 LYS A C 13
ATOM 6540 O O . LYS A 1 7 ? -5.003 4.942 0.218 1.00 0.32 6 LYS A O 13
ATOM 6559 N N . LYS A 1 8 ? -5.230 5.414 2.410 1.00 0.34 7 LYS A N 13
ATOM 6560 C CA . LYS A 1 8 ? -6.478 4.659 2.565 1.00 0.37 7 LYS A CA 13
ATOM 6561 C C . LYS A 1 8 ? -7.575 5.259 1.687 1.00 0.35 7 LYS A C 13
ATOM 6562 O O . LYS A 1 8 ? -7.899 6.440 1.826 1.00 0.40 7 LYS A O 13
ATOM 6581 N N . PRO A 1 9 ? -8.147 4.452 0.769 1.00 0.34 8 PRO A N 13
ATOM 6582 C CA . PRO A 1 9 ? -9.194 4.913 -0.153 1.00 0.43 8 PRO A CA 13
ATOM 6583 C C . PRO A 1 9 ? -10.400 5.485 0.589 1.00 0.56 8 PRO A C 13
ATOM 6584 O O . PRO A 1 9 ? -11.229 4.740 1.117 1.00 0.72 8 PRO A O 13
ATOM 6595 N N . GLY A 1 10 ? -10.482 6.804 0.645 1.00 0.64 9 GLY A N 13
ATOM 6596 C CA . GLY A 1 10 ? -11.582 7.449 1.330 1.00 0.80 9 GLY A CA 13
ATOM 6597 C C . GLY A 1 10 ? -12.653 7.906 0.365 1.00 0.83 9 GLY A C 13
ATOM 6598 O O . GLY A 1 10 ? -12.357 8.223 -0.789 1.00 1.14 9 GLY A O 13
ATOM 6620 N N . ALA A 1 12 ? -15.453 3.496 -0.085 1.00 0.57 11 ALA A N 13
ATOM 6621 C CA . ALA A 1 12 ? -14.539 2.588 -0.756 1.00 0.44 11 ALA A CA 13
ATOM 6622 C C . ALA A 1 12 ? -15.150 1.204 -0.910 1.00 0.39 11 ALA A C 13
ATOM 6623 O O . ALA A 1 12 ? -15.934 0.757 -0.068 1.00 0.44 11 ALA A O 13
ATOM 6630 N N . THR A 1 13 ? -14.789 0.533 -1.987 1.00 0.33 12 THR A N 13
ATOM 6631 C CA . THR A 1 13 ? -15.275 -0.805 -2.257 1.00 0.31 12 THR A CA 13
ATOM 6632 C C . THR A 1 13 ? -14.274 -1.848 -1.753 1.00 0.24 12 THR A C 13
ATOM 6633 O O . THR A 1 13 ? -13.085 -1.538 -1.636 1.00 0.21 12 THR A O 13
ATOM 6644 N N . PRO A 1 14 ? -14.718 -3.077 -1.421 1.00 0.26 13 PRO A N 13
ATOM 6645 C CA . PRO A 1 14 ? -13.812 -4.143 -0.969 1.00 0.26 13 PRO A CA 13
ATOM 6646 C C . PRO A 1 14 ? -12.576 -4.301 -1.865 1.00 0.21 13 PRO A C 13
ATOM 6647 O O . PRO A 1 14 ? -11.470 -4.505 -1.367 1.00 0.20 13 PRO A O 13
ATOM 6658 N N . GLU A 1 15 ? -12.763 -4.180 -3.180 1.00 0.22 14 GLU A N 13
ATOM 6659 C CA . GLU A 1 15 ? -11.653 -4.293 -4.130 1.00 0.24 14 GLU A CA 13
ATOM 6660 C C . GLU A 1 15 ? -10.582 -3.232 -3.861 1.00 0.18 14 GLU A C 13
ATOM 6661 O O . GLU A 1 15 ? -9.387 -3.514 -3.947 1.00 0.18 14 GLU A O 13
ATOM 6673 N N . LYS A 1 16 ? -11.012 -2.021 -3.518 1.00 0.17 15 LYS A N 13
ATOM 6674 C CA . LYS A 1 16 ? -10.082 -0.932 -3.234 1.00 0.18 15 LYS A CA 13
ATOM 6675 C C . LYS A 1 16 ? -9.369 -1.163 -1.908 1.00 0.14 15 LYS A C 13
ATOM 6676 O O . LYS A 1 16 ? -8.220 -0.763 -1.737 1.00 0.17 15 LYS A O 13
ATOM 6695 N N . LEU A 1 17 ? -10.050 -1.817 -0.975 1.00 0.13 16 LEU A N 13
ATOM 6696 C CA . LEU A 1 17 ? -9.442 -2.174 0.297 1.00 0.18 16 LEU A CA 13
ATOM 6697 C C . LEU A 1 17 ? -8.412 -3.275 0.098 1.00 0.15 16 LEU A C 13
ATOM 6698 O O . LEU A 1 17 ? -7.332 -3.239 0.680 1.00 0.17 16 LEU A O 13
ATOM 6714 N N . ALA A 1 18 ? -8.752 -4.245 -0.740 1.00 0.15 17 ALA A N 13
ATOM 6715 C CA . ALA A 1 18 ? -7.828 -5.316 -1.086 1.00 0.18 17 ALA A CA 13
ATOM 6716 C C . ALA A 1 18 ? -6.623 -4.748 -1.823 1.00 0.16 17 ALA A C 13
ATOM 6717 O O . ALA A 1 18 ? -5.493 -5.190 -1.627 1.00 0.18 17 ALA A O 13
ATOM 6724 N N . ALA A 1 19 ? -6.882 -3.761 -2.672 1.00 0.13 18 ALA A N 13
ATOM 6725 C CA . ALA A 1 19 ? -5.826 -3.046 -3.369 1.00 0.15 18 ALA A CA 13
ATOM 6726 C C . ALA A 1 19 ? -4.953 -2.299 -2.374 1.00 0.13 18 ALA A C 13
ATOM 6727 O O . ALA A 1 19 ? -3.735 -2.317 -2.477 1.00 0.16 18 ALA A O 13
ATOM 6734 N N . TYR A 1 20 ? -5.591 -1.664 -1.401 1.00 0.09 19 TYR A N 13
ATOM 6735 C CA . TYR A 1 20 ? -4.880 -0.976 -0.326 1.00 0.10 19 TYR A CA 13
ATOM 6736 C C . TYR A 1 20 ? -4.010 -1.961 0.461 1.00 0.11 19 TYR A C 13
ATOM 6737 O O . TYR A 1 20 ? -2.888 -1.638 0.846 1.00 0.11 19 TYR A O 13
ATOM 6755 N N . GLU A 1 21 ? -4.521 -3.171 0.666 1.00 0.13 20 GLU A N 13
ATOM 6756 C CA . GLU A 1 21 ? -3.772 -4.206 1.374 1.00 0.17 20 GLU A CA 13
ATOM 6757 C C . GLU A 1 21 ? -2.588 -4.689 0.539 1.00 0.17 20 GLU A C 13
ATOM 6758 O O . GLU A 1 21 ? -1.481 -4.841 1.053 1.00 0.18 20 GLU A O 13
ATOM 6770 N N . LYS A 1 22 ? -2.820 -4.916 -0.751 1.00 0.18 21 LYS A N 13
ATOM 6771 C CA . LYS A 1 22 ? -1.765 -5.363 -1.648 1.00 0.21 21 LYS A CA 13
ATOM 6772 C C . LYS A 1 22 ? -0.705 -4.280 -1.820 1.00 0.18 21 LYS A C 13
ATOM 6773 O O . LYS A 1 22 ? 0.490 -4.573 -1.861 1.00 0.17 21 LYS A O 13
ATOM 6792 N N . GLU A 1 23 ? -1.146 -3.032 -1.907 1.00 0.17 22 GLU A N 13
ATOM 6793 C CA . GLU A 1 23 ? -0.230 -1.903 -2.021 1.00 0.16 22 GLU A CA 13
ATOM 6794 C C . GLU A 1 23 ? 0.542 -1.703 -0.724 1.00 0.14 22 GLU A C 13
ATOM 6795 O O . GLU A 1 23 ? 1.704 -1.305 -0.744 1.00 0.14 22 GLU A O 13
ATOM 6807 N N . LEU A 1 24 ? -0.101 -1.978 0.404 1.00 0.14 23 LEU A N 13
ATOM 6808 C CA . LEU A 1 24 ? 0.575 -1.890 1.689 1.00 0.14 23 LEU A CA 13
ATOM 6809 C C . LEU A 1 24 ? 1.623 -2.993 1.811 1.00 0.13 23 LEU A C 13
ATOM 6810 O O . LEU A 1 24 ? 2.729 -2.758 2.299 1.00 0.12 23 LEU A O 13
ATOM 6826 N N . ALA A 1 25 ? 1.277 -4.190 1.349 1.00 0.14 24 ALA A N 13
ATOM 6827 C CA . ALA A 1 25 ? 2.214 -5.299 1.325 1.00 0.15 24 ALA A CA 13
ATOM 6828 C C . ALA A 1 25 ? 3.372 -4.990 0.388 1.00 0.14 24 ALA A C 13
ATOM 6829 O O . ALA A 1 25 ? 4.525 -5.327 0.666 1.00 0.14 24 ALA A O 13
ATOM 6836 N N . ALA A 1 26 ? 3.050 -4.350 -0.727 1.00 0.14 25 ALA A N 13
ATOM 6837 C CA . ALA A 1 26 ? 4.058 -3.902 -1.675 1.00 0.14 25 ALA A CA 13
ATOM 6838 C C . ALA A 1 26 ? 4.969 -2.867 -1.031 1.00 0.11 25 ALA A C 13
ATOM 6839 O O . ALA A 1 26 ? 6.183 -2.893 -1.217 1.00 0.11 25 ALA A O 13
ATOM 6846 N N . TYR A 1 27 ? 4.370 -1.970 -0.261 1.00 0.10 26 TYR A N 13
ATOM 6847 C CA . TYR A 1 27 ? 5.119 -0.956 0.475 1.00 0.10 26 TYR A CA 13
ATOM 6848 C C . TYR A 1 27 ? 6.072 -1.610 1.474 1.00 0.08 26 TYR A C 13
ATOM 6849 O O . TYR A 1 27 ? 7.234 -1.227 1.559 1.00 0.08 26 TYR A O 13
ATOM 6867 N N . GLU A 1 28 ? 5.584 -2.605 2.212 1.00 0.10 27 GLU A N 13
ATOM 6868 C CA . GLU A 1 28 ? 6.425 -3.330 3.166 1.00 0.13 27 GLU A CA 13
ATOM 6869 C C . GLU A 1 28 ? 7.569 -4.044 2.445 1.00 0.12 27 GLU A C 13
ATOM 6870 O O . GLU A 1 28 ? 8.720 -3.996 2.893 1.00 0.13 27 GLU A O 13
ATOM 6882 N N . LYS A 1 29 ? 7.250 -4.701 1.330 1.00 0.13 28 LYS A N 13
ATOM 6883 C CA . LYS A 1 29 ? 8.254 -5.385 0.519 1.00 0.16 28 LYS A CA 13
ATOM 6884 C C . LYS A 1 29 ? 9.340 -4.415 0.053 1.00 0.13 28 LYS A C 13
ATOM 6885 O O . LYS A 1 29 ? 10.532 -4.637 0.303 1.00 0.13 28 LYS A O 13
ATOM 6904 N N . GLU A 1 30 ? 8.928 -3.331 -0.598 1.00 0.12 29 GLU A N 13
ATOM 6905 C CA . GLU A 1 30 ? 9.877 -2.364 -1.150 1.00 0.15 29 GLU A CA 13
ATOM 6906 C C . GLU A 1 30 ? 10.645 -1.646 -0.043 1.00 0.12 29 GLU A C 13
ATOM 6907 O O . GLU A 1 30 ? 11.824 -1.337 -0.197 1.00 0.14 29 GLU A O 13
ATOM 6919 N N . LEU A 1 31 ? 9.975 -1.390 1.074 1.00 0.09 30 LEU A N 13
ATOM 6920 C CA . LEU A 1 31 ? 10.599 -0.693 2.194 1.00 0.12 30 LEU A CA 13
ATOM 6921 C C . LEU A 1 31 ? 11.694 -1.552 2.819 1.00 0.13 30 LEU A C 13
ATOM 6922 O O . LEU A 1 31 ? 12.791 -1.065 3.101 1.00 0.17 30 LEU A O 13
ATOM 6938 N N . ALA A 1 32 ? 11.396 -2.831 3.027 1.00 0.12 31 ALA A N 13
ATOM 6939 C CA . ALA A 1 32 ? 12.377 -3.762 3.558 1.00 0.15 31 ALA A CA 13
ATOM 6940 C C . ALA A 1 32 ? 13.543 -3.926 2.594 1.00 0.15 31 ALA A C 13
ATOM 6941 O O . ALA A 1 32 ? 14.698 -3.976 3.009 1.00 0.19 31 ALA A O 13
ATOM 6948 N N . ALA A 1 33 ? 13.232 -4.010 1.304 1.00 0.14 32 ALA A N 13
ATOM 6949 C CA . ALA A 1 33 ? 14.256 -4.095 0.273 1.00 0.18 32 ALA A CA 13
ATOM 6950 C C . ALA A 1 33 ? 15.138 -2.845 0.264 1.00 0.21 32 ALA A C 13
ATOM 6951 O O . ALA A 1 33 ? 16.351 -2.935 0.065 1.00 0.28 32 ALA A O 13
ATOM 6958 N N . TYR A 1 34 ? 14.527 -1.688 0.482 1.00 0.18 33 TYR A N 13
ATOM 6959 C CA . TYR A 1 34 ? 15.251 -0.420 0.472 1.00 0.25 33 TYR A CA 13
ATOM 6960 C C . TYR A 1 34 ? 16.162 -0.312 1.693 1.00 0.28 33 TYR A C 13
ATOM 6961 O O . TYR A 1 34 ? 17.386 -0.330 1.571 1.00 0.33 33 TYR A O 13
ATOM 6988 N N . PRO A 1 2 ? 12.548 5.654 -3.797 1.00 0.81 1 PRO A N 14
ATOM 6989 C CA . PRO A 1 2 ? 11.838 5.393 -2.550 1.00 0.60 1 PRO A CA 14
ATOM 6990 C C . PRO A 1 2 ? 10.377 5.008 -2.795 1.00 0.54 1 PRO A C 14
ATOM 6991 O O . PRO A 1 2 ? 9.709 5.592 -3.654 1.00 0.67 1 PRO A O 14
ATOM 7002 N N . PRO A 1 3 ? 9.859 4.014 -2.054 1.00 0.36 2 PRO A N 14
ATOM 7003 C CA . PRO A 1 3 ? 8.470 3.582 -2.192 1.00 0.33 2 PRO A CA 14
ATOM 7004 C C . PRO A 1 3 ? 7.496 4.517 -1.468 1.00 0.33 2 PRO A C 14
ATOM 7005 O O . PRO A 1 3 ? 7.642 4.780 -0.272 1.00 0.36 2 PRO A O 14
ATOM 7016 N N . LYS A 1 4 ? 6.509 5.020 -2.198 1.00 0.42 3 LYS A N 14
ATOM 7017 C CA . LYS A 1 4 ? 5.528 5.949 -1.636 1.00 0.47 3 LYS A CA 14
ATOM 7018 C C . LYS A 1 4 ? 4.511 5.207 -0.769 1.00 0.31 3 LYS A C 14
ATOM 7019 O O . LYS A 1 4 ? 4.098 4.096 -1.099 1.00 0.29 3 LYS A O 14
ATOM 7038 N N . LYS A 1 5 ? 4.117 5.825 0.338 1.00 0.32 4 LYS A N 14
ATOM 7039 C CA . LYS A 1 5 ? 3.129 5.232 1.242 1.00 0.23 4 LYS A CA 14
ATOM 7040 C C . LYS A 1 5 ? 1.720 5.403 0.667 1.00 0.19 4 LYS A C 14
ATOM 7041 O O . LYS A 1 5 ? 1.265 6.532 0.479 1.00 0.24 4 LYS A O 14
ATOM 7060 N N . PRO A 1 6 ? 1.017 4.291 0.362 1.00 0.15 5 PRO A N 14
ATOM 7061 C CA . PRO A 1 6 ? -0.352 4.336 -0.176 1.00 0.18 5 PRO A CA 14
ATOM 7062 C C . PRO A 1 6 ? -1.320 5.091 0.737 1.00 0.22 5 PRO A C 14
ATOM 7063 O O . PRO A 1 6 ? -1.169 5.090 1.962 1.00 0.28 5 PRO A O 14
ATOM 7074 N N . LYS A 1 7 ? -2.310 5.732 0.131 1.00 0.30 6 LYS A N 14
ATOM 7075 C CA . LYS A 1 7 ? -3.284 6.521 0.871 1.00 0.37 6 LYS A CA 14
ATOM 7076 C C . LYS A 1 7 ? -4.588 5.744 1.039 1.00 0.29 6 LYS A C 14
ATOM 7077 O O . LYS A 1 7 ? -4.947 4.925 0.189 1.00 0.32 6 LYS A O 14
ATOM 7096 N N . LYS A 1 8 ? -5.275 5.999 2.148 1.00 0.34 7 LYS A N 14
ATOM 7097 C CA . LYS A 1 8 ? -6.575 5.374 2.433 1.00 0.37 7 LYS A CA 14
ATOM 7098 C C . LYS A 1 8 ? -7.619 5.832 1.416 1.00 0.35 7 LYS A C 14
ATOM 7099 O O . LYS A 1 8 ? -7.909 7.025 1.324 1.00 0.40 7 LYS A O 14
ATOM 7118 N N . PRO A 1 9 ? -8.194 4.898 0.635 1.00 0.34 8 PRO A N 14
ATOM 7119 C CA . PRO A 1 9 ? -9.221 5.234 -0.354 1.00 0.43 8 PRO A CA 14
ATOM 7120 C C . PRO A 1 9 ? -10.573 5.526 0.298 1.00 0.56 8 PRO A C 14
ATOM 7121 O O . PRO A 1 9 ? -11.510 4.734 0.200 1.00 0.72 8 PRO A O 14
ATOM 7132 N N . GLY A 1 10 ? -10.666 6.671 0.960 1.00 0.64 9 GLY A N 14
ATOM 7133 C CA . GLY A 1 10 ? -11.899 7.049 1.628 1.00 0.80 9 GLY A CA 14
ATOM 7134 C C . GLY A 1 10 ? -12.964 7.500 0.649 1.00 0.83 9 GLY A C 14
ATOM 7135 O O . GLY A 1 10 ? -12.644 7.979 -0.443 1.00 1.14 9 GLY A O 14
ATOM 7157 N N . ALA A 1 12 ? -15.397 3.040 0.583 1.00 0.57 11 ALA A N 14
ATOM 7158 C CA . ALA A 1 12 ? -14.404 2.177 -0.034 1.00 0.44 11 ALA A CA 14
ATOM 7159 C C . ALA A 1 12 ? -14.942 0.766 -0.199 1.00 0.39 11 ALA A C 14
ATOM 7160 O O . ALA A 1 12 ? -15.459 0.169 0.749 1.00 0.44 11 ALA A O 14
ATOM 7167 N N . THR A 1 13 ? -14.822 0.241 -1.402 1.00 0.33 12 THR A N 14
ATOM 7168 C CA . THR A 1 13 ? -15.312 -1.088 -1.714 1.00 0.31 12 THR A CA 14
ATOM 7169 C C . THR A 1 13 ? -14.267 -2.141 -1.334 1.00 0.24 12 THR A C 14
ATOM 7170 O O . THR A 1 13 ? -13.082 -1.810 -1.237 1.00 0.21 12 THR A O 14
ATOM 7181 N N . PRO A 1 14 ? -14.664 -3.405 -1.080 1.00 0.26 13 PRO A N 14
ATOM 7182 C CA . PRO A 1 14 ? -13.710 -4.473 -0.750 1.00 0.26 13 PRO A CA 14
ATOM 7183 C C . PRO A 1 14 ? -12.517 -4.532 -1.709 1.00 0.21 13 PRO A C 14
ATOM 7184 O O . PRO A 1 14 ? -11.384 -4.739 -1.282 1.00 0.20 13 PRO A O 14
ATOM 7195 N N . GLU A 1 15 ? -12.771 -4.327 -2.999 1.00 0.22 14 GLU A N 14
ATOM 7196 C CA . GLU A 1 15 ? -11.709 -4.347 -4.007 1.00 0.24 14 GLU A CA 14
ATOM 7197 C C . GLU A 1 15 ? -10.686 -3.236 -3.760 1.00 0.18 14 GLU A C 14
ATOM 7198 O O . GLU A 1 15 ? -9.484 -3.442 -3.939 1.00 0.18 14 GLU A O 14
ATOM 7210 N N . LYS A 1 16 ? -11.162 -2.067 -3.340 1.00 0.17 15 LYS A N 14
ATOM 7211 C CA . LYS A 1 16 ? -10.277 -0.958 -2.989 1.00 0.18 15 LYS A CA 14
ATOM 7212 C C . LYS A 1 16 ? -9.473 -1.283 -1.737 1.00 0.14 15 LYS A C 14
ATOM 7213 O O . LYS A 1 16 ? -8.319 -0.876 -1.609 1.00 0.17 15 LYS A O 14
ATOM 7232 N N . LEU A 1 17 ? -10.091 -2.007 -0.812 1.00 0.13 16 LEU A N 14
ATOM 7233 C CA . LEU A 1 17 ? -9.401 -2.472 0.382 1.00 0.18 16 LEU A CA 14
ATOM 7234 C C . LEU A 1 17 ? -8.340 -3.488 0.008 1.00 0.15 16 LEU A C 14
ATOM 7235 O O . LEU A 1 17 ? -7.253 -3.510 0.580 1.00 0.17 16 LEU A O 14
ATOM 7251 N N . ALA A 1 18 ? -8.670 -4.336 -0.952 1.00 0.15 17 ALA A N 14
ATOM 7252 C CA . ALA A 1 18 ? -7.726 -5.311 -1.466 1.00 0.18 17 ALA A CA 14
ATOM 7253 C C . ALA A 1 18 ? -6.543 -4.607 -2.113 1.00 0.16 17 ALA A C 14
ATOM 7254 O O . ALA A 1 18 ? -5.395 -4.980 -1.895 1.00 0.18 17 ALA A O 14
ATOM 7261 N N . ALA A 1 19 ? -6.835 -3.572 -2.891 1.00 0.13 18 ALA A N 14
ATOM 7262 C CA . ALA A 1 19 ? -5.800 -2.773 -3.533 1.00 0.15 18 ALA A CA 14
ATOM 7263 C C . ALA A 1 19 ? -4.954 -2.050 -2.493 1.00 0.13 18 ALA A C 14
ATOM 7264 O O . ALA A 1 19 ? -3.737 -1.959 -2.626 1.00 0.16 18 ALA A O 14
ATOM 7271 N N . TYR A 1 20 ? -5.610 -1.547 -1.457 1.00 0.09 19 TYR A N 14
ATOM 7272 C CA . TYR A 1 20 ? -4.924 -0.893 -0.346 1.00 0.10 19 TYR A CA 14
ATOM 7273 C C . TYR A 1 20 ? -4.001 -1.882 0.374 1.00 0.11 19 TYR A C 14
ATOM 7274 O O . TYR A 1 20 ? -2.870 -1.543 0.723 1.00 0.11 19 TYR A O 14
ATOM 7292 N N . GLU A 1 21 ? -4.473 -3.111 0.556 1.00 0.13 20 GLU A N 14
ATOM 7293 C CA . GLU A 1 21 ? -3.676 -4.150 1.209 1.00 0.17 20 GLU A CA 14
ATOM 7294 C C . GLU A 1 21 ? -2.510 -4.584 0.332 1.00 0.17 20 GLU A C 14
ATOM 7295 O O . GLU A 1 21 ? -1.402 -4.787 0.824 1.00 0.18 20 GLU A O 14
ATOM 7307 N N . LYS A 1 22 ? -2.756 -4.723 -0.966 1.00 0.18 21 LYS A N 14
ATOM 7308 C CA . LYS A 1 22 ? -1.710 -5.115 -1.900 1.00 0.21 21 LYS A CA 14
ATOM 7309 C C . LYS A 1 22 ? -0.656 -4.026 -2.015 1.00 0.18 21 LYS A C 14
ATOM 7310 O O . LYS A 1 22 ? 0.539 -4.307 -2.033 1.00 0.17 21 LYS A O 14
ATOM 7329 N N . GLU A 1 23 ? -1.103 -2.781 -2.082 1.00 0.17 22 GLU A N 14
ATOM 7330 C CA . GLU A 1 23 ? -0.190 -1.648 -2.135 1.00 0.16 22 GLU A CA 14
ATOM 7331 C C . GLU A 1 23 ? 0.574 -1.497 -0.828 1.00 0.14 22 GLU A C 14
ATOM 7332 O O . GLU A 1 23 ? 1.734 -1.081 -0.827 1.00 0.14 22 GLU A O 14
ATOM 7344 N N . LEU A 1 24 ? -0.073 -1.832 0.281 1.00 0.14 23 LEU A N 14
ATOM 7345 C CA . LEU A 1 24 ? 0.585 -1.783 1.577 1.00 0.14 23 LEU A CA 14
ATOM 7346 C C . LEU A 1 24 ? 1.616 -2.901 1.703 1.00 0.13 23 LEU A C 14
ATOM 7347 O O . LEU A 1 24 ? 2.704 -2.692 2.237 1.00 0.12 23 LEU A O 14
ATOM 7363 N N . ALA A 1 25 ? 1.278 -4.084 1.197 1.00 0.14 24 ALA A N 14
ATOM 7364 C CA . ALA A 1 25 ? 2.202 -5.204 1.197 1.00 0.15 24 ALA A CA 14
ATOM 7365 C C . ALA A 1 25 ? 3.391 -4.897 0.309 1.00 0.14 24 ALA A C 14
ATOM 7366 O O . ALA A 1 25 ? 4.538 -5.167 0.664 1.00 0.14 24 ALA A O 14
ATOM 7373 N N . ALA A 1 26 ? 3.106 -4.310 -0.845 1.00 0.14 25 ALA A N 14
ATOM 7374 C CA . ALA A 1 26 ? 4.144 -3.870 -1.762 1.00 0.14 25 ALA A CA 14
ATOM 7375 C C . ALA A 1 26 ? 5.028 -2.825 -1.095 1.00 0.11 25 ALA A C 14
ATOM 7376 O O . ALA A 1 26 ? 6.246 -2.827 -1.265 1.00 0.11 25 ALA A O 14
ATOM 7383 N N . TYR A 1 27 ? 4.402 -1.939 -0.330 1.00 0.10 26 TYR A N 14
ATOM 7384 C CA . TYR A 1 27 ? 5.132 -0.927 0.428 1.00 0.10 26 TYR A CA 14
ATOM 7385 C C . TYR A 1 27 ? 6.058 -1.578 1.449 1.00 0.08 26 TYR A C 14
ATOM 7386 O O . TYR A 1 27 ? 7.222 -1.208 1.549 1.00 0.08 26 TYR A O 14
ATOM 7404 N N . GLU A 1 28 ? 5.549 -2.557 2.190 1.00 0.10 27 GLU A N 14
ATOM 7405 C CA . GLU A 1 28 ? 6.357 -3.252 3.190 1.00 0.13 27 GLU A CA 14
ATOM 7406 C C . GLU A 1 28 ? 7.515 -4.004 2.535 1.00 0.12 27 GLU A C 14
ATOM 7407 O O . GLU A 1 28 ? 8.653 -3.927 3.005 1.00 0.13 27 GLU A O 14
ATOM 7419 N N . LYS A 1 29 ? 7.223 -4.723 1.452 1.00 0.13 28 LYS A N 14
ATOM 7420 C CA . LYS A 1 29 ? 8.242 -5.472 0.728 1.00 0.16 28 LYS A CA 14
ATOM 7421 C C . LYS A 1 29 ? 9.330 -4.540 0.197 1.00 0.13 28 LYS A C 14
ATOM 7422 O O . LYS A 1 29 ? 10.518 -4.757 0.452 1.00 0.13 28 LYS A O 14
ATOM 7441 N N . GLU A 1 30 ? 8.921 -3.494 -0.518 1.00 0.12 29 GLU A N 14
ATOM 7442 C CA . GLU A 1 30 ? 9.870 -2.549 -1.103 1.00 0.15 29 GLU A CA 14
ATOM 7443 C C . GLU A 1 30 ? 10.632 -1.779 -0.026 1.00 0.12 29 GLU A C 14
ATOM 7444 O O . GLU A 1 30 ? 11.820 -1.498 -0.182 1.00 0.14 29 GLU A O 14
ATOM 7456 N N . LEU A 1 31 ? 9.951 -1.448 1.066 1.00 0.09 30 LEU A N 14
ATOM 7457 C CA . LEU A 1 31 ? 10.568 -0.690 2.149 1.00 0.12 30 LEU A CA 14
ATOM 7458 C C . LEU A 1 31 ? 11.630 -1.527 2.857 1.00 0.13 30 LEU A C 14
ATOM 7459 O O . LEU A 1 31 ? 12.714 -1.029 3.167 1.00 0.17 30 LEU A O 14
ATOM 7475 N N . ALA A 1 32 ? 11.316 -2.795 3.109 1.00 0.12 31 ALA A N 14
ATOM 7476 C CA . ALA A 1 32 ? 12.273 -3.712 3.709 1.00 0.15 31 ALA A CA 14
ATOM 7477 C C . ALA A 1 32 ? 13.451 -3.949 2.771 1.00 0.15 31 ALA A C 14
ATOM 7478 O O . ALA A 1 32 ? 14.604 -3.981 3.200 1.00 0.19 31 ALA A O 14
ATOM 7485 N N . ALA A 1 33 ? 13.149 -4.115 1.488 1.00 0.14 32 ALA A N 14
ATOM 7486 C CA . ALA A 1 33 ? 14.178 -4.276 0.470 1.00 0.18 32 ALA A CA 14
ATOM 7487 C C . ALA A 1 33 ? 15.078 -3.044 0.387 1.00 0.21 32 ALA A C 14
ATOM 7488 O O . ALA A 1 33 ? 16.281 -3.160 0.150 1.00 0.28 32 ALA A O 14
ATOM 7495 N N . TYR A 1 34 ? 14.490 -1.870 0.581 1.00 0.18 33 TYR A N 14
ATOM 7496 C CA . TYR A 1 34 ? 15.239 -0.617 0.543 1.00 0.25 33 TYR A CA 14
ATOM 7497 C C . TYR A 1 34 ? 16.132 -0.506 1.778 1.00 0.28 33 TYR A C 14
ATOM 7498 O O . TYR A 1 34 ? 17.358 -0.544 1.678 1.00 0.33 33 TYR A O 14
ATOM 7525 N N . PRO A 1 2 ? 12.848 5.747 -3.142 1.00 0.81 1 PRO A N 15
ATOM 7526 C CA . PRO A 1 2 ? 12.137 5.494 -1.882 1.00 0.60 1 PRO A CA 15
ATOM 7527 C C . PRO A 1 2 ? 10.637 5.276 -2.098 1.00 0.54 1 PRO A C 15
ATOM 7528 O O . PRO A 1 2 ? 9.989 6.046 -2.810 1.00 0.67 1 PRO A O 15
ATOM 7539 N N . PRO A 1 3 ? 10.067 4.224 -1.488 1.00 0.36 2 PRO A N 15
ATOM 7540 C CA . PRO A 1 3 ? 8.657 3.882 -1.676 1.00 0.33 2 PRO A CA 15
ATOM 7541 C C . PRO A 1 3 ? 7.724 4.840 -0.933 1.00 0.33 2 PRO A C 15
ATOM 7542 O O . PRO A 1 3 ? 7.992 5.231 0.206 1.00 0.36 2 PRO A O 15
ATOM 7553 N N . LYS A 1 4 ? 6.632 5.215 -1.583 1.00 0.42 3 LYS A N 15
ATOM 7554 C CA . LYS A 1 4 ? 5.670 6.141 -0.996 1.00 0.47 3 LYS A CA 15
ATOM 7555 C C . LYS A 1 4 ? 4.544 5.366 -0.318 1.00 0.31 3 LYS A C 15
ATOM 7556 O O . LYS A 1 4 ? 4.127 4.315 -0.805 1.00 0.29 3 LYS A O 15
ATOM 7575 N N . LYS A 1 5 ? 4.064 5.879 0.808 1.00 0.32 4 LYS A N 15
ATOM 7576 C CA . LYS A 1 5 ? 2.988 5.225 1.555 1.00 0.23 4 LYS A CA 15
ATOM 7577 C C . LYS A 1 5 ? 1.652 5.417 0.832 1.00 0.19 4 LYS A C 15
ATOM 7578 O O . LYS A 1 5 ? 1.206 6.552 0.649 1.00 0.24 4 LYS A O 15
ATOM 7597 N N . PRO A 1 6 ? 1.008 4.318 0.388 1.00 0.15 5 PRO A N 15
ATOM 7598 C CA . PRO A 1 6 ? -0.304 4.385 -0.272 1.00 0.18 5 PRO A CA 15
ATOM 7599 C C . PRO A 1 6 ? -1.373 5.018 0.619 1.00 0.22 5 PRO A C 15
ATOM 7600 O O . PRO A 1 6 ? -1.430 4.752 1.823 1.00 0.28 5 PRO A O 15
ATOM 7611 N N . LYS A 1 7 ? -2.214 5.854 0.021 1.00 0.30 6 LYS A N 15
ATOM 7612 C CA . LYS A 1 7 ? -3.280 6.531 0.756 1.00 0.37 6 LYS A CA 15
ATOM 7613 C C . LYS A 1 7 ? -4.492 5.618 0.896 1.00 0.29 6 LYS A C 15
ATOM 7614 O O . LYS A 1 7 ? -4.752 4.782 0.028 1.00 0.32 6 LYS A O 15
ATOM 7633 N N . LYS A 1 8 ? -5.227 5.783 1.988 1.00 0.34 7 LYS A N 15
ATOM 7634 C CA . LYS A 1 8 ? -6.447 5.010 2.204 1.00 0.37 7 LYS A CA 15
ATOM 7635 C C . LYS A 1 8 ? -7.569 5.549 1.324 1.00 0.35 7 LYS A C 15
ATOM 7636 O O . LYS A 1 8 ? -7.861 6.750 1.352 1.00 0.40 7 LYS A O 15
ATOM 7655 N N . PRO A 1 9 ? -8.205 4.674 0.528 1.00 0.34 8 PRO A N 15
ATOM 7656 C CA . PRO A 1 9 ? -9.353 5.056 -0.298 1.00 0.43 8 PRO A CA 15
ATOM 7657 C C . PRO A 1 9 ? -10.495 5.615 0.555 1.00 0.56 8 PRO A C 15
ATOM 7658 O O . PRO A 1 9 ? -11.038 4.917 1.417 1.00 0.72 8 PRO A O 15
ATOM 7669 N N . GLY A 1 10 ? -10.832 6.880 0.340 1.00 0.64 9 GLY A N 15
ATOM 7670 C CA . GLY A 1 10 ? -11.903 7.503 1.093 1.00 0.80 9 GLY A CA 15
ATOM 7671 C C . GLY A 1 10 ? -13.054 7.915 0.200 1.00 0.83 9 GLY A C 15
ATOM 7672 O O . GLY A 1 10 ? -12.836 8.325 -0.946 1.00 1.14 9 GLY A O 15
ATOM 7694 N N . ALA A 1 12 ? -15.421 3.194 0.137 1.00 0.57 11 ALA A N 15
ATOM 7695 C CA . ALA A 1 12 ? -14.409 2.361 -0.479 1.00 0.44 11 ALA A CA 15
ATOM 7696 C C . ALA A 1 12 ? -14.944 0.960 -0.719 1.00 0.39 11 ALA A C 15
ATOM 7697 O O . ALA A 1 12 ? -15.527 0.341 0.174 1.00 0.44 11 ALA A O 15
ATOM 7704 N N . THR A 1 13 ? -14.741 0.471 -1.924 1.00 0.33 12 THR A N 15
ATOM 7705 C CA . THR A 1 13 ? -15.234 -0.833 -2.315 1.00 0.31 12 THR A CA 15
ATOM 7706 C C . THR A 1 13 ? -14.247 -1.924 -1.898 1.00 0.24 12 THR A C 15
ATOM 7707 O O . THR A 1 13 ? -13.055 -1.639 -1.765 1.00 0.21 12 THR A O 15
ATOM 7718 N N . PRO A 1 14 ? -14.709 -3.166 -1.648 1.00 0.26 13 PRO A N 15
ATOM 7719 C CA . PRO A 1 14 ? -13.822 -4.270 -1.256 1.00 0.26 13 PRO A CA 15
ATOM 7720 C C . PRO A 1 14 ? -12.552 -4.364 -2.112 1.00 0.21 13 PRO A C 15
ATOM 7721 O O . PRO A 1 14 ? -11.461 -4.577 -1.583 1.00 0.20 13 PRO A O 15
ATOM 7732 N N . GLU A 1 15 ? -12.691 -4.177 -3.428 1.00 0.22 14 GLU A N 15
ATOM 7733 C CA . GLU A 1 15 ? -11.538 -4.215 -4.335 1.00 0.24 14 GLU A CA 15
ATOM 7734 C C . GLU A 1 15 ? -10.496 -3.169 -3.938 1.00 0.18 14 GLU A C 15
ATOM 7735 O O . GLU A 1 15 ? -9.296 -3.433 -3.978 1.00 0.18 14 GLU A O 15
ATOM 7747 N N . LYS A 1 16 ? -10.960 -1.992 -3.533 1.00 0.17 15 LYS A N 15
ATOM 7748 C CA . LYS A 1 16 ? -10.064 -0.908 -3.151 1.00 0.18 15 LYS A CA 15
ATOM 7749 C C . LYS A 1 16 ? -9.364 -1.215 -1.836 1.00 0.14 15 LYS A C 15
ATOM 7750 O O . LYS A 1 16 ? -8.216 -0.829 -1.639 1.00 0.17 15 LYS A O 15
ATOM 7769 N N . LEU A 1 17 ? -10.057 -1.905 -0.942 1.00 0.13 16 LEU A N 15
ATOM 7770 C CA . LEU A 1 17 ? -9.470 -2.302 0.328 1.00 0.18 16 LEU A CA 15
ATOM 7771 C C . LEU A 1 17 ? -8.431 -3.387 0.111 1.00 0.15 16 LEU A C 15
ATOM 7772 O O . LEU A 1 17 ? -7.337 -3.333 0.670 1.00 0.17 16 LEU A O 15
ATOM 7788 N N . ALA A 1 18 ? -8.776 -4.365 -0.715 1.00 0.15 17 ALA A N 15
ATOM 7789 C CA . ALA A 1 18 ? -7.854 -5.437 -1.057 1.00 0.18 17 ALA A CA 15
ATOM 7790 C C . ALA A 1 18 ? -6.623 -4.872 -1.754 1.00 0.16 17 ALA A C 15
ATOM 7791 O O . ALA A 1 18 ? -5.493 -5.291 -1.488 1.00 0.18 17 ALA A O 15
ATOM 7798 N N . ALA A 1 19 ? -6.857 -3.914 -2.643 1.00 0.13 18 ALA A N 15
ATOM 7799 C CA . ALA A 1 19 ? -5.781 -3.223 -3.329 1.00 0.15 18 ALA A CA 15
ATOM 7800 C C . ALA A 1 19 ? -4.934 -2.446 -2.338 1.00 0.13 18 ALA A C 15
ATOM 7801 O O . ALA A 1 19 ? -3.717 -2.501 -2.388 1.00 0.16 18 ALA A O 15
ATOM 7808 N N . TYR A 1 20 ? -5.591 -1.741 -1.424 1.00 0.09 19 TYR A N 15
ATOM 7809 C CA . TYR A 1 20 ? -4.897 -0.996 -0.374 1.00 0.10 19 TYR A CA 15
ATOM 7810 C C . TYR A 1 20 ? -4.028 -1.932 0.474 1.00 0.11 19 TYR A C 15
ATOM 7811 O O . TYR A 1 20 ? -2.897 -1.594 0.817 1.00 0.11 19 TYR A O 15
ATOM 7829 N N . GLU A 1 21 ? -4.547 -3.116 0.776 1.00 0.13 20 GLU A N 15
ATOM 7830 C CA . GLU A 1 21 ? -3.799 -4.105 1.552 1.00 0.17 20 GLU A CA 15
ATOM 7831 C C . GLU A 1 21 ? -2.595 -4.619 0.766 1.00 0.17 20 GLU A C 15
ATOM 7832 O O . GLU A 1 21 ? -1.487 -4.701 1.298 1.00 0.18 20 GLU A O 15
ATOM 7844 N N . LYS A 1 22 ? -2.803 -4.948 -0.505 1.00 0.18 21 LYS A N 15
ATOM 7845 C CA . LYS A 1 22 ? -1.727 -5.469 -1.334 1.00 0.21 21 LYS A CA 15
ATOM 7846 C C . LYS A 1 22 ? -0.691 -4.385 -1.635 1.00 0.18 21 LYS A C 15
ATOM 7847 O O . LYS A 1 22 ? 0.504 -4.663 -1.726 1.00 0.17 21 LYS A O 15
ATOM 7866 N N . GLU A 1 23 ? -1.155 -3.152 -1.781 1.00 0.17 22 GLU A N 15
ATOM 7867 C CA . GLU A 1 23 ? -0.263 -2.015 -1.984 1.00 0.16 22 GLU A CA 15
ATOM 7868 C C . GLU A 1 23 ? 0.496 -1.695 -0.701 1.00 0.14 22 GLU A C 15
ATOM 7869 O O . GLU A 1 23 ? 1.633 -1.228 -0.743 1.00 0.14 22 GLU A O 15
ATOM 7881 N N . LEU A 1 24 ? -0.132 -1.953 0.441 1.00 0.14 23 LEU A N 15
ATOM 7882 C CA . LEU A 1 24 ? 0.546 -1.818 1.721 1.00 0.14 23 LEU A CA 15
ATOM 7883 C C . LEU A 1 24 ? 1.614 -2.901 1.864 1.00 0.13 23 LEU A C 15
ATOM 7884 O O . LEU A 1 24 ? 2.708 -2.646 2.368 1.00 0.12 23 LEU A O 15
ATOM 7900 N N . ALA A 1 25 ? 1.294 -4.109 1.406 1.00 0.14 24 ALA A N 15
ATOM 7901 C CA . ALA A 1 25 ? 2.258 -5.197 1.374 1.00 0.15 24 ALA A CA 15
ATOM 7902 C C . ALA A 1 25 ? 3.401 -4.852 0.434 1.00 0.14 24 ALA A C 15
ATOM 7903 O O . ALA A 1 25 ? 4.558 -5.168 0.698 1.00 0.14 24 ALA A O 15
ATOM 7910 N N . ALA A 1 26 ? 3.057 -4.196 -0.669 1.00 0.14 25 ALA A N 15
ATOM 7911 C CA . ALA A 1 26 ? 4.047 -3.694 -1.610 1.00 0.14 25 ALA A CA 15
ATOM 7912 C C . ALA A 1 26 ? 4.955 -2.676 -0.935 1.00 0.11 25 ALA A C 15
ATOM 7913 O O . ALA A 1 26 ? 6.167 -2.685 -1.132 1.00 0.11 25 ALA A O 15
ATOM 7920 N N . TYR A 1 27 ? 4.352 -1.800 -0.139 1.00 0.10 26 TYR A N 15
ATOM 7921 C CA . TYR A 1 27 ? 5.102 -0.814 0.637 1.00 0.10 26 TYR A CA 15
ATOM 7922 C C . TYR A 1 27 ? 6.065 -1.506 1.600 1.00 0.08 26 TYR A C 15
ATOM 7923 O O . TYR A 1 27 ? 7.229 -1.133 1.686 1.00 0.08 26 TYR A O 15
ATOM 7941 N N . GLU A 1 28 ? 5.580 -2.523 2.308 1.00 0.10 27 GLU A N 15
ATOM 7942 C CA . GLU A 1 28 ? 6.420 -3.273 3.243 1.00 0.13 27 GLU A CA 15
ATOM 7943 C C . GLU A 1 28 ? 7.558 -3.984 2.505 1.00 0.12 27 GLU A C 15
ATOM 7944 O O . GLU A 1 28 ? 8.711 -3.938 2.937 1.00 0.13 27 GLU A O 15
ATOM 7956 N N . LYS A 1 29 ? 7.223 -4.631 1.391 1.00 0.13 28 LYS A N 15
ATOM 7957 C CA . LYS A 1 29 ? 8.202 -5.340 0.578 1.00 0.16 28 LYS A CA 15
ATOM 7958 C C . LYS A 1 29 ? 9.278 -4.389 0.052 1.00 0.13 28 LYS A C 15
ATOM 7959 O O . LYS A 1 29 ? 10.472 -4.632 0.230 1.00 0.13 28 LYS A O 15
ATOM 7978 N N . GLU A 1 30 ? 8.852 -3.296 -0.572 1.00 0.12 29 GLU A N 15
ATOM 7979 C CA . GLU A 1 30 ? 9.790 -2.334 -1.145 1.00 0.15 29 GLU A CA 15
ATOM 7980 C C . GLU A 1 30 ? 10.581 -1.612 -0.057 1.00 0.12 29 GLU A C 15
ATOM 7981 O O . GLU A 1 30 ? 11.751 -1.280 -0.250 1.00 0.14 29 GLU A O 15
ATOM 7993 N N . LEU A 1 31 ? 9.945 -1.373 1.083 1.00 0.09 30 LEU A N 15
ATOM 7994 C CA . LEU A 1 31 ? 10.607 -0.706 2.200 1.00 0.12 30 LEU A CA 15
ATOM 7995 C C . LEU A 1 31 ? 11.711 -1.590 2.775 1.00 0.13 30 LEU A C 15
ATOM 7996 O O . LEU A 1 31 ? 12.813 -1.111 3.062 1.00 0.17 30 LEU A O 15
ATOM 8012 N N . ALA A 1 32 ? 11.415 -2.876 2.934 1.00 0.12 31 ALA A N 15
ATOM 8013 C CA . ALA A 1 32 ? 12.402 -3.836 3.400 1.00 0.15 31 ALA A CA 15
ATOM 8014 C C . ALA A 1 32 ? 13.522 -4.008 2.378 1.00 0.15 31 ALA A C 15
ATOM 8015 O O . ALA A 1 32 ? 14.694 -4.096 2.740 1.00 0.19 31 ALA A O 15
ATOM 8022 N N . ALA A 1 33 ? 13.149 -4.063 1.101 1.00 0.14 32 ALA A N 15
ATOM 8023 C CA . ALA A 1 33 ? 14.118 -4.162 0.016 1.00 0.18 32 ALA A CA 15
ATOM 8024 C C . ALA A 1 33 ? 15.019 -2.931 -0.045 1.00 0.21 32 ALA A C 15
ATOM 8025 O O . ALA A 1 33 ? 16.187 -3.023 -0.423 1.00 0.28 32 ALA A O 15
ATOM 8032 N N . TYR A 1 34 ? 14.469 -1.777 0.314 1.00 0.18 33 TYR A N 15
ATOM 8033 C CA . TYR A 1 34 ? 15.237 -0.538 0.325 1.00 0.25 33 TYR A CA 15
ATOM 8034 C C . TYR A 1 34 ? 16.253 -0.560 1.464 1.00 0.28 33 TYR A C 15
ATOM 8035 O O . TYR A 1 34 ? 17.460 -0.601 1.232 1.00 0.33 33 TYR A O 15
ATOM 8062 N N . PRO A 1 2 ? 13.051 6.615 -1.422 1.00 0.81 1 PRO A N 16
ATOM 8063 C CA . PRO A 1 2 ? 12.160 5.912 -0.494 1.00 0.60 1 PRO A CA 16
ATOM 8064 C C . PRO A 1 2 ? 10.760 5.709 -1.083 1.00 0.54 1 PRO A C 16
ATOM 8065 O O . PRO A 1 2 ? 10.205 6.616 -1.709 1.00 0.67 1 PRO A O 16
ATOM 8076 N N . PRO A 1 3 ? 10.177 4.514 -0.896 1.00 0.36 2 PRO A N 16
ATOM 8077 C CA . PRO A 1 3 ? 8.855 4.187 -1.441 1.00 0.33 2 PRO A CA 16
ATOM 8078 C C . PRO A 1 3 ? 7.735 4.948 -0.733 1.00 0.33 2 PRO A C 16
ATOM 8079 O O . PRO A 1 3 ? 7.724 5.056 0.495 1.00 0.36 2 PRO A O 16
ATOM 8090 N N . LYS A 1 4 ? 6.796 5.476 -1.509 1.00 0.42 3 LYS A N 16
ATOM 8091 C CA . LYS A 1 4 ? 5.701 6.267 -0.949 1.00 0.47 3 LYS A CA 16
ATOM 8092 C C . LYS A 1 4 ? 4.637 5.366 -0.329 1.00 0.31 3 LYS A C 16
ATOM 8093 O O . LYS A 1 4 ? 4.356 4.280 -0.837 1.00 0.29 3 LYS A O 16
ATOM 8112 N N . LYS A 1 5 ? 4.058 5.820 0.781 1.00 0.32 4 LYS A N 16
ATOM 8113 C CA . LYS A 1 5 ? 2.994 5.072 1.453 1.00 0.23 4 LYS A CA 16
ATOM 8114 C C . LYS A 1 5 ? 1.683 5.232 0.681 1.00 0.19 4 LYS A C 16
ATOM 8115 O O . LYS A 1 5 ? 1.199 6.355 0.519 1.00 0.24 4 LYS A O 16
ATOM 8134 N N . PRO A 1 6 ? 1.099 4.123 0.181 1.00 0.15 5 PRO A N 16
ATOM 8135 C CA . PRO A 1 6 ? -0.179 4.157 -0.543 1.00 0.18 5 PRO A CA 16
ATOM 8136 C C . PRO A 1 6 ? -1.273 4.865 0.251 1.00 0.22 5 PRO A C 16
ATOM 8137 O O . PRO A 1 6 ? -1.402 4.677 1.463 1.00 0.28 5 PRO A O 16
ATOM 8148 N N . LYS A 1 7 ? -2.059 5.671 -0.444 1.00 0.30 6 LYS A N 16
ATOM 8149 C CA . LYS A 1 7 ? -3.089 6.477 0.191 1.00 0.37 6 LYS A CA 16
ATOM 8150 C C . LYS A 1 7 ? -4.325 5.630 0.466 1.00 0.29 6 LYS A C 16
ATOM 8151 O O . LYS A 1 7 ? -4.681 4.763 -0.334 1.00 0.32 6 LYS A O 16
ATOM 8170 N N . LYS A 1 8 ? -4.968 5.872 1.601 1.00 0.34 7 LYS A N 16
ATOM 8171 C CA . LYS A 1 8 ? -6.167 5.116 1.963 1.00 0.37 7 LYS A CA 16
ATOM 8172 C C . LYS A 1 8 ? -7.364 5.636 1.180 1.00 0.35 7 LYS A C 16
ATOM 8173 O O . LYS A 1 8 ? -7.625 6.839 1.181 1.00 0.40 7 LYS A O 16
ATOM 8192 N N . PRO A 1 9 ? -8.095 4.744 0.490 1.00 0.34 8 PRO A N 16
ATOM 8193 C CA . PRO A 1 9 ? -9.328 5.115 -0.207 1.00 0.43 8 PRO A CA 16
ATOM 8194 C C . PRO A 1 9 ? -10.418 5.555 0.774 1.00 0.56 8 PRO A C 16
ATOM 8195 O O . PRO A 1 9 ? -11.294 4.775 1.140 1.00 0.72 8 PRO A O 16
ATOM 8206 N N . GLY A 1 10 ? -10.345 6.804 1.211 1.00 0.64 9 GLY A N 16
ATOM 8207 C CA . GLY A 1 10 ? -11.308 7.317 2.170 1.00 0.80 9 GLY A CA 16
ATOM 8208 C C . GLY A 1 10 ? -12.575 7.804 1.500 1.00 0.83 9 GLY A C 16
ATOM 8209 O O . GLY A 1 10 ? -12.517 8.424 0.437 1.00 1.14 9 GLY A O 16
ATOM 8231 N N . ALA A 1 12 ? -15.090 3.195 1.260 1.00 0.57 11 ALA A N 16
ATOM 8232 C CA . ALA A 1 12 ? -14.326 2.427 0.291 1.00 0.44 11 ALA A CA 16
ATOM 8233 C C . ALA A 1 12 ? -14.961 1.069 0.051 1.00 0.39 11 ALA A C 16
ATOM 8234 O O . ALA A 1 12 ? -15.577 0.492 0.947 1.00 0.44 11 ALA A O 16
ATOM 8241 N N . THR A 1 13 ? -14.808 0.564 -1.158 1.00 0.33 12 THR A N 16
ATOM 8242 C CA . THR A 1 13 ? -15.353 -0.730 -1.512 1.00 0.31 12 THR A CA 16
ATOM 8243 C C . THR A 1 13 ? -14.322 -1.829 -1.242 1.00 0.24 12 THR A C 16
ATOM 8244 O O . THR A 1 13 ? -13.122 -1.559 -1.314 1.00 0.21 12 THR A O 16
ATOM 8255 N N . PRO A 1 14 ? -14.751 -3.058 -0.888 1.00 0.26 13 PRO A N 16
ATOM 8256 C CA . PRO A 1 14 ? -13.829 -4.166 -0.585 1.00 0.26 13 PRO A CA 16
ATOM 8257 C C . PRO A 1 14 ? -12.655 -4.283 -1.568 1.00 0.21 13 PRO A C 16
ATOM 8258 O O . PRO A 1 14 ? -11.518 -4.517 -1.150 1.00 0.20 13 PRO A O 16
ATOM 8269 N N . GLU A 1 15 ? -12.925 -4.102 -2.861 1.00 0.22 14 GLU A N 16
ATOM 8270 C CA . GLU A 1 15 ? -11.879 -4.191 -3.886 1.00 0.24 14 GLU A CA 16
ATOM 8271 C C . GLU A 1 15 ? -10.790 -3.137 -3.657 1.00 0.18 14 GLU A C 16
ATOM 8272 O O . GLU A 1 15 ? -9.603 -3.413 -3.831 1.00 0.18 14 GLU A O 16
ATOM 8284 N N . LYS A 1 16 ? -11.193 -1.942 -3.237 1.00 0.17 15 LYS A N 16
ATOM 8285 C CA . LYS A 1 16 ? -10.242 -0.874 -2.948 1.00 0.18 15 LYS A CA 16
ATOM 8286 C C . LYS A 1 16 ? -9.425 -1.202 -1.708 1.00 0.14 15 LYS A C 16
ATOM 8287 O O . LYS A 1 16 ? -8.256 -0.839 -1.612 1.00 0.17 15 LYS A O 16
ATOM 8306 N N . LEU A 1 17 ? -10.045 -1.890 -0.759 1.00 0.13 16 LEU A N 16
ATOM 8307 C CA . LEU A 1 17 ? -9.342 -2.338 0.434 1.00 0.18 16 LEU A CA 16
ATOM 8308 C C . LEU A 1 17 ? -8.335 -3.418 0.075 1.00 0.15 16 LEU A C 16
ATOM 8309 O O . LEU A 1 17 ? -7.238 -3.460 0.619 1.00 0.17 16 LEU A O 16
ATOM 8325 N N . ALA A 1 18 ? -8.718 -4.285 -0.854 1.00 0.15 17 ALA A N 16
ATOM 8326 C CA . ALA A 1 18 ? -7.822 -5.323 -1.343 1.00 0.18 17 ALA A CA 16
ATOM 8327 C C . ALA A 1 18 ? -6.634 -4.698 -2.062 1.00 0.16 17 ALA A C 16
ATOM 8328 O O . ALA A 1 18 ? -5.495 -5.134 -1.900 1.00 0.18 17 ALA A O 16
ATOM 8335 N N . ALA A 1 19 ? -6.913 -3.671 -2.853 1.00 0.13 18 ALA A N 16
ATOM 8336 C CA . ALA A 1 19 ? -5.874 -2.924 -3.542 1.00 0.15 18 ALA A CA 16
ATOM 8337 C C . ALA A 1 19 ? -4.968 -2.225 -2.539 1.00 0.13 18 ALA A C 16
ATOM 8338 O O . ALA A 1 19 ? -3.751 -2.217 -2.687 1.00 0.16 18 ALA A O 16
ATOM 8345 N N . TYR A 1 20 ? -5.578 -1.651 -1.510 1.00 0.09 19 TYR A N 16
ATOM 8346 C CA . TYR A 1 20 ? -4.833 -1.002 -0.437 1.00 0.10 19 TYR A CA 16
ATOM 8347 C C . TYR A 1 20 ? -3.949 -2.014 0.297 1.00 0.11 19 TYR A C 16
ATOM 8348 O O . TYR A 1 20 ? -2.811 -1.708 0.645 1.00 0.11 19 TYR A O 16
ATOM 8366 N N . GLU A 1 21 ? -4.463 -3.225 0.499 1.00 0.13 20 GLU A N 16
ATOM 8367 C CA . GLU A 1 21 ? -3.693 -4.283 1.154 1.00 0.17 20 GLU A CA 16
ATOM 8368 C C . GLU A 1 21 ? -2.539 -4.751 0.272 1.00 0.17 20 GLU A C 16
ATOM 8369 O O . GLU A 1 21 ? -1.429 -4.962 0.757 1.00 0.18 20 GLU A O 16
ATOM 8381 N N . LYS A 1 22 ? -2.796 -4.908 -1.023 1.00 0.18 21 LYS A N 16
ATOM 8382 C CA . LYS A 1 22 ? -1.755 -5.327 -1.954 1.00 0.21 21 LYS A CA 16
ATOM 8383 C C . LYS A 1 22 ? -0.673 -4.262 -2.071 1.00 0.18 21 LYS A C 16
ATOM 8384 O O . LYS A 1 22 ? 0.519 -4.570 -2.034 1.00 0.17 21 LYS A O 16
ATOM 8403 N N . GLU A 1 23 ? -1.092 -3.010 -2.189 1.00 0.17 22 GLU A N 16
ATOM 8404 C CA . GLU A 1 23 ? -0.152 -1.900 -2.267 1.00 0.16 22 GLU A CA 16
ATOM 8405 C C . GLU A 1 23 ? 0.602 -1.734 -0.953 1.00 0.14 22 GLU A C 16
ATOM 8406 O O . GLU A 1 23 ? 1.767 -1.344 -0.946 1.00 0.14 22 GLU A O 16
ATOM 8418 N N . LEU A 1 24 ? -0.061 -2.030 0.159 1.00 0.14 23 LEU A N 16
ATOM 8419 C CA . LEU A 1 24 ? 0.584 -1.944 1.461 1.00 0.14 23 LEU A CA 16
ATOM 8420 C C . LEU A 1 24 ? 1.614 -3.058 1.626 1.00 0.13 23 LEU A C 16
ATOM 8421 O O . LEU A 1 24 ? 2.695 -2.836 2.166 1.00 0.12 23 LEU A O 16
ATOM 8437 N N . ALA A 1 25 ? 1.282 -4.256 1.152 1.00 0.14 24 ALA A N 16
ATOM 8438 C CA . ALA A 1 25 ? 2.217 -5.367 1.171 1.00 0.15 24 ALA A CA 16
ATOM 8439 C C . ALA A 1 25 ? 3.408 -5.055 0.280 1.00 0.14 24 ALA A C 16
ATOM 8440 O O . ALA A 1 25 ? 4.556 -5.353 0.620 1.00 0.14 24 ALA A O 16
ATOM 8447 N N . ALA A 1 26 ? 3.122 -4.447 -0.863 1.00 0.14 25 ALA A N 16
ATOM 8448 C CA . ALA A 1 26 ? 4.162 -3.991 -1.771 1.00 0.14 25 ALA A CA 16
ATOM 8449 C C . ALA A 1 26 ? 5.030 -2.932 -1.100 1.00 0.11 25 ALA A C 16
ATOM 8450 O O . ALA A 1 26 ? 6.245 -2.920 -1.263 1.00 0.11 25 ALA A O 16
ATOM 8457 N N . TYR A 1 27 ? 4.391 -2.047 -0.340 1.00 0.10 26 TYR A N 16
ATOM 8458 C CA . TYR A 1 27 ? 5.106 -1.034 0.435 1.00 0.10 26 TYR A CA 16
ATOM 8459 C C . TYR A 1 27 ? 6.036 -1.685 1.452 1.00 0.08 26 TYR A C 16
ATOM 8460 O O . TYR A 1 27 ? 7.182 -1.274 1.591 1.00 0.08 26 TYR A O 16
ATOM 8478 N N . GLU A 1 28 ? 5.550 -2.705 2.154 1.00 0.10 27 GLU A N 16
ATOM 8479 C CA . GLU A 1 28 ? 6.376 -3.416 3.129 1.00 0.13 27 GLU A CA 16
ATOM 8480 C C . GLU A 1 28 ? 7.554 -4.109 2.440 1.00 0.12 27 GLU A C 16
ATOM 8481 O O . GLU A 1 28 ? 8.680 -4.070 2.940 1.00 0.13 27 GLU A O 16
ATOM 8493 N N . LYS A 1 29 ? 7.298 -4.734 1.291 1.00 0.13 28 LYS A N 16
ATOM 8494 C CA . LYS A 1 29 ? 8.356 -5.385 0.525 1.00 0.16 28 LYS A CA 16
ATOM 8495 C C . LYS A 1 29 ? 9.400 -4.365 0.058 1.00 0.13 28 LYS A C 16
ATOM 8496 O O . LYS A 1 29 ? 10.601 -4.558 0.267 1.00 0.13 28 LYS A O 16
ATOM 8515 N N . GLU A 1 30 ? 8.934 -3.275 -0.550 1.00 0.12 29 GLU A N 16
ATOM 8516 C CA . GLU A 1 30 ? 9.828 -2.211 -1.027 1.00 0.15 29 GLU A CA 16
ATOM 8517 C C . GLU A 1 30 ? 10.591 -1.571 0.129 1.00 0.12 29 GLU A C 16
ATOM 8518 O O . GLU A 1 30 ? 11.771 -1.235 -0.000 1.00 0.14 29 GLU A O 16
ATOM 8530 N N . LEU A 1 31 ? 9.913 -1.403 1.255 1.00 0.09 30 LEU A N 16
ATOM 8531 C CA . LEU A 1 31 ? 10.498 -0.731 2.406 1.00 0.12 30 LEU A CA 16
ATOM 8532 C C . LEU A 1 31 ? 11.592 -1.592 3.016 1.00 0.13 30 LEU A C 16
ATOM 8533 O O . LEU A 1 31 ? 12.653 -1.090 3.387 1.00 0.17 30 LEU A O 16
ATOM 8549 N N . ALA A 1 32 ? 11.332 -2.890 3.109 1.00 0.12 31 ALA A N 16
ATOM 8550 C CA . ALA A 1 32 ? 12.334 -3.833 3.578 1.00 0.15 31 ALA A CA 16
ATOM 8551 C C . ALA A 1 32 ? 13.525 -3.864 2.631 1.00 0.15 31 ALA A C 16
ATOM 8552 O O . ALA A 1 32 ? 14.677 -3.838 3.069 1.00 0.19 31 ALA A O 16
ATOM 8559 N N . ALA A 1 33 ? 13.236 -3.909 1.331 1.00 0.14 32 ALA A N 16
ATOM 8560 C CA . ALA A 1 33 ? 14.273 -3.892 0.307 1.00 0.18 32 ALA A CA 16
ATOM 8561 C C . ALA A 1 33 ? 15.141 -2.640 0.412 1.00 0.21 32 ALA A C 16
ATOM 8562 O O . ALA A 1 33 ? 16.358 -2.702 0.224 1.00 0.28 32 ALA A O 16
ATOM 8569 N N . TYR A 1 34 ? 14.514 -1.510 0.718 1.00 0.18 33 TYR A N 16
ATOM 8570 C CA . TYR A 1 34 ? 15.237 -0.249 0.854 1.00 0.25 33 TYR A CA 16
ATOM 8571 C C . TYR A 1 34 ? 16.043 -0.237 2.150 1.00 0.28 33 TYR A C 16
ATOM 8572 O O . TYR A 1 34 ? 17.274 -0.218 2.134 1.00 0.33 33 TYR A O 16
ATOM 8599 N N . PRO A 1 2 ? 12.897 6.638 -1.624 1.00 0.81 1 PRO A N 17
ATOM 8600 C CA . PRO A 1 2 ? 12.023 5.952 -0.685 1.00 0.60 1 PRO A CA 17
ATOM 8601 C C . PRO A 1 2 ? 10.688 5.561 -1.324 1.00 0.54 1 PRO A C 17
ATOM 8602 O O . PRO A 1 2 ? 10.104 6.339 -2.086 1.00 0.67 1 PRO A O 17
ATOM 8613 N N . PRO A 1 3 ? 10.183 4.352 -1.022 1.00 0.36 2 PRO A N 17
ATOM 8614 C CA . PRO A 1 3 ? 8.929 3.856 -1.601 1.00 0.33 2 PRO A CA 17
ATOM 8615 C C . PRO A 1 3 ? 7.721 4.676 -1.139 1.00 0.33 2 PRO A C 17
ATOM 8616 O O . PRO A 1 3 ? 7.657 5.115 0.016 1.00 0.36 2 PRO A O 17
ATOM 8627 N N . LYS A 1 4 ? 6.775 4.892 -2.049 1.00 0.42 3 LYS A N 17
ATOM 8628 C CA . LYS A 1 4 ? 5.612 5.732 -1.771 1.00 0.47 3 LYS A CA 17
ATOM 8629 C C . LYS A 1 4 ? 4.619 5.021 -0.852 1.00 0.31 3 LYS A C 17
ATOM 8630 O O . LYS A 1 4 ? 4.354 3.831 -1.014 1.00 0.29 3 LYS A O 17
ATOM 8649 N N . LYS A 1 5 ? 4.078 5.764 0.112 1.00 0.32 4 LYS A N 17
ATOM 8650 C CA . LYS A 1 5 ? 3.094 5.224 1.047 1.00 0.23 4 LYS A CA 17
ATOM 8651 C C . LYS A 1 5 ? 1.675 5.414 0.502 1.00 0.19 4 LYS A C 17
ATOM 8652 O O . LYS A 1 5 ? 1.200 6.547 0.383 1.00 0.24 4 LYS A O 17
ATOM 8671 N N . PRO A 1 6 ? 0.983 4.312 0.158 1.00 0.15 5 PRO A N 17
ATOM 8672 C CA . PRO A 1 6 ? -0.399 4.368 -0.340 1.00 0.18 5 PRO A CA 17
ATOM 8673 C C . PRO A 1 6 ? -1.364 4.970 0.682 1.00 0.22 5 PRO A C 17
ATOM 8674 O O . PRO A 1 6 ? -1.252 4.711 1.884 1.00 0.28 5 PRO A O 17
ATOM 8685 N N . LYS A 1 7 ? -2.311 5.766 0.205 1.00 0.30 6 LYS A N 17
ATOM 8686 C CA . LYS A 1 7 ? -3.297 6.388 1.081 1.00 0.37 6 LYS A CA 17
ATOM 8687 C C . LYS A 1 7 ? -4.537 5.508 1.196 1.00 0.29 6 LYS A C 17
ATOM 8688 O O . LYS A 1 7 ? -4.916 4.821 0.245 1.00 0.32 6 LYS A O 17
ATOM 8707 N N . LYS A 1 8 ? -5.155 5.525 2.369 1.00 0.34 7 LYS A N 17
ATOM 8708 C CA . LYS A 1 8 ? -6.360 4.736 2.620 1.00 0.37 7 LYS A CA 17
ATOM 8709 C C . LYS A 1 8 ? -7.552 5.363 1.903 1.00 0.35 7 LYS A C 17
ATOM 8710 O O . LYS A 1 8 ? -7.798 6.563 2.047 1.00 0.40 7 LYS A O 17
ATOM 8729 N N . PRO A 1 9 ? -8.289 4.569 1.102 1.00 0.34 8 PRO A N 17
ATOM 8730 C CA . PRO A 1 9 ? -9.489 5.048 0.406 1.00 0.43 8 PRO A CA 17
ATOM 8731 C C . PRO A 1 9 ? -10.557 5.528 1.391 1.00 0.56 8 PRO A C 17
ATOM 8732 O O . PRO A 1 9 ? -11.253 4.720 2.009 1.00 0.72 8 PRO A O 17
ATOM 8743 N N . GLY A 1 10 ? -10.668 6.843 1.544 1.00 0.64 9 GLY A N 17
ATOM 8744 C CA . GLY A 1 10 ? -11.598 7.409 2.508 1.00 0.80 9 GLY A CA 17
ATOM 8745 C C . GLY A 1 10 ? -13.040 7.275 2.060 1.00 0.83 9 GLY A C 17
ATOM 8746 O O . GLY A 1 10 ? -13.332 7.368 0.868 1.00 1.14 9 GLY A O 17
ATOM 8768 N N . ALA A 1 12 ? -15.620 2.616 1.091 1.00 0.57 11 ALA A N 17
ATOM 8769 C CA . ALA A 1 12 ? -14.754 2.038 0.080 1.00 0.44 11 ALA A CA 17
ATOM 8770 C C . ALA A 1 12 ? -15.116 0.582 -0.155 1.00 0.39 11 ALA A C 17
ATOM 8771 O O . ALA A 1 12 ? -15.472 -0.140 0.779 1.00 0.44 11 ALA A O 17
ATOM 8778 N N . THR A 1 13 ? -15.015 0.153 -1.398 1.00 0.33 12 THR A N 17
ATOM 8779 C CA . THR A 1 13 ? -15.412 -1.190 -1.775 1.00 0.31 12 THR A CA 17
ATOM 8780 C C . THR A 1 13 ? -14.305 -2.192 -1.446 1.00 0.24 12 THR A C 17
ATOM 8781 O O . THR A 1 13 ? -13.132 -1.816 -1.461 1.00 0.21 12 THR A O 17
ATOM 8792 N N . PRO A 1 14 ? -14.638 -3.456 -1.108 1.00 0.26 13 PRO A N 17
ATOM 8793 C CA . PRO A 1 14 ? -13.632 -4.478 -0.783 1.00 0.26 13 PRO A CA 17
ATOM 8794 C C . PRO A 1 14 ? -12.460 -4.505 -1.765 1.00 0.21 13 PRO A C 17
ATOM 8795 O O . PRO A 1 14 ? -11.314 -4.668 -1.357 1.00 0.20 13 PRO A O 17
ATOM 8806 N N . GLU A 1 15 ? -12.745 -4.317 -3.054 1.00 0.22 14 GLU A N 17
ATOM 8807 C CA . GLU A 1 15 ? -11.698 -4.284 -4.080 1.00 0.24 14 GLU A CA 17
ATOM 8808 C C . GLU A 1 15 ? -10.664 -3.193 -3.780 1.00 0.18 14 GLU A C 17
ATOM 8809 O O . GLU A 1 15 ? -9.461 -3.408 -3.930 1.00 0.18 14 GLU A O 17
ATOM 8821 N N . LYS A 1 16 ? -11.137 -2.034 -3.331 1.00 0.17 15 LYS A N 17
ATOM 8822 C CA . LYS A 1 16 ? -10.253 -0.915 -3.027 1.00 0.18 15 LYS A CA 17
ATOM 8823 C C . LYS A 1 16 ? -9.464 -1.179 -1.753 1.00 0.14 15 LYS A C 17
ATOM 8824 O O . LYS A 1 16 ? -8.316 -0.763 -1.630 1.00 0.17 15 LYS A O 17
ATOM 8843 N N . LEU A 1 17 ? -10.081 -1.874 -0.809 1.00 0.13 16 LEU A N 17
ATOM 8844 C CA . LEU A 1 17 ? -9.400 -2.251 0.419 1.00 0.18 16 LEU A CA 17
ATOM 8845 C C . LEU A 1 17 ? -8.339 -3.299 0.134 1.00 0.15 16 LEU A C 17
ATOM 8846 O O . LEU A 1 17 ? -7.243 -3.246 0.679 1.00 0.17 16 LEU A O 17
ATOM 8862 N N . ALA A 1 18 ? -8.675 -4.248 -0.727 1.00 0.15 17 ALA A N 17
ATOM 8863 C CA . ALA A 1 18 ? -7.739 -5.283 -1.136 1.00 0.18 17 ALA A CA 17
ATOM 8864 C C . ALA A 1 18 ? -6.572 -4.669 -1.896 1.00 0.16 17 ALA A C 17
ATOM 8865 O O . ALA A 1 18 ? -5.426 -5.096 -1.746 1.00 0.18 17 ALA A O 17
ATOM 8872 N N . ALA A 1 19 ? -6.879 -3.668 -2.712 1.00 0.13 18 ALA A N 17
ATOM 8873 C CA . ALA A 1 19 ? -5.862 -2.907 -3.419 1.00 0.15 18 ALA A CA 17
ATOM 8874 C C . ALA A 1 19 ? -4.991 -2.145 -2.434 1.00 0.13 18 ALA A C 17
ATOM 8875 O O . ALA A 1 19 ? -3.772 -2.111 -2.570 1.00 0.16 18 ALA A O 17
ATOM 8882 N N . TYR A 1 20 ? -5.624 -1.542 -1.436 1.00 0.09 19 TYR A N 17
ATOM 8883 C CA . TYR A 1 20 ? -4.900 -0.867 -0.363 1.00 0.10 19 TYR A CA 17
ATOM 8884 C C . TYR A 1 20 ? -3.993 -1.856 0.373 1.00 0.11 19 TYR A C 17
ATOM 8885 O O . TYR A 1 20 ? -2.849 -1.540 0.698 1.00 0.11 19 TYR A O 17
ATOM 8903 N N . GLU A 1 21 ? -4.494 -3.067 0.592 1.00 0.13 20 GLU A N 17
ATOM 8904 C CA . GLU A 1 21 ? -3.727 -4.100 1.281 1.00 0.17 20 GLU A CA 17
ATOM 8905 C C . GLU A 1 21 ? -2.559 -4.580 0.427 1.00 0.17 20 GLU A C 17
ATOM 8906 O O . GLU A 1 21 ? -1.457 -4.780 0.936 1.00 0.18 20 GLU A O 17
ATOM 8918 N N . LYS A 1 22 ? -2.793 -4.760 -0.868 1.00 0.18 21 LYS A N 17
ATOM 8919 C CA . LYS A 1 22 ? -1.746 -5.223 -1.767 1.00 0.21 21 LYS A CA 17
ATOM 8920 C C . LYS A 1 22 ? -0.689 -4.140 -1.978 1.00 0.18 21 LYS A C 17
ATOM 8921 O O . LYS A 1 22 ? 0.506 -4.431 -2.025 1.00 0.17 21 LYS A O 17
ATOM 8940 N N . GLU A 1 23 ? -1.134 -2.896 -2.091 1.00 0.17 22 GLU A N 17
ATOM 8941 C CA . GLU A 1 23 ? -0.218 -1.766 -2.208 1.00 0.16 22 GLU A CA 17
ATOM 8942 C C . GLU A 1 23 ? 0.567 -1.579 -0.917 1.00 0.14 22 GLU A C 17
ATOM 8943 O O . GLU A 1 23 ? 1.735 -1.189 -0.942 1.00 0.14 22 GLU A O 17
ATOM 8955 N N . LEU A 1 24 ? -0.073 -1.863 0.212 1.00 0.14 23 LEU A N 17
ATOM 8956 C CA . LEU A 1 24 ? 0.600 -1.777 1.499 1.00 0.14 23 LEU A CA 17
ATOM 8957 C C . LEU A 1 24 ? 1.620 -2.904 1.639 1.00 0.13 23 LEU A C 17
ATOM 8958 O O . LEU A 1 24 ? 2.706 -2.700 2.176 1.00 0.12 23 LEU A O 17
ATOM 8974 N N . ALA A 1 25 ? 1.265 -4.088 1.147 1.00 0.14 24 ALA A N 17
ATOM 8975 C CA . ALA A 1 25 ? 2.179 -5.218 1.136 1.00 0.15 24 ALA A CA 17
ATOM 8976 C C . ALA A 1 25 ? 3.378 -4.910 0.258 1.00 0.14 24 ALA A C 17
ATOM 8977 O O . ALA A 1 25 ? 4.518 -5.227 0.602 1.00 0.14 24 ALA A O 17
ATOM 8984 N N . ALA A 1 26 ? 3.105 -4.285 -0.879 1.00 0.14 25 ALA A N 17
ATOM 8985 C CA . ALA A 1 26 ? 4.151 -3.843 -1.785 1.00 0.14 25 ALA A CA 17
ATOM 8986 C C . ALA A 1 26 ? 5.036 -2.802 -1.112 1.00 0.11 25 ALA A C 17
ATOM 8987 O O . ALA A 1 26 ? 6.256 -2.826 -1.255 1.00 0.11 25 ALA A O 17
ATOM 8994 N N . TYR A 1 27 ? 4.408 -1.901 -0.366 1.00 0.10 26 TYR A N 17
ATOM 8995 C CA . TYR A 1 27 ? 5.135 -0.893 0.400 1.00 0.10 26 TYR A CA 17
ATOM 8996 C C . TYR A 1 27 ? 6.050 -1.558 1.427 1.00 0.08 26 TYR A C 17
ATOM 8997 O O . TYR A 1 27 ? 7.203 -1.170 1.576 1.00 0.08 26 TYR A O 17
ATOM 9015 N N . GLU A 1 28 ? 5.534 -2.572 2.121 1.00 0.10 27 GLU A N 17
ATOM 9016 C CA . GLU A 1 28 ? 6.326 -3.314 3.100 1.00 0.13 27 GLU A CA 17
ATOM 9017 C C . GLU A 1 28 ? 7.501 -4.022 2.422 1.00 0.12 27 GLU A C 17
ATOM 9018 O O . GLU A 1 28 ? 8.626 -3.982 2.924 1.00 0.13 27 GLU A O 17
ATOM 9030 N N . LYS A 1 29 ? 7.238 -4.652 1.278 1.00 0.13 28 LYS A N 17
ATOM 9031 C CA . LYS A 1 29 ? 8.278 -5.343 0.523 1.00 0.16 28 LYS A CA 17
ATOM 9032 C C . LYS A 1 29 ? 9.362 -4.368 0.060 1.00 0.13 28 LYS A C 17
ATOM 9033 O O . LYS A 1 29 ? 10.552 -4.608 0.268 1.00 0.13 28 LYS A O 17
ATOM 9052 N N . GLU A 1 30 ? 8.944 -3.263 -0.553 1.00 0.12 29 GLU A N 17
ATOM 9053 C CA . GLU A 1 30 ? 9.890 -2.262 -1.049 1.00 0.15 29 GLU A CA 17
ATOM 9054 C C . GLU A 1 30 ? 10.637 -1.593 0.105 1.00 0.12 29 GLU A C 17
ATOM 9055 O O . GLU A 1 30 ? 11.816 -1.256 -0.017 1.00 0.14 29 GLU A O 17
ATOM 9067 N N . LEU A 1 31 ? 9.949 -1.407 1.225 1.00 0.09 30 LEU A N 17
ATOM 9068 C CA . LEU A 1 31 ? 10.553 -0.793 2.403 1.00 0.12 30 LEU A CA 17
ATOM 9069 C C . LEU A 1 31 ? 11.624 -1.706 2.996 1.00 0.13 30 LEU A C 17
ATOM 9070 O O . LEU A 1 31 ? 12.700 -1.243 3.381 1.00 0.17 30 LEU A O 17
ATOM 9086 N N . ALA A 1 32 ? 11.327 -3.000 3.060 1.00 0.12 31 ALA A N 17
ATOM 9087 C CA . ALA A 1 32 ? 12.293 -3.989 3.517 1.00 0.15 31 ALA A CA 17
ATOM 9088 C C . ALA A 1 32 ? 13.470 -4.092 2.550 1.00 0.15 31 ALA A C 17
ATOM 9089 O O . ALA A 1 32 ? 14.623 -4.211 2.968 1.00 0.19 31 ALA A O 17
ATOM 9096 N N . ALA A 1 33 ? 13.169 -4.059 1.256 1.00 0.14 32 ALA A N 17
ATOM 9097 C CA . ALA A 1 33 ? 14.197 -4.056 0.222 1.00 0.18 32 ALA A CA 17
ATOM 9098 C C . ALA A 1 33 ? 15.117 -2.847 0.368 1.00 0.21 32 ALA A C 17
ATOM 9099 O O . ALA A 1 33 ? 16.326 -2.947 0.161 1.00 0.28 32 ALA A O 17
ATOM 9106 N N . TYR A 1 34 ? 14.536 -1.709 0.729 1.00 0.18 33 TYR A N 17
ATOM 9107 C CA . TYR A 1 34 ? 15.305 -0.488 0.939 1.00 0.25 33 TYR A CA 17
ATOM 9108 C C . TYR A 1 34 ? 16.197 -0.633 2.171 1.00 0.28 33 TYR A C 17
ATOM 9109 O O . TYR A 1 34 ? 17.420 -0.695 2.062 1.00 0.33 33 TYR A O 17
ATOM 9136 N N . PRO A 1 2 ? 12.793 6.619 -1.788 1.00 0.81 1 PRO A N 18
ATOM 9137 C CA . PRO A 1 2 ? 12.005 5.858 -0.817 1.00 0.60 1 PRO A CA 18
ATOM 9138 C C . PRO A 1 2 ? 10.620 5.525 -1.374 1.00 0.54 1 PRO A C 18
ATOM 9139 O O . PRO A 1 2 ? 9.998 6.361 -2.033 1.00 0.67 1 PRO A O 18
ATOM 9150 N N . PRO A 1 3 ? 10.117 4.305 -1.125 1.00 0.36 2 PRO A N 18
ATOM 9151 C CA . PRO A 1 3 ? 8.818 3.870 -1.653 1.00 0.33 2 PRO A CA 18
ATOM 9152 C C . PRO A 1 3 ? 7.665 4.692 -1.078 1.00 0.33 2 PRO A C 18
ATOM 9153 O O . PRO A 1 3 ? 7.620 4.960 0.126 1.00 0.36 2 PRO A O 18
ATOM 9164 N N . LYS A 1 4 ? 6.742 5.098 -1.941 1.00 0.42 3 LYS A N 18
ATOM 9165 C CA . LYS A 1 4 ? 5.641 5.963 -1.534 1.00 0.47 3 LYS A CA 18
ATOM 9166 C C . LYS A 1 4 ? 4.576 5.176 -0.773 1.00 0.31 3 LYS A C 18
ATOM 9167 O O . LYS A 1 4 ? 4.206 4.069 -1.164 1.00 0.29 3 LYS A O 18
ATOM 9186 N N . LYS A 1 5 ? 4.097 5.761 0.316 1.00 0.32 4 LYS A N 18
ATOM 9187 C CA . LYS A 1 5 ? 3.074 5.131 1.151 1.00 0.23 4 LYS A CA 18
ATOM 9188 C C . LYS A 1 5 ? 1.703 5.257 0.486 1.00 0.19 4 LYS A C 18
ATOM 9189 O O . LYS A 1 5 ? 1.245 6.369 0.216 1.00 0.24 4 LYS A O 18
ATOM 9208 N N . PRO A 1 6 ? 1.045 4.126 0.179 1.00 0.15 5 PRO A N 18
ATOM 9209 C CA . PRO A 1 6 ? -0.310 4.129 -0.392 1.00 0.18 5 PRO A CA 18
ATOM 9210 C C . PRO A 1 6 ? -1.329 4.784 0.534 1.00 0.22 5 PRO A C 18
ATOM 9211 O O . PRO A 1 6 ? -1.242 4.665 1.758 1.00 0.28 5 PRO A O 18
ATOM 9222 N N . LYS A 1 7 ? -2.296 5.467 -0.062 1.00 0.30 6 LYS A N 18
ATOM 9223 C CA . LYS A 1 7 ? -3.315 6.177 0.698 1.00 0.37 6 LYS A CA 18
ATOM 9224 C C . LYS A 1 7 ? -4.496 5.258 0.997 1.00 0.29 6 LYS A C 18
ATOM 9225 O O . LYS A 1 7 ? -4.821 4.373 0.203 1.00 0.32 6 LYS A O 18
ATOM 9244 N N . LYS A 1 8 ? -5.130 5.470 2.143 1.00 0.34 7 LYS A N 18
ATOM 9245 C CA . LYS A 1 8 ? -6.287 4.672 2.543 1.00 0.37 7 LYS A CA 18
ATOM 9246 C C . LYS A 1 8 ? -7.537 5.185 1.834 1.00 0.35 7 LYS A C 18
ATOM 9247 O O . LYS A 1 8 ? -7.869 6.364 1.944 1.00 0.40 7 LYS A O 18
ATOM 9266 N N . PRO A 1 9 ? -8.224 4.323 1.066 1.00 0.34 8 PRO A N 18
ATOM 9267 C CA . PRO A 1 9 ? -9.459 4.701 0.375 1.00 0.43 8 PRO A CA 18
ATOM 9268 C C . PRO A 1 9 ? -10.573 5.029 1.366 1.00 0.56 8 PRO A C 18
ATOM 9269 O O . PRO A 1 9 ? -11.225 4.131 1.903 1.00 0.72 8 PRO A O 18
ATOM 9280 N N . GLY A 1 10 ? -10.773 6.313 1.625 1.00 0.64 9 GLY A N 18
ATOM 9281 C CA . GLY A 1 10 ? -11.783 6.727 2.579 1.00 0.80 9 GLY A CA 18
ATOM 9282 C C . GLY A 1 10 ? -13.065 7.160 1.895 1.00 0.83 9 GLY A C 18
ATOM 9283 O O . GLY A 1 10 ? -13.037 7.611 0.747 1.00 1.14 9 GLY A O 18
ATOM 9305 N N . ALA A 1 12 ? -15.488 2.829 1.416 1.00 0.57 11 ALA A N 18
ATOM 9306 C CA . ALA A 1 12 ? -14.790 2.203 0.304 1.00 0.44 11 ALA A CA 18
ATOM 9307 C C . ALA A 1 12 ? -15.298 0.790 0.058 1.00 0.39 11 ALA A C 18
ATOM 9308 O O . ALA A 1 12 ? -15.854 0.151 0.953 1.00 0.44 11 ALA A O 18
ATOM 9315 N N . THR A 1 13 ? -15.105 0.309 -1.156 1.00 0.33 12 THR A N 18
ATOM 9316 C CA . THR A 1 13 ? -15.539 -1.025 -1.517 1.00 0.31 12 THR A CA 18
ATOM 9317 C C . THR A 1 13 ? -14.409 -2.030 -1.289 1.00 0.24 12 THR A C 18
ATOM 9318 O O . THR A 1 13 ? -13.243 -1.669 -1.449 1.00 0.21 12 THR A O 18
ATOM 9329 N N . PRO A 1 14 ? -14.718 -3.274 -0.873 1.00 0.26 13 PRO A N 18
ATOM 9330 C CA . PRO A 1 14 ? -13.700 -4.292 -0.567 1.00 0.26 13 PRO A CA 18
ATOM 9331 C C . PRO A 1 14 ? -12.542 -4.340 -1.570 1.00 0.21 13 PRO A C 18
ATOM 9332 O O . PRO A 1 14 ? -11.385 -4.469 -1.170 1.00 0.20 13 PRO A O 18
ATOM 9343 N N . GLU A 1 15 ? -12.849 -4.213 -2.863 1.00 0.22 14 GLU A N 18
ATOM 9344 C CA . GLU A 1 15 ? -11.816 -4.233 -3.907 1.00 0.24 14 GLU A CA 18
ATOM 9345 C C . GLU A 1 15 ? -10.776 -3.127 -3.691 1.00 0.18 14 GLU A C 18
ATOM 9346 O O . GLU A 1 15 ? -9.582 -3.339 -3.900 1.00 0.18 14 GLU A O 18
ATOM 9358 N N . LYS A 1 16 ? -11.228 -1.957 -3.253 1.00 0.17 15 LYS A N 18
ATOM 9359 C CA . LYS A 1 16 ? -10.327 -0.838 -3.003 1.00 0.18 15 LYS A CA 18
ATOM 9360 C C . LYS A 1 16 ? -9.464 -1.121 -1.779 1.00 0.14 15 LYS A C 18
ATOM 9361 O O . LYS A 1 16 ? -8.292 -0.748 -1.729 1.00 0.17 15 LYS A O 18
ATOM 9380 N N . LEU A 1 17 ? -10.049 -1.799 -0.800 1.00 0.13 16 LEU A N 18
ATOM 9381 C CA . LEU A 1 17 ? -9.319 -2.206 0.390 1.00 0.18 16 LEU A CA 18
ATOM 9382 C C . LEU A 1 17 ? -8.305 -3.282 0.037 1.00 0.15 16 LEU A C 18
ATOM 9383 O O . LEU A 1 17 ? -7.222 -3.335 0.607 1.00 0.17 16 LEU A O 18
ATOM 9399 N N . ALA A 1 18 ? -8.672 -4.141 -0.906 1.00 0.15 17 ALA A N 18
ATOM 9400 C CA . ALA A 1 18 ? -7.776 -5.179 -1.393 1.00 0.18 17 ALA A CA 18
ATOM 9401 C C . ALA A 1 18 ? -6.598 -4.554 -2.123 1.00 0.16 17 ALA A C 18
ATOM 9402 O O . ALA A 1 18 ? -5.456 -4.978 -1.958 1.00 0.18 17 ALA A O 18
ATOM 9409 N N . ALA A 1 19 ? -6.887 -3.537 -2.925 1.00 0.13 18 ALA A N 18
ATOM 9410 C CA . ALA A 1 19 ? -5.849 -2.772 -3.595 1.00 0.15 18 ALA A CA 18
ATOM 9411 C C . ALA A 1 19 ? -4.951 -2.097 -2.572 1.00 0.13 18 ALA A C 18
ATOM 9412 O O . ALA A 1 19 ? -3.732 -2.071 -2.721 1.00 0.16 18 ALA A O 18
ATOM 9419 N N . TYR A 1 20 ? -5.565 -1.564 -1.523 1.00 0.09 19 TYR A N 18
ATOM 9420 C CA . TYR A 1 20 ? -4.820 -0.975 -0.415 1.00 0.10 19 TYR A CA 18
ATOM 9421 C C . TYR A 1 20 ? -3.956 -2.033 0.279 1.00 0.11 19 TYR A C 18
ATOM 9422 O O . TYR A 1 20 ? -2.825 -1.752 0.673 1.00 0.11 19 TYR A O 18
ATOM 9440 N N . GLU A 1 21 ? -4.476 -3.254 0.397 1.00 0.13 20 GLU A N 18
ATOM 9441 C CA . GLU A 1 21 ? -3.723 -4.347 1.012 1.00 0.17 20 GLU A CA 18
ATOM 9442 C C . GLU A 1 21 ? -2.525 -4.725 0.152 1.00 0.17 20 GLU A C 18
ATOM 9443 O O . GLU A 1 21 ? -1.416 -4.886 0.665 1.00 0.18 20 GLU A O 18
ATOM 9455 N N . LYS A 1 22 ? -2.742 -4.851 -1.154 1.00 0.18 21 LYS A N 18
ATOM 9456 C CA . LYS A 1 22 ? -1.665 -5.203 -2.070 1.00 0.21 21 LYS A CA 18
ATOM 9457 C C . LYS A 1 22 ? -0.612 -4.103 -2.112 1.00 0.18 21 LYS A C 18
ATOM 9458 O O . LYS A 1 22 ? 0.586 -4.378 -2.071 1.00 0.17 21 LYS A O 18
ATOM 9477 N N . GLU A 1 23 ? -1.064 -2.858 -2.167 1.00 0.17 22 GLU A N 18
ATOM 9478 C CA . GLU A 1 23 ? -0.150 -1.720 -2.166 1.00 0.16 22 GLU A CA 18
ATOM 9479 C C . GLU A 1 23 ? 0.601 -1.622 -0.842 1.00 0.14 22 GLU A C 18
ATOM 9480 O O . GLU A 1 23 ? 1.761 -1.211 -0.810 1.00 0.14 22 GLU A O 18
ATOM 9492 N N . LEU A 1 24 ? -0.055 -1.996 0.249 1.00 0.14 23 LEU A N 18
ATOM 9493 C CA . LEU A 1 24 ? 0.575 -1.942 1.561 1.00 0.14 23 LEU A CA 18
ATOM 9494 C C . LEU A 1 24 ? 1.622 -3.043 1.705 1.00 0.13 23 LEU A C 18
ATOM 9495 O O . LEU A 1 24 ? 2.701 -2.814 2.253 1.00 0.12 23 LEU A O 18
ATOM 9511 N N . ALA A 1 25 ? 1.309 -4.234 1.203 1.00 0.14 24 ALA A N 18
ATOM 9512 C CA . ALA A 1 25 ? 2.258 -5.335 1.214 1.00 0.15 24 ALA A CA 18
ATOM 9513 C C . ALA A 1 25 ? 3.442 -5.004 0.323 1.00 0.14 24 ALA A C 18
ATOM 9514 O O . ALA A 1 25 ? 4.590 -5.302 0.656 1.00 0.14 24 ALA A O 18
ATOM 9521 N N . ALA A 1 26 ? 3.145 -4.373 -0.809 1.00 0.14 25 ALA A N 18
ATOM 9522 C CA . ALA A 1 26 ? 4.173 -3.890 -1.719 1.00 0.14 25 ALA A CA 18
ATOM 9523 C C . ALA A 1 26 ? 5.044 -2.842 -1.040 1.00 0.11 25 ALA A C 18
ATOM 9524 O O . ALA A 1 26 ? 6.258 -2.806 -1.236 1.00 0.11 25 ALA A O 18
ATOM 9531 N N . TYR A 1 27 ? 4.409 -1.989 -0.244 1.00 0.10 26 TYR A N 18
ATOM 9532 C CA . TYR A 1 27 ? 5.125 -0.970 0.516 1.00 0.10 26 TYR A CA 18
ATOM 9533 C C . TYR A 1 27 ? 6.062 -1.615 1.528 1.00 0.08 26 TYR A C 18
ATOM 9534 O O . TYR A 1 27 ? 7.215 -1.220 1.637 1.00 0.08 26 TYR A O 18
ATOM 9552 N N . GLU A 1 28 ? 5.571 -2.614 2.253 1.00 0.10 27 GLU A N 18
ATOM 9553 C CA . GLU A 1 28 ? 6.404 -3.325 3.221 1.00 0.13 27 GLU A CA 18
ATOM 9554 C C . GLU A 1 28 ? 7.555 -4.050 2.517 1.00 0.12 27 GLU A C 18
ATOM 9555 O O . GLU A 1 28 ? 8.700 -3.987 2.964 1.00 0.13 27 GLU A O 18
ATOM 9567 N N . LYS A 1 29 ? 7.244 -4.720 1.407 1.00 0.13 28 LYS A N 18
ATOM 9568 C CA . LYS A 1 29 ? 8.249 -5.422 0.615 1.00 0.16 28 LYS A CA 18
ATOM 9569 C C . LYS A 1 29 ? 9.343 -4.462 0.148 1.00 0.13 28 LYS A C 18
ATOM 9570 O O . LYS A 1 29 ? 10.536 -4.718 0.349 1.00 0.13 28 LYS A O 18
ATOM 9589 N N . GLU A 1 30 ? 8.933 -3.349 -0.450 1.00 0.12 29 GLU A N 18
ATOM 9590 C CA . GLU A 1 30 ? 9.882 -2.365 -0.969 1.00 0.15 29 GLU A CA 18
ATOM 9591 C C . GLU A 1 30 ? 10.610 -1.623 0.150 1.00 0.12 29 GLU A C 18
ATOM 9592 O O . GLU A 1 30 ? 11.777 -1.260 -0.003 1.00 0.14 29 GLU A O 18
ATOM 9604 N N . LEU A 1 31 ? 9.930 -1.399 1.267 1.00 0.09 30 LEU A N 18
ATOM 9605 C CA . LEU A 1 31 ? 10.533 -0.697 2.395 1.00 0.12 30 LEU A CA 18
ATOM 9606 C C . LEU A 1 31 ? 11.637 -1.545 3.009 1.00 0.13 30 LEU A C 18
ATOM 9607 O O . LEU A 1 31 ? 12.722 -1.041 3.309 1.00 0.17 30 LEU A O 18
ATOM 9623 N N . ALA A 1 32 ? 11.364 -2.834 3.181 1.00 0.12 31 ALA A N 18
ATOM 9624 C CA . ALA A 1 32 ? 12.365 -3.768 3.663 1.00 0.15 31 ALA A CA 18
ATOM 9625 C C . ALA A 1 32 ? 13.516 -3.881 2.671 1.00 0.15 31 ALA A C 18
ATOM 9626 O O . ALA A 1 32 ? 14.685 -3.867 3.060 1.00 0.19 31 ALA A O 18
ATOM 9633 N N . ALA A 1 33 ? 13.175 -3.987 1.388 1.00 0.14 32 ALA A N 18
ATOM 9634 C CA . ALA A 1 33 ? 14.172 -4.043 0.325 1.00 0.18 32 ALA A CA 18
ATOM 9635 C C . ALA A 1 33 ? 15.055 -2.797 0.318 1.00 0.21 32 ALA A C 18
ATOM 9636 O O . ALA A 1 33 ? 16.248 -2.873 0.020 1.00 0.28 32 ALA A O 18
ATOM 9643 N N . TYR A 1 34 ? 14.466 -1.656 0.652 1.00 0.18 33 TYR A N 18
ATOM 9644 C CA . TYR A 1 34 ? 15.204 -0.401 0.703 1.00 0.25 33 TYR A CA 18
ATOM 9645 C C . TYR A 1 34 ? 16.088 -0.367 1.946 1.00 0.28 33 TYR A C 18
ATOM 9646 O O . TYR A 1 34 ? 17.315 -0.415 1.855 1.00 0.33 33 TYR A O 18
ATOM 9673 N N . PRO A 1 2 ? 13.010 5.704 -2.836 1.00 0.81 1 PRO A N 19
ATOM 9674 C CA . PRO A 1 2 ? 12.205 5.501 -1.623 1.00 0.60 1 PRO A CA 19
ATOM 9675 C C . PRO A 1 2 ? 10.736 5.223 -1.947 1.00 0.54 1 PRO A C 19
ATOM 9676 O O . PRO A 1 2 ? 10.139 5.904 -2.786 1.00 0.67 1 PRO A O 19
ATOM 9687 N N . PRO A 1 3 ? 10.134 4.216 -1.295 1.00 0.36 2 PRO A N 19
ATOM 9688 C CA . PRO A 1 3 ? 8.747 3.835 -1.553 1.00 0.33 2 PRO A CA 19
ATOM 9689 C C . PRO A 1 3 ? 7.756 4.808 -0.924 1.00 0.33 2 PRO A C 19
ATOM 9690 O O . PRO A 1 3 ? 7.954 5.274 0.199 1.00 0.36 2 PRO A O 19
ATOM 9701 N N . LYS A 1 4 ? 6.694 5.116 -1.650 1.00 0.42 3 LYS A N 19
ATOM 9702 C CA . LYS A 1 4 ? 5.674 6.028 -1.151 1.00 0.47 3 LYS A CA 19
ATOM 9703 C C . LYS A 1 4 ? 4.534 5.257 -0.506 1.00 0.31 3 LYS A C 19
ATOM 9704 O O . LYS A 1 4 ? 4.111 4.212 -1.011 1.00 0.29 3 LYS A O 19
ATOM 9723 N N . LYS A 1 5 ? 4.057 5.778 0.615 1.00 0.32 4 LYS A N 19
ATOM 9724 C CA . LYS A 1 5 ? 2.944 5.175 1.345 1.00 0.23 4 LYS A CA 19
ATOM 9725 C C . LYS A 1 5 ? 1.658 5.281 0.526 1.00 0.19 4 LYS A C 19
ATOM 9726 O O . LYS A 1 5 ? 1.252 6.384 0.164 1.00 0.24 4 LYS A O 19
ATOM 9745 N N . PRO A 1 6 ? 1.008 4.144 0.210 1.00 0.15 5 PRO A N 19
ATOM 9746 C CA . PRO A 1 6 ? -0.292 4.151 -0.474 1.00 0.18 5 PRO A CA 19
ATOM 9747 C C . PRO A 1 6 ? -1.314 4.991 0.283 1.00 0.22 5 PRO A C 19
ATOM 9748 O O . PRO A 1 6 ? -1.282 5.062 1.515 1.00 0.28 5 PRO A O 19
ATOM 9759 N N . LYS A 1 7 ? -2.211 5.634 -0.447 1.00 0.30 6 LYS A N 19
ATOM 9760 C CA . LYS A 1 7 ? -3.161 6.552 0.163 1.00 0.37 6 LYS A CA 19
ATOM 9761 C C . LYS A 1 7 ? -4.457 5.831 0.521 1.00 0.29 6 LYS A C 19
ATOM 9762 O O . LYS A 1 7 ? -4.985 5.047 -0.270 1.00 0.32 6 LYS A O 19
ATOM 9781 N N . LYS A 1 8 ? -4.951 6.100 1.725 1.00 0.34 7 LYS A N 19
ATOM 9782 C CA . LYS A 1 8 ? -6.175 5.472 2.229 1.00 0.37 7 LYS A CA 19
ATOM 9783 C C . LYS A 1 8 ? -7.381 5.932 1.414 1.00 0.35 7 LYS A C 19
ATOM 9784 O O . LYS A 1 8 ? -7.672 7.128 1.361 1.00 0.40 7 LYS A O 19
ATOM 9803 N N . PRO A 1 9 ? -8.089 4.995 0.750 1.00 0.34 8 PRO A N 19
ATOM 9804 C CA . PRO A 1 9 ? -9.299 5.319 -0.011 1.00 0.43 8 PRO A CA 19
ATOM 9805 C C . PRO A 1 9 ? -10.446 5.749 0.906 1.00 0.56 8 PRO A C 19
ATOM 9806 O O . PRO A 1 9 ? -11.280 4.933 1.299 1.00 0.72 8 PRO A O 19
ATOM 9817 N N . GLY A 1 10 ? -10.471 7.027 1.255 1.00 0.64 9 GLY A N 19
ATOM 9818 C CA . GLY A 1 10 ? -11.499 7.537 2.148 1.00 0.80 9 GLY A CA 19
ATOM 9819 C C . GLY A 1 10 ? -12.793 7.845 1.418 1.00 0.83 9 GLY A C 19
ATOM 9820 O O . GLY A 1 10 ? -12.771 8.343 0.291 1.00 1.14 9 GLY A O 19
ATOM 9842 N N . ALA A 1 12 ? -14.935 3.061 1.166 1.00 0.57 11 ALA A N 19
ATOM 9843 C CA . ALA A 1 12 ? -14.167 2.351 0.161 1.00 0.44 11 ALA A CA 19
ATOM 9844 C C . ALA A 1 12 ? -14.744 0.967 -0.083 1.00 0.39 11 ALA A C 19
ATOM 9845 O O . ALA A 1 12 ? -15.214 0.310 0.846 1.00 0.44 11 ALA A O 19
ATOM 9852 N N . THR A 1 13 ? -14.703 0.530 -1.329 1.00 0.33 12 THR A N 19
ATOM 9853 C CA . THR A 1 13 ? -15.241 -0.766 -1.706 1.00 0.31 12 THR A CA 19
ATOM 9854 C C . THR A 1 13 ? -14.235 -1.880 -1.401 1.00 0.24 12 THR A C 19
ATOM 9855 O O . THR A 1 13 ? -13.032 -1.612 -1.369 1.00 0.21 12 THR A O 19
ATOM 9866 N N . PRO A 1 14 ? -14.686 -3.122 -1.140 1.00 0.26 13 PRO A N 19
ATOM 9867 C CA . PRO A 1 14 ? -13.783 -4.238 -0.826 1.00 0.26 13 PRO A CA 19
ATOM 9868 C C . PRO A 1 14 ? -12.578 -4.341 -1.773 1.00 0.21 13 PRO A C 19
ATOM 9869 O O . PRO A 1 14 ? -11.461 -4.603 -1.325 1.00 0.20 13 PRO A O 19
ATOM 9880 N N . GLU A 1 15 ? -12.802 -4.122 -3.068 1.00 0.22 14 GLU A N 19
ATOM 9881 C CA . GLU A 1 15 ? -11.718 -4.170 -4.053 1.00 0.24 14 GLU A CA 19
ATOM 9882 C C . GLU A 1 15 ? -10.652 -3.122 -3.723 1.00 0.18 14 GLU A C 19
ATOM 9883 O O . GLU A 1 15 ? -9.459 -3.397 -3.800 1.00 0.18 14 GLU A O 19
ATOM 9895 N N . LYS A 1 16 ? -11.087 -1.935 -3.323 1.00 0.17 15 LYS A N 19
ATOM 9896 C CA . LYS A 1 16 ? -10.163 -0.862 -2.971 1.00 0.18 15 LYS A CA 19
ATOM 9897 C C . LYS A 1 16 ? -9.407 -1.190 -1.689 1.00 0.14 15 LYS A C 19
ATOM 9898 O O . LYS A 1 16 ? -8.250 -0.813 -1.532 1.00 0.17 15 LYS A O 19
ATOM 9917 N N . LEU A 1 17 ? -10.065 -1.893 -0.775 1.00 0.13 16 LEU A N 19
ATOM 9918 C CA . LEU A 1 17 ? -9.416 -2.351 0.447 1.00 0.18 16 LEU A CA 19
ATOM 9919 C C . LEU A 1 17 ? -8.376 -3.407 0.118 1.00 0.15 16 LEU A C 19
ATOM 9920 O O . LEU A 1 17 ? -7.284 -3.419 0.683 1.00 0.17 16 LEU A O 19
ATOM 9936 N N . ALA A 1 18 ? -8.728 -4.285 -0.806 1.00 0.15 17 ALA A N 19
ATOM 9937 C CA . ALA A 1 18 ? -7.825 -5.329 -1.265 1.00 0.18 17 ALA A CA 19
ATOM 9938 C C . ALA A 1 18 ? -6.630 -4.723 -1.988 1.00 0.16 17 ALA A C 19
ATOM 9939 O O . ALA A 1 18 ? -5.497 -5.192 -1.849 1.00 0.18 17 ALA A O 19
ATOM 9946 N N . ALA A 1 19 ? -6.895 -3.684 -2.766 1.00 0.13 18 ALA A N 19
ATOM 9947 C CA . ALA A 1 19 ? -5.850 -2.945 -3.450 1.00 0.15 18 ALA A CA 19
ATOM 9948 C C . ALA A 1 19 ? -4.959 -2.240 -2.442 1.00 0.13 18 ALA A C 19
ATOM 9949 O O . ALA A 1 19 ? -3.738 -2.235 -2.576 1.00 0.16 18 ALA A O 19
ATOM 9956 N N . TYR A 1 20 ? -5.584 -1.659 -1.425 1.00 0.09 19 TYR A N 19
ATOM 9957 C CA . TYR A 1 20 ? -4.858 -1.031 -0.330 1.00 0.10 19 TYR A CA 19
ATOM 9958 C C . TYR A 1 20 ? -3.991 -2.063 0.402 1.00 0.11 19 TYR A C 19
ATOM 9959 O O . TYR A 1 20 ? -2.873 -1.759 0.812 1.00 0.11 19 TYR A O 19
ATOM 9977 N N . GLU A 1 21 ? -4.500 -3.289 0.541 1.00 0.13 20 GLU A N 19
ATOM 9978 C CA . GLU A 1 21 ? -3.728 -4.370 1.164 1.00 0.17 20 GLU A CA 19
ATOM 9979 C C . GLU A 1 21 ? -2.539 -4.758 0.293 1.00 0.17 20 GLU A C 19
ATOM 9980 O O . GLU A 1 21 ? -1.424 -4.898 0.787 1.00 0.18 20 GLU A O 19
ATOM 9992 N N . LYS A 1 22 ? -2.776 -4.922 -1.005 1.00 0.18 21 LYS A N 19
ATOM 9993 C CA . LYS A 1 22 ? -1.714 -5.292 -1.930 1.00 0.21 21 LYS A CA 19
ATOM 9994 C C . LYS A 1 22 ? -0.656 -4.196 -2.006 1.00 0.18 21 LYS A C 19
ATOM 9995 O O . LYS A 1 22 ? 0.542 -4.479 -2.071 1.00 0.17 21 LYS A O 19
ATOM 10014 N N . GLU A 1 23 ? -1.102 -2.947 -1.984 1.00 0.17 22 GLU A N 19
ATOM 10015 C CA . GLU A 1 23 ? -0.184 -1.815 -2.002 1.00 0.16 22 GLU A CA 19
ATOM 10016 C C . GLU A 1 23 ? 0.557 -1.698 -0.678 1.00 0.14 22 GLU A C 19
ATOM 10017 O O . GLU A 1 23 ? 1.710 -1.279 -0.644 1.00 0.14 22 GLU A O 19
ATOM 10029 N N . LEU A 1 24 ? -0.105 -2.059 0.414 1.00 0.14 23 LEU A N 19
ATOM 10030 C CA . LEU A 1 24 ? 0.543 -2.050 1.716 1.00 0.14 23 LEU A CA 19
ATOM 10031 C C . LEU A 1 24 ? 1.607 -3.144 1.783 1.00 0.13 23 LEU A C 19
ATOM 10032 O O . LEU A 1 24 ? 2.687 -2.938 2.337 1.00 0.12 23 LEU A O 19
ATOM 10048 N N . ALA A 1 25 ? 1.302 -4.300 1.200 1.00 0.14 24 ALA A N 19
ATOM 10049 C CA . ALA A 1 25 ? 2.262 -5.386 1.107 1.00 0.15 24 ALA A CA 19
ATOM 10050 C C . ALA A 1 25 ? 3.429 -4.972 0.224 1.00 0.14 24 ALA A C 19
ATOM 10051 O O . ALA A 1 25 ? 4.588 -5.270 0.517 1.00 0.14 24 ALA A O 19
ATOM 10058 N N . ALA A 1 26 ? 3.107 -4.273 -0.856 1.00 0.14 25 ALA A N 19
ATOM 10059 C CA . ALA A 1 26 ? 4.116 -3.726 -1.747 1.00 0.14 25 ALA A CA 19
ATOM 10060 C C . ALA A 1 26 ? 4.988 -2.717 -1.010 1.00 0.11 25 ALA A C 19
ATOM 10061 O O . ALA A 1 26 ? 6.197 -2.662 -1.219 1.00 0.11 25 ALA A O 19
ATOM 10068 N N . TYR A 1 27 ? 4.360 -1.926 -0.147 1.00 0.10 26 TYR A N 19
ATOM 10069 C CA . TYR A 1 27 ? 5.073 -0.959 0.684 1.00 0.10 26 TYR A CA 19
ATOM 10070 C C . TYR A 1 27 ? 6.021 -1.666 1.648 1.00 0.08 26 TYR A C 19
ATOM 10071 O O . TYR A 1 27 ? 7.169 -1.258 1.796 1.00 0.08 26 TYR A O 19
ATOM 10089 N N . GLU A 1 28 ? 5.544 -2.729 2.291 1.00 0.10 27 GLU A N 19
ATOM 10090 C CA . GLU A 1 28 ? 6.377 -3.508 3.206 1.00 0.13 27 GLU A CA 19
ATOM 10091 C C . GLU A 1 28 ? 7.565 -4.117 2.460 1.00 0.12 27 GLU A C 19
ATOM 10092 O O . GLU A 1 28 ? 8.706 -4.043 2.924 1.00 0.13 27 GLU A O 19
ATOM 10104 N N . LYS A 1 29 ? 7.289 -4.719 1.305 1.00 0.13 28 LYS A N 19
ATOM 10105 C CA . LYS A 1 29 ? 8.329 -5.323 0.481 1.00 0.16 28 LYS A CA 19
ATOM 10106 C C . LYS A 1 29 ? 9.359 -4.281 0.044 1.00 0.13 28 LYS A C 19
ATOM 10107 O O . LYS A 1 29 ? 10.559 -4.473 0.232 1.00 0.13 28 LYS A O 19
ATOM 10126 N N . GLU A 1 30 ? 8.883 -3.172 -0.516 1.00 0.12 29 GLU A N 19
ATOM 10127 C CA . GLU A 1 30 ? 9.773 -2.112 -0.997 1.00 0.15 29 GLU A CA 19
ATOM 10128 C C . GLU A 1 30 ? 10.568 -1.489 0.147 1.00 0.12 29 GLU A C 19
ATOM 10129 O O . GLU A 1 30 ? 11.751 -1.177 -0.008 1.00 0.14 29 GLU A O 19
ATOM 10141 N N . LEU A 1 31 ? 9.919 -1.314 1.292 1.00 0.09 30 LEU A N 19
ATOM 10142 C CA . LEU A 1 31 ? 10.559 -0.691 2.446 1.00 0.12 30 LEU A CA 19
ATOM 10143 C C . LEU A 1 31 ? 11.667 -1.583 2.995 1.00 0.13 30 LEU A C 19
ATOM 10144 O O . LEU A 1 31 ? 12.765 -1.108 3.293 1.00 0.17 30 LEU A O 19
ATOM 10160 N N . ALA A 1 32 ? 11.384 -2.877 3.114 1.00 0.12 31 ALA A N 19
ATOM 10161 C CA . ALA A 1 32 ? 12.382 -3.837 3.553 1.00 0.15 31 ALA A CA 19
ATOM 10162 C C . ALA A 1 32 ? 13.530 -3.924 2.552 1.00 0.15 31 ALA A C 19
ATOM 10163 O O . ALA A 1 32 ? 14.701 -3.929 2.937 1.00 0.19 31 ALA A O 19
ATOM 10170 N N . ALA A 1 33 ? 13.182 -3.985 1.268 1.00 0.14 32 ALA A N 19
ATOM 10171 C CA . ALA A 1 33 ? 14.170 -4.037 0.197 1.00 0.18 32 ALA A CA 19
ATOM 10172 C C . ALA A 1 33 ? 15.060 -2.797 0.194 1.00 0.21 32 ALA A C 19
ATOM 10173 O O . ALA A 1 33 ? 16.243 -2.873 -0.139 1.00 0.28 32 ALA A O 19
ATOM 10180 N N . TYR A 1 34 ? 14.488 -1.657 0.560 1.00 0.18 33 TYR A N 19
ATOM 10181 C CA . TYR A 1 34 ? 15.246 -0.415 0.630 1.00 0.25 33 TYR A CA 19
ATOM 10182 C C . TYR A 1 34 ? 16.163 -0.429 1.851 1.00 0.28 33 TYR A C 19
ATOM 10183 O O . TYR A 1 34 ? 17.388 -0.427 1.725 1.00 0.33 33 TYR A O 19
ATOM 10210 N N . PRO A 1 2 ? 12.640 5.384 -3.564 1.00 0.81 1 PRO A N 20
ATOM 10211 C CA . PRO A 1 2 ? 11.860 5.283 -2.333 1.00 0.60 1 PRO A CA 20
ATOM 10212 C C . PRO A 1 2 ? 10.431 4.815 -2.601 1.00 0.54 1 PRO A C 20
ATOM 10213 O O . PRO A 1 2 ? 9.778 5.297 -3.530 1.00 0.67 1 PRO A O 20
ATOM 10224 N N . PRO A 1 3 ? 9.925 3.868 -1.798 1.00 0.36 2 PRO A N 20
ATOM 10225 C CA . PRO A 1 3 ? 8.574 3.343 -1.977 1.00 0.33 2 PRO A CA 20
ATOM 10226 C C . PRO A 1 3 ? 7.514 4.358 -1.560 1.00 0.33 2 PRO A C 20
ATOM 10227 O O . PRO A 1 3 ? 7.696 5.093 -0.585 1.00 0.36 2 PRO A O 20
ATOM 10238 N N . LYS A 1 4 ? 6.418 4.407 -2.302 1.00 0.42 3 LYS A N 20
ATOM 10239 C CA . LYS A 1 4 ? 5.349 5.352 -2.009 1.00 0.47 3 LYS A CA 20
ATOM 10240 C C . LYS A 1 4 ? 4.376 4.765 -0.993 1.00 0.31 3 LYS A C 20
ATOM 10241 O O . LYS A 1 4 ? 4.076 3.570 -1.026 1.00 0.29 3 LYS A O 20
ATOM 10260 N N . LYS A 1 5 ? 3.902 5.612 -0.089 1.00 0.32 4 LYS A N 20
ATOM 10261 C CA . LYS A 1 5 ? 2.947 5.199 0.935 1.00 0.23 4 LYS A CA 20
ATOM 10262 C C . LYS A 1 5 ? 1.526 5.280 0.374 1.00 0.19 4 LYS A C 20
ATOM 10263 O O . LYS A 1 5 ? 1.029 6.376 0.096 1.00 0.24 4 LYS A O 20
ATOM 10282 N N . PRO A 1 6 ? 0.857 4.130 0.181 1.00 0.15 5 PRO A N 20
ATOM 10283 C CA . PRO A 1 6 ? -0.503 4.089 -0.372 1.00 0.18 5 PRO A CA 20
ATOM 10284 C C . PRO A 1 6 ? -1.500 4.853 0.488 1.00 0.22 5 PRO A C 20
ATOM 10285 O O . PRO A 1 6 ? -1.450 4.792 1.714 1.00 0.28 5 PRO A O 20
ATOM 10296 N N . LYS A 1 7 ? -2.407 5.565 -0.159 1.00 0.30 6 LYS A N 20
ATOM 10297 C CA . LYS A 1 7 ? -3.364 6.400 0.548 1.00 0.37 6 LYS A CA 20
ATOM 10298 C C . LYS A 1 7 ? -4.587 5.586 0.954 1.00 0.29 6 LYS A C 20
ATOM 10299 O O . LYS A 1 7 ? -5.066 4.747 0.188 1.00 0.32 6 LYS A O 20
ATOM 10318 N N . LYS A 1 8 ? -5.064 5.830 2.170 1.00 0.34 7 LYS A N 20
ATOM 10319 C CA . LYS A 1 8 ? -6.261 5.164 2.689 1.00 0.37 7 LYS A CA 20
ATOM 10320 C C . LYS A 1 8 ? -7.483 5.568 1.869 1.00 0.35 7 LYS A C 20
ATOM 10321 O O . LYS A 1 8 ? -7.883 6.729 1.890 1.00 0.40 7 LYS A O 20
ATOM 10340 N N . PRO A 1 9 ? -8.089 4.624 1.128 1.00 0.34 8 PRO A N 20
ATOM 10341 C CA . PRO A 1 9 ? -9.270 4.923 0.325 1.00 0.43 8 PRO A CA 20
ATOM 10342 C C . PRO A 1 9 ? -10.466 5.256 1.214 1.00 0.56 8 PRO A C 20
ATOM 10343 O O . PRO A 1 9 ? -10.989 4.390 1.922 1.00 0.72 8 PRO A O 20
ATOM 10354 N N . GLY A 1 10 ? -10.867 6.518 1.208 1.00 0.64 9 GLY A N 20
ATOM 10355 C CA . GLY A 1 10 ? -11.972 6.950 2.039 1.00 0.80 9 GLY A CA 20
ATOM 10356 C C . GLY A 1 10 ? -13.200 7.268 1.219 1.00 0.83 9 GLY A C 20
ATOM 10357 O O . GLY A 1 10 ? -13.153 7.238 -0.013 1.00 1.14 9 GLY A O 20
ATOM 10379 N N . ALA A 1 12 ? -15.493 2.887 1.213 1.00 0.57 11 ALA A N 20
ATOM 10380 C CA . ALA A 1 12 ? -14.524 2.101 0.475 1.00 0.44 11 ALA A CA 20
ATOM 10381 C C . ALA A 1 12 ? -15.074 0.715 0.162 1.00 0.39 11 ALA A C 20
ATOM 10382 O O . ALA A 1 12 ? -15.613 0.033 1.038 1.00 0.44 11 ALA A O 20
A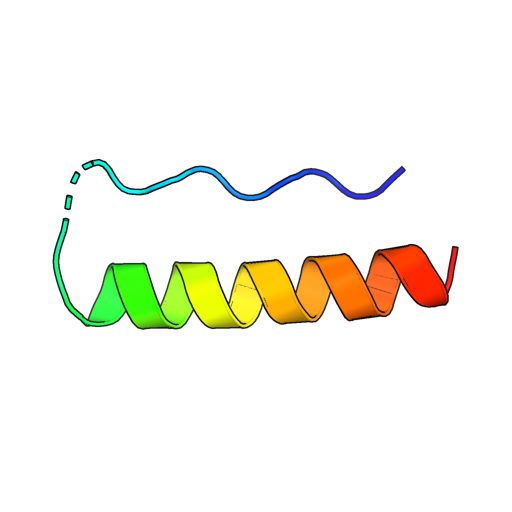TOM 10389 N N . THR A 1 13 ? -14.941 0.311 -1.089 1.00 0.33 12 THR A N 20
ATOM 10390 C CA . THR A 1 13 ? -15.400 -0.993 -1.531 1.00 0.31 12 THR A CA 20
ATOM 10391 C C . THR A 1 13 ? -14.316 -2.048 -1.296 1.00 0.24 12 THR A C 20
ATOM 10392 O O . THR A 1 13 ? -13.137 -1.693 -1.222 1.00 0.21 12 THR A O 20
ATOM 10403 N N . PRO A 1 14 ? -14.674 -3.338 -1.143 1.00 0.26 13 PRO A N 20
ATOM 10404 C CA . PRO A 1 14 ? -13.687 -4.409 -0.931 1.00 0.26 13 PRO A CA 20
ATOM 10405 C C . PRO A 1 14 ? -12.501 -4.346 -1.903 1.00 0.21 13 PRO A C 20
ATOM 10406 O O . PRO A 1 14 ? -11.365 -4.581 -1.504 1.00 0.20 13 PRO A O 20
ATOM 10417 N N . GLU A 1 15 ? -12.763 -4.006 -3.168 1.00 0.22 14 GLU A N 20
ATOM 10418 C CA . GLU A 1 15 ? -11.699 -3.891 -4.172 1.00 0.24 14 GLU A CA 20
ATOM 10419 C C . GLU A 1 15 ? -10.665 -2.840 -3.743 1.00 0.18 14 GLU A C 20
ATOM 10420 O O . GLU A 1 15 ? -9.459 -3.063 -3.844 1.00 0.18 14 GLU A O 20
ATOM 10432 N N . LYS A 1 16 ? -11.148 -1.708 -3.243 1.00 0.17 15 LYS A N 20
ATOM 10433 C CA . LYS A 1 16 ? -10.272 -0.639 -2.768 1.00 0.18 15 LYS A CA 20
ATOM 10434 C C . LYS A 1 16 ? -9.439 -1.110 -1.582 1.00 0.14 15 LYS A C 20
ATOM 10435 O O . LYS A 1 16 ? -8.279 -0.722 -1.436 1.00 0.17 15 LYS A O 20
ATOM 10454 N N . LEU A 1 17 ? -10.035 -1.943 -0.739 1.00 0.13 16 LEU A N 20
ATOM 10455 C CA . LEU A 1 17 ? -9.342 -2.491 0.418 1.00 0.18 16 LEU A CA 20
ATOM 10456 C C . LEU A 1 17 ? -8.302 -3.508 -0.010 1.00 0.15 16 LEU A C 20
ATOM 10457 O O . LEU A 1 17 ? -7.201 -3.543 0.528 1.00 0.17 16 LEU A O 20
ATOM 10473 N N . ALA A 1 18 ? -8.662 -4.335 -0.978 1.00 0.15 17 ALA A N 20
ATOM 10474 C CA . ALA A 1 18 ? -7.745 -5.323 -1.524 1.00 0.18 17 ALA A CA 20
ATOM 10475 C C . ALA A 1 18 ? -6.547 -4.636 -2.162 1.00 0.16 17 ALA A C 20
ATOM 10476 O O . ALA A 1 18 ? -5.407 -5.088 -2.025 1.00 0.18 17 ALA A O 20
ATOM 10483 N N . ALA A 1 19 ? -6.820 -3.538 -2.856 1.00 0.13 18 ALA A N 20
ATOM 10484 C CA . ALA A 1 19 ? -5.780 -2.724 -3.459 1.00 0.15 18 ALA A CA 20
ATOM 10485 C C . ALA A 1 19 ? -4.918 -2.079 -2.387 1.00 0.13 18 ALA A C 20
ATOM 10486 O O . ALA A 1 19 ? -3.695 -2.066 -2.487 1.00 0.16 18 ALA A O 20
ATOM 10493 N N . TYR A 1 20 ? -5.567 -1.556 -1.355 1.00 0.09 19 TYR A N 20
ATOM 10494 C CA . TYR A 1 20 ? -4.863 -0.955 -0.227 1.00 0.10 19 TYR A CA 20
ATOM 10495 C C . TYR A 1 20 ? -3.967 -1.985 0.462 1.00 0.11 19 TYR A C 20
ATOM 10496 O O . TYR A 1 20 ? -2.842 -1.676 0.853 1.00 0.11 19 TYR A O 20
ATOM 10514 N N . GLU A 1 21 ? -4.454 -3.214 0.575 1.00 0.13 20 GLU A N 20
ATOM 10515 C CA . GLU A 1 21 ? -3.680 -4.284 1.192 1.00 0.17 20 GLU A CA 20
ATOM 10516 C C . GLU A 1 21 ? -2.526 -4.718 0.301 1.00 0.17 20 GLU A C 20
ATOM 10517 O O . GLU A 1 21 ? -1.429 -4.986 0.795 1.00 0.18 20 GLU A O 20
ATOM 10529 N N . LYS A 1 22 ? -2.764 -4.781 -1.006 1.00 0.18 21 LYS A N 20
ATOM 10530 C CA . LYS A 1 22 ? -1.708 -5.130 -1.942 1.00 0.21 21 LYS A CA 20
ATOM 10531 C C . LYS A 1 22 ? -0.629 -4.056 -1.946 1.00 0.18 21 LYS A C 20
ATOM 10532 O O . LYS A 1 22 ? 0.561 -4.364 -1.921 1.00 0.17 21 LYS A O 20
ATOM 10551 N N . GLU A 1 23 ? -1.047 -2.797 -1.960 1.00 0.17 22 GLU A N 20
ATOM 10552 C CA . GLU A 1 23 ? -0.102 -1.690 -1.956 1.00 0.16 22 GLU A CA 20
ATOM 10553 C C . GLU A 1 23 ? 0.629 -1.611 -0.626 1.00 0.14 22 GLU A C 20
ATOM 10554 O O . GLU A 1 23 ? 1.791 -1.224 -0.580 1.00 0.14 22 GLU A O 20
ATOM 10566 N N . LEU A 1 24 ? -0.050 -1.972 0.457 1.00 0.14 23 LEU A N 20
ATOM 10567 C CA . LEU A 1 24 ? 0.588 -1.990 1.764 1.00 0.14 23 LEU A CA 20
ATOM 10568 C C . LEU A 1 24 ? 1.628 -3.103 1.833 1.00 0.13 23 LEU A C 20
ATOM 10569 O O . LEU A 1 24 ? 2.719 -2.912 2.369 1.00 0.12 23 LEU A O 20
ATOM 10585 N N . ALA A 1 25 ? 1.294 -4.262 1.274 1.00 0.14 24 ALA A N 20
ATOM 10586 C CA . ALA A 1 25 ? 2.219 -5.377 1.221 1.00 0.15 24 ALA A CA 20
ATOM 10587 C C . ALA A 1 25 ? 3.417 -5.021 0.356 1.00 0.14 24 ALA A C 20
ATOM 10588 O O . ALA A 1 25 ? 4.563 -5.306 0.706 1.00 0.14 24 ALA A O 20
ATOM 10595 N N . ALA A 1 26 ? 3.135 -4.383 -0.770 1.00 0.14 25 ALA A N 20
ATOM 10596 C CA . ALA A 1 26 ? 4.178 -3.911 -1.666 1.00 0.14 25 ALA A CA 20
ATOM 10597 C C . ALA A 1 26 ? 5.038 -2.858 -0.980 1.00 0.11 25 ALA A C 20
ATOM 10598 O O . ALA A 1 26 ? 6.251 -2.821 -1.161 1.00 0.11 25 ALA A O 20
ATOM 10605 N N . TYR A 1 27 ? 4.396 -2.002 -0.192 1.00 0.10 26 TYR A N 20
ATOM 10606 C CA . TYR A 1 27 ? 5.101 -0.989 0.588 1.00 0.10 26 TYR A CA 20
ATOM 10607 C C . TYR A 1 27 ? 6.048 -1.647 1.585 1.00 0.08 26 TYR A C 20
ATOM 10608 O O . TYR A 1 27 ? 7.195 -1.234 1.712 1.00 0.08 26 TYR A O 20
ATOM 10626 N N . GLU A 1 28 ? 5.570 -2.679 2.276 1.00 0.10 27 GLU A N 20
ATOM 10627 C CA . GLU A 1 28 ? 6.402 -3.412 3.227 1.00 0.13 27 GLU A CA 20
ATOM 10628 C C . GLU A 1 28 ? 7.581 -4.076 2.517 1.00 0.12 27 GLU A C 20
ATOM 10629 O O . GLU A 1 28 ? 8.722 -3.962 2.964 1.00 0.13 27 GLU A O 20
ATOM 10641 N N . LYS A 1 29 ? 7.304 -4.756 1.405 1.00 0.13 28 LYS A N 20
ATOM 10642 C CA . LYS A 1 29 ? 8.350 -5.426 0.636 1.00 0.16 28 LYS A CA 20
ATOM 10643 C C . LYS A 1 29 ? 9.393 -4.430 0.130 1.00 0.13 28 LYS A C 20
ATOM 10644 O O . LYS A 1 29 ? 10.594 -4.635 0.311 1.00 0.13 28 LYS A O 20
ATOM 10663 N N . GLU A 1 30 ? 8.931 -3.347 -0.489 1.00 0.12 29 GLU A N 20
ATOM 10664 C CA . GLU A 1 30 ? 9.837 -2.337 -1.036 1.00 0.15 29 GLU A CA 20
ATOM 10665 C C . GLU A 1 30 ? 10.601 -1.622 0.076 1.00 0.12 29 GLU A C 20
ATOM 10666 O O . GLU A 1 30 ? 11.778 -1.291 -0.082 1.00 0.14 29 GLU A O 20
ATOM 10678 N N . LEU A 1 31 ? 9.933 -1.391 1.201 1.00 0.09 30 LEU A N 20
ATOM 10679 C CA . LEU A 1 31 ? 10.556 -0.719 2.336 1.00 0.12 30 LEU A CA 20
ATOM 10680 C C . LEU A 1 31 ? 11.648 -1.596 2.939 1.00 0.13 30 LEU A C 20
ATOM 10681 O O . LEU A 1 31 ? 12.724 -1.108 3.288 1.00 0.17 30 LEU A O 20
ATOM 10697 N N . ALA A 1 32 ? 11.368 -2.890 3.057 1.00 0.12 31 ALA A N 20
ATOM 10698 C CA . ALA A 1 32 ? 12.356 -3.846 3.526 1.00 0.15 31 ALA A CA 20
ATOM 10699 C C . ALA A 1 32 ? 13.526 -3.928 2.552 1.00 0.15 31 ALA A C 20
ATOM 10700 O O . ALA A 1 32 ? 14.686 -3.944 2.964 1.00 0.19 31 ALA A O 20
ATOM 10707 N N . ALA A 1 33 ? 13.209 -3.976 1.261 1.00 0.14 32 ALA A N 20
ATOM 10708 C CA . ALA A 1 33 ? 14.223 -3.999 0.213 1.00 0.18 32 ALA A CA 20
ATOM 10709 C C . ALA A 1 33 ? 15.094 -2.744 0.249 1.00 0.21 32 ALA A C 20
ATOM 10710 O O . ALA A 1 33 ? 16.284 -2.800 -0.058 1.00 0.28 32 ALA A O 20
ATOM 10717 N N . TYR A 1 34 ? 14.496 -1.619 0.620 1.00 0.18 33 TYR A N 20
ATOM 10718 C CA . TYR A 1 34 ? 15.233 -0.365 0.723 1.00 0.25 33 TYR A CA 20
ATOM 10719 C C . TYR A 1 34 ? 16.127 -0.377 1.962 1.00 0.28 33 TYR A C 20
ATOM 10720 O O . TYR A 1 34 ? 17.353 -0.396 1.858 1.00 0.33 33 TYR A O 20
#

Secondary structure (DSSP, 8-state):
-PPPPP-----HHHHHHHHHHHHHHHHHHHH-

Solvent-accessible surface area: 3126 Å² total

Sequence (32 aa):
PPKKPKKPGATPEKLAAYEKELAAYEKELAAYPPKKPKKPGATPEKLAAYEKELAAYEKELAAYPPKKPKKPGATPEKLAAYEKELAAYEKELAAYPPKKPKKPGATPEKLAAYEKELAAYEKELAAYPPKKPKKPGATPEKLAAYEKELAAYEKELAAYPPKKPKKPGATPEKLAAYEKELAAYEKELAAYPPKKPKKPGATPEKLAAYEKELAAYEKELAAYPPKKPKKPGATPEKLAAYEKELAAYEKELAAYPPKKPKKPGATPEKLAAYEKELAAYEKELAAYPPKKPKKPGATPEKLAAYEKELAAYEKELAAYPPKKPKKPGATPEKLAAYEKELAAYEKELAAYPPKKPKKPGATPEKLAAYEKELAAYEKELAAYPPKKPKKPGATPEKLAAYEKELAAYEKELAAYPPKKPKKPGATPEKLAAYEKELAAYEKELAAYPPKKPKKPGATPEKLAAYEKELAAYEKELAAYPPKKPKKPGATPEKLAAYEKELAAYEKELAAYPPKKPKKPGATPEKLAAYEKELAAYEKELAAYPPKKPKKPGATPEKLAAYEKELAAYEKELAAYPPKKPKKPGATPEKLAAYEKELAAYEKELAAYPPKKPKKPGATPEKLAAYEKELAAYEKELAAY

B-factor: mean 0.69, std 0.7, range [0.08, 3.69]

Nearest PDB structures (foldseek):
  5wlb-assembly1_C  TM=9.281E-01  e=1.154E+00  synthetic construct
  7rt9-assembly1_Y  TM=9.407E-01  e=4.250E+00  Homo sapiens
  5wlb-assembly2_E  TM=8.696E-01  e=3.953E+00  synthetic construct
  7rt9-assembly2_Z  TM=9.108E-01  e=8.156E+00  Homo sapiens
  5wlb-assembly1_C  TM=8.715E-01  e=4.448E+00  synthetic construct

Foldseek 3Di:
DQDQDDDPPDDVVRVVVNVVSVVVSVVVVVVD

Radius of gyration: 10.04 Å; Cα contacts (8 Å, |Δi|>4): 18; chains: 1; bounding box: 31×12×8 Å